Protein AF-F2NL52-F1 (afdb_monomer)

Solvent-accessible surface area (backbone atoms only — not comparable to full-atom values): 20487 Å² total; per-residue (Å²): 123,72,71,65,59,54,56,55,53,53,52,50,51,51,52,51,52,50,49,52,52,52,51,52,50,52,52,53,51,51,54,49,51,53,50,52,52,50,52,51,51,50,52,50,53,50,51,50,22,44,50,50,9,51,51,44,43,54,52,47,51,53,41,52,72,42,66,46,40,57,51,45,54,58,50,47,71,74,66,46,42,80,65,53,36,35,49,57,31,52,54,71,83,62,60,41,64,67,44,20,22,57,47,39,46,54,53,26,55,55,46,33,56,57,45,34,74,71,34,52,90,46,60,84,43,65,88,93,56,82,50,49,29,43,49,43,61,25,47,47,70,54,34,75,93,38,68,59,60,92,92,61,82,81,70,75,25,40,78,76,50,61,60,46,51,60,77,59,74,65,81,45,42,33,31,34,33,42,41,36,38,37,41,11,35,13,32,43,87,92,44,73,33,76,42,77,47,77,51,68,51,72,50,77,42,57,64,83,60,68,82,70,31,74,40,72,33,60,69,64,49,46,98,88,66,48,71,53,66,42,30,64,84,38,76,40,89,31,27,32,38,28,28,16,57,57,35,39,32,36,46,20,41,28,54,20,45,34,35,20,27,6,12,75,37,53,52,58,81,46,63,74,41,61,76,49,44,31,36,32,36,68,99,73,46,78,42,44,40,93,69,32,35,89,35,65,62,53,33,55,50,76,56,98,94,44,57,28,36,52,44,42,74,56,34,61,39,46,78,36,76,69,73,56,55,68,99,48,75,68,28,59,56,47,24,18,66,74,77,50,90,60,81,94,60,89,79,81,68,94,67,91,77,83,82,90,82,85,90,85,87,89,87,89,87,87,135

Sequence (367 aa):
MQVRRRQAGVALVLALATMVVIAGIATLMFTRTVAEIRHSGDDQAIVETLMLARGAANAGGSILAGPVRDRLEEIVRVTADTARPWSYGSGTDTPDPVSVAQDLKQVANRLQTAVDALVCGLNPAPDGTRAQVSLRVHFTPTACGQPLPGAVRLPDGRLVEGNPRTGGGEGVSQTYALPFVMVAEARIGPYRRNVVLQGEYRFVLGRSSFARYALFTNVHALPNGTGVWFTSRTLFDGPVHTNQQFRFYRTPWFGGEVTSAGCTWPGYAGCSGKVRYGAYFYGAGFIRRGAMRPDASRPSVTNWYGTHAPEFAAGVDWGASFIPLPQNNFSQRSAAQEDGLYFGGELAGFIPCCGRGRRGAVPVHSR

Organism: Marinithermus hydrothermalis (strain DSM 14884 / JCM 11576 / T1) (NCBI:txid869210)

InterPro domains:
  IPR032601 Protein of unknown function DUF4900 [PF16241] (175-263)

Mean predicted aligned error: 17.11 Å

Structure (mmCIF, N/CA/C/O backbone):
data_AF-F2NL52-F1
#
_entry.id   AF-F2NL52-F1
#
loop_
_atom_site.group_PDB
_atom_site.id
_atom_site.type_symbol
_atom_site.label_atom_id
_atom_site.label_alt_id
_atom_site.label_comp_id
_atom_site.label_asym_id
_atom_site.label_entity_id
_atom_site.label_seq_id
_atom_site.pdbx_PDB_ins_code
_atom_site.Cartn_x
_atom_site.Cartn_y
_atom_site.Cartn_z
_atom_site.occupancy
_atom_site.B_iso_or_equiv
_atom_site.auth_seq_id
_atom_site.auth_comp_id
_atom_site.auth_asym_id
_atom_site.auth_atom_id
_atom_site.pdbx_PDB_model_num
ATOM 1 N N . MET A 1 1 ? -82.026 -4.310 71.365 1.00 49.88 1 MET A N 1
ATOM 2 C CA . MET A 1 1 ? -81.728 -4.165 69.915 1.00 49.88 1 MET A CA 1
ATOM 3 C C . MET A 1 1 ? -80.588 -3.186 69.568 1.00 49.88 1 MET A C 1
ATOM 5 O O . MET A 1 1 ? -80.065 -3.288 68.467 1.00 49.88 1 MET A O 1
ATOM 9 N N . GLN A 1 2 ? -80.132 -2.290 70.458 1.00 51.69 2 GLN A N 1
ATOM 10 C CA . GLN A 1 2 ? -79.063 -1.313 70.144 1.00 51.69 2 GLN A CA 1
ATOM 11 C C . GLN A 1 2 ? -77.628 -1.883 70.070 1.00 51.69 2 GLN A C 1
ATOM 13 O O . GLN A 1 2 ? -76.796 -1.328 69.358 1.00 51.69 2 GLN A O 1
ATOM 18 N N . VAL A 1 3 ? -77.330 -3.008 70.731 1.00 54.31 3 VAL A N 1
ATOM 19 C CA . VAL A 1 3 ? -75.967 -3.588 70.755 1.00 54.31 3 VAL A CA 1
ATOM 20 C C . VAL A 1 3 ? -75.575 -4.231 69.410 1.00 54.31 3 VAL A C 1
ATOM 22 O O . VAL A 1 3 ? -74.438 -4.084 68.966 1.00 54.31 3 VAL A O 1
ATOM 25 N N . ARG A 1 4 ? -76.529 -4.842 68.687 1.00 54.81 4 ARG A N 1
ATOM 26 C CA . ARG A 1 4 ? -76.281 -5.468 67.369 1.00 54.81 4 ARG A CA 1
ATOM 27 C C . ARG A 1 4 ? -75.962 -4.459 66.251 1.00 54.81 4 ARG A C 1
ATOM 29 O O . ARG A 1 4 ? -75.180 -4.781 65.364 1.00 54.81 4 ARG A O 1
ATOM 36 N N . ARG A 1 5 ? -76.497 -3.228 66.299 1.00 54.94 5 ARG A N 1
ATOM 37 C CA . ARG A 1 5 ? -76.182 -2.171 65.308 1.00 54.94 5 ARG A CA 1
ATOM 38 C C . ARG A 1 5 ? -74.748 -1.641 65.435 1.00 54.94 5 ARG A C 1
ATOM 40 O O . ARG A 1 5 ? -74.146 -1.306 64.421 1.00 54.94 5 ARG A O 1
ATOM 47 N N . ARG A 1 6 ? -74.175 -1.608 66.648 1.00 57.41 6 ARG A N 1
ATOM 48 C CA . ARG A 1 6 ? -72.775 -1.189 66.864 1.00 57.41 6 ARG A CA 1
ATOM 49 C C . ARG A 1 6 ? -71.770 -2.218 66.338 1.00 57.41 6 ARG A C 1
ATOM 51 O O . ARG A 1 6 ? -70.773 -1.824 65.749 1.00 57.41 6 ARG A O 1
ATOM 58 N N . GLN A 1 7 ? -72.053 -3.515 66.475 1.00 62.12 7 GLN A N 1
ATOM 59 C CA . GLN A 1 7 ? -71.172 -4.577 65.966 1.00 62.12 7 GLN A CA 1
ATOM 60 C C . GLN A 1 7 ? -71.116 -4.617 64.429 1.00 62.12 7 GLN A C 1
ATOM 62 O O . GLN A 1 7 ? -70.041 -4.800 63.867 1.00 62.12 7 GLN A O 1
ATOM 67 N N . ALA A 1 8 ? -72.240 -4.360 63.747 1.00 61.81 8 ALA A N 1
ATOM 68 C CA . ALA A 1 8 ? -72.275 -4.274 62.283 1.00 61.81 8 ALA A CA 1
ATOM 69 C C . ALA A 1 8 ? -71.488 -3.064 61.737 1.00 61.81 8 ALA A C 1
ATOM 71 O O . ALA A 1 8 ? -70.791 -3.188 60.733 1.00 61.81 8 ALA A O 1
ATOM 72 N N . GLY A 1 9 ? -71.543 -1.913 62.420 1.00 70.25 9 GLY A N 1
ATOM 73 C CA . GLY A 1 9 ? -70.757 -0.730 62.047 1.00 70.25 9 GLY A CA 1
ATOM 74 C C . GLY A 1 9 ? -69.250 -0.932 62.229 1.00 70.25 9 GLY A C 1
ATOM 75 O O . GLY A 1 9 ? -68.471 -0.551 61.361 1.00 70.25 9 GLY A O 1
ATOM 76 N N . VAL A 1 10 ? -68.838 -1.598 63.314 1.00 79.88 10 VAL A N 1
ATOM 77 C CA . VAL A 1 10 ? -67.421 -1.911 63.572 1.00 79.88 10 VAL A CA 1
ATOM 78 C C . VAL A 1 10 ? -66.871 -2.897 62.538 1.00 79.88 10 VAL A C 1
ATOM 80 O O . VAL A 1 10 ? -65.767 -2.689 62.044 1.00 79.88 10 VAL A O 1
ATOM 83 N N . ALA A 1 11 ? -67.643 -3.918 62.152 1.00 81.75 11 ALA A N 1
ATOM 84 C CA . ALA A 1 11 ? -67.234 -4.876 61.122 1.00 81.75 11 ALA A CA 1
ATOM 85 C C . ALA A 1 11 ? -67.052 -4.219 59.740 1.00 81.75 11 ALA A C 1
ATOM 87 O O . ALA A 1 11 ? -66.088 -4.524 59.041 1.00 81.75 11 ALA A O 1
ATOM 88 N N . LEU A 1 12 ? -67.931 -3.280 59.367 1.00 83.31 12 LEU A N 1
ATOM 89 C CA . LEU A 1 12 ? -67.828 -2.547 58.101 1.00 83.31 12 LEU A CA 1
ATOM 90 C C . LEU A 1 12 ? -66.588 -1.637 58.064 1.00 83.31 12 LEU A C 1
ATOM 92 O O . LEU A 1 12 ? -65.886 -1.594 57.057 1.00 83.31 12 LEU A O 1
ATOM 96 N N . VAL A 1 13 ? -66.289 -0.946 59.170 1.00 85.31 13 VAL A N 1
ATOM 97 C CA . VAL A 1 13 ? -65.093 -0.093 59.288 1.00 85.31 13 VAL A CA 1
ATOM 98 C C . VAL A 1 13 ? -63.814 -0.932 59.242 1.00 85.31 13 VAL A C 1
ATOM 100 O O . VAL A 1 13 ? -62.862 -0.546 58.570 1.00 85.31 13 VAL A O 1
ATOM 103 N N . LEU A 1 14 ? -63.801 -2.105 59.883 1.00 85.94 14 LEU A N 1
ATOM 104 C CA . LEU A 1 14 ? -62.680 -3.050 59.818 1.00 85.94 14 LEU A CA 1
ATOM 105 C C . LEU A 1 14 ? -62.471 -3.610 58.404 1.00 85.94 14 LEU A C 1
ATOM 107 O O . LEU A 1 14 ? -61.332 -3.700 57.947 1.00 85.94 14 LEU A O 1
ATOM 111 N N . ALA A 1 15 ? -63.550 -3.940 57.690 1.00 87.62 15 ALA A N 1
ATOM 112 C CA . ALA A 1 15 ? -63.484 -4.391 56.301 1.00 87.62 15 ALA A CA 1
ATOM 113 C C . ALA A 1 15 ? -62.957 -3.288 55.362 1.00 87.62 15 ALA A C 1
ATOM 115 O O . ALA A 1 15 ? -62.100 -3.545 54.522 1.00 87.62 15 ALA A O 1
ATOM 116 N N . LEU A 1 16 ? -63.401 -2.041 55.541 1.00 87.62 16 LEU A N 1
ATOM 117 C CA . LEU A 1 16 ? -62.894 -0.893 54.781 1.00 87.62 16 LEU A CA 1
ATOM 118 C C . LEU A 1 16 ? -61.420 -0.605 55.085 1.00 87.62 16 LEU A C 1
ATOM 120 O O . LEU A 1 16 ? -60.630 -0.423 54.163 1.00 87.62 16 LEU A O 1
ATOM 124 N N . ALA A 1 17 ? -61.029 -0.617 56.360 1.00 88.19 17 ALA A N 1
ATOM 125 C CA . ALA A 1 17 ? -59.644 -0.392 56.763 1.00 88.19 17 ALA A CA 1
ATOM 126 C C . ALA A 1 17 ? -58.706 -1.478 56.210 1.00 88.19 17 ALA A C 1
ATOM 128 O O . ALA A 1 17 ? -57.645 -1.165 55.673 1.00 88.19 17 ALA A O 1
ATOM 129 N N 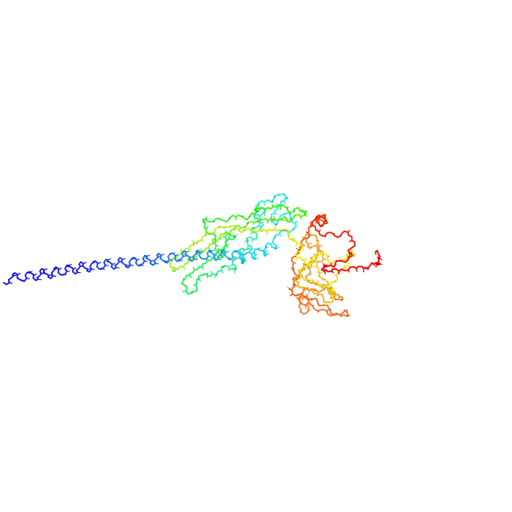. THR A 1 18 ? -59.111 -2.749 56.274 1.00 91.38 18 THR A N 1
ATOM 130 C CA . THR A 1 18 ? -58.333 -3.860 55.698 1.00 91.38 18 THR A CA 1
ATOM 131 C C . THR A 1 18 ? -58.254 -3.775 54.177 1.00 91.38 18 THR A C 1
ATOM 133 O O . THR A 1 18 ? -57.178 -3.979 53.621 1.00 91.38 18 THR A O 1
ATOM 136 N N . MET A 1 19 ? -59.335 -3.390 53.497 1.00 92.88 19 MET A N 1
ATOM 137 C CA . MET A 1 19 ? -59.331 -3.203 52.045 1.00 92.88 19 MET A CA 1
ATOM 138 C C . MET A 1 19 ? -58.397 -2.057 51.615 1.00 92.88 19 MET A C 1
ATOM 140 O O . MET A 1 19 ? -57.661 -2.211 50.643 1.00 92.88 19 MET A O 1
ATOM 144 N N . VAL A 1 20 ? -58.345 -0.952 52.371 1.00 93.19 20 VAL A N 1
ATOM 145 C CA . VAL A 1 20 ? -57.394 0.152 52.134 1.00 93.19 20 VAL A CA 1
ATOM 146 C C . VAL A 1 20 ? -55.949 -0.307 52.322 1.00 93.19 20 VAL A C 1
ATOM 148 O O . VAL A 1 20 ? -55.095 0.015 51.498 1.00 93.19 20 VAL A O 1
ATOM 151 N N . VAL A 1 21 ? -55.665 -1.097 53.360 1.00 93.19 21 VAL A N 1
ATOM 152 C CA . VAL A 1 21 ? -54.319 -1.645 53.592 1.00 93.19 21 VAL A CA 1
ATOM 153 C C . VAL A 1 21 ? -53.910 -2.593 52.464 1.00 93.19 21 VAL A C 1
ATOM 155 O O . VAL A 1 21 ? -52.809 -2.466 51.933 1.00 93.19 21 VAL A O 1
ATOM 158 N N . ILE A 1 22 ? -54.797 -3.499 52.043 1.00 93.25 22 ILE A N 1
ATOM 159 C CA . ILE A 1 22 ? -54.527 -4.440 50.946 1.00 93.25 22 ILE A CA 1
ATOM 160 C C . ILE A 1 22 ? -54.304 -3.685 49.629 1.00 93.25 22 ILE A C 1
ATOM 162 O O . ILE A 1 22 ? -53.337 -3.970 48.925 1.00 93.25 22 ILE A O 1
ATOM 166 N N . ALA A 1 23 ? -55.139 -2.690 49.317 1.00 92.00 23 ALA A N 1
ATOM 167 C CA . ALA A 1 23 ? -54.970 -1.851 48.133 1.00 92.00 23 ALA A CA 1
ATOM 168 C C . ALA A 1 23 ? -53.659 -1.046 48.181 1.00 92.00 23 ALA A C 1
ATOM 170 O O . ALA A 1 23 ? -52.961 -0.944 47.171 1.00 92.00 23 ALA A O 1
ATOM 171 N N . GLY A 1 24 ? -53.281 -0.530 49.354 1.00 92.69 24 GLY A N 1
ATOM 172 C CA . GLY A 1 24 ? -52.010 0.164 49.565 1.00 92.69 24 GLY A CA 1
ATOM 173 C C . GLY A 1 24 ? -50.800 -0.742 49.325 1.00 92.69 24 GLY A C 1
ATOM 174 O O . GLY A 1 24 ? -49.887 -0.365 48.592 1.00 92.69 24 GLY A O 1
ATOM 175 N N . ILE A 1 25 ? -50.821 -1.964 49.868 1.00 91.81 25 ILE A N 1
ATOM 176 C CA . ILE A 1 25 ? -49.757 -2.961 49.671 1.00 91.81 25 ILE A CA 1
ATOM 177 C C . ILE A 1 25 ? -49.685 -3.402 48.205 1.00 91.81 25 ILE A C 1
ATOM 179 O O . ILE A 1 25 ? -48.593 -3.460 47.643 1.00 91.81 25 ILE A O 1
ATOM 183 N N . ALA A 1 26 ? -50.827 -3.669 47.564 1.00 88.25 26 ALA A N 1
ATOM 184 C CA . ALA A 1 26 ? -50.882 -4.055 46.155 1.00 88.25 26 ALA A CA 1
ATOM 185 C C . ALA A 1 26 ? -50.325 -2.953 45.240 1.00 88.25 26 ALA A C 1
ATOM 187 O O . ALA A 1 26 ? -49.557 -3.239 44.324 1.00 88.25 26 ALA A O 1
ATOM 188 N N . THR A 1 27 ? -50.646 -1.688 45.530 1.00 91.69 27 THR A N 1
ATOM 189 C CA . THR A 1 27 ? -50.122 -0.538 44.780 1.00 91.69 27 THR A CA 1
ATOM 190 C C . THR A 1 27 ? -48.611 -0.394 44.967 1.00 91.69 27 THR A C 1
ATOM 192 O O . THR A 1 27 ? -47.896 -0.187 43.991 1.00 91.69 27 THR A O 1
ATOM 195 N N . LEU A 1 28 ? -48.101 -0.557 46.193 1.00 91.50 28 LEU A N 1
ATOM 196 C CA . LEU A 1 28 ? -46.661 -0.534 46.486 1.00 91.50 28 LEU A CA 1
ATOM 197 C C . LEU A 1 28 ? -45.895 -1.677 45.810 1.00 91.50 28 LEU A C 1
ATOM 199 O O . LEU A 1 28 ? -44.808 -1.463 45.279 1.00 91.50 28 LEU A O 1
ATOM 203 N N . MET A 1 29 ? -46.456 -2.887 45.809 1.00 90.31 29 MET A N 1
ATOM 204 C CA . MET A 1 29 ? -45.867 -4.026 45.106 1.00 90.31 29 MET A CA 1
ATOM 205 C C . MET A 1 29 ? -45.837 -3.769 43.599 1.00 90.31 29 MET A C 1
ATOM 207 O O . MET A 1 29 ? -44.791 -3.929 42.983 1.00 90.31 29 MET A O 1
ATOM 211 N N . PHE A 1 30 ? -46.934 -3.281 43.011 1.00 88.88 30 PHE A N 1
ATOM 212 C CA . PHE A 1 30 ? -46.999 -2.989 41.579 1.00 88.88 30 PHE A CA 1
ATOM 213 C C . PHE A 1 30 ? -46.012 -1.893 41.155 1.00 88.88 30 PHE A C 1
ATOM 215 O O . PHE A 1 30 ? -45.313 -2.052 40.155 1.00 88.88 30 PHE A O 1
ATOM 222 N N . THR A 1 31 ? -45.897 -0.799 41.918 1.00 86.81 31 THR A N 1
ATOM 223 C CA . THR A 1 31 ? -44.932 0.270 41.605 1.00 86.81 31 THR A CA 1
ATOM 224 C C . THR A 1 31 ? -43.492 -0.218 41.712 1.00 86.81 31 THR A C 1
ATOM 226 O O . THR A 1 31 ? -42.677 0.112 40.849 1.00 86.81 31 THR A O 1
ATOM 229 N N . ARG A 1 32 ? -43.186 -1.058 42.707 1.00 86.38 32 ARG A N 1
ATOM 230 C CA . ARG A 1 32 ? -41.869 -1.684 42.850 1.00 86.38 32 ARG A CA 1
ATOM 23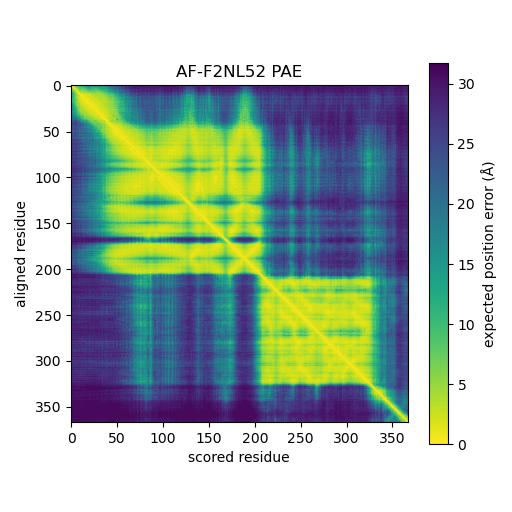1 C C . ARG A 1 32 ? -41.565 -2.651 41.707 1.00 86.38 32 ARG A C 1
ATOM 233 O O . ARG A 1 32 ? -40.497 -2.551 41.118 1.00 86.38 32 ARG A O 1
ATOM 240 N N . THR A 1 33 ? -42.501 -3.523 41.341 1.00 87.75 33 THR A N 1
ATOM 241 C CA . THR A 1 33 ? -42.326 -4.462 40.224 1.00 87.75 33 THR A CA 1
ATOM 242 C C . THR A 1 33 ? -42.123 -3.725 38.901 1.00 87.75 33 THR A C 1
ATOM 244 O O . THR A 1 33 ? -41.239 -4.083 38.131 1.00 87.75 33 THR A O 1
ATOM 247 N N . VAL A 1 34 ? -42.874 -2.650 38.638 1.00 79.38 34 VAL A N 1
ATOM 248 C CA . VAL A 1 34 ? -42.680 -1.828 37.430 1.00 79.38 34 VAL A CA 1
ATOM 249 C C . VAL A 1 34 ? -41.313 -1.136 37.433 1.00 79.38 34 VAL A C 1
ATOM 251 O O . VAL A 1 34 ? -40.668 -1.063 36.386 1.00 79.38 34 VAL A O 1
ATOM 254 N N . ALA A 1 35 ? -40.851 -0.645 38.586 1.00 78.75 35 ALA A N 1
ATOM 255 C CA . ALA A 1 35 ? -39.520 -0.056 38.716 1.00 78.75 35 ALA A CA 1
ATOM 256 C C . ALA A 1 35 ? -38.406 -1.093 38.487 1.00 78.75 35 ALA A C 1
ATOM 258 O O . ALA A 1 35 ? -37.469 -0.816 37.744 1.00 78.75 35 ALA A O 1
ATOM 259 N N . GLU A 1 36 ? -38.538 -2.297 39.050 1.00 80.06 36 GLU A N 1
ATOM 260 C CA . GLU A 1 36 ? -37.596 -3.407 38.853 1.00 80.06 36 GLU A CA 1
ATOM 261 C C . GLU A 1 36 ? -37.574 -3.885 37.390 1.00 80.06 36 GLU A C 1
ATOM 263 O O . GLU A 1 36 ? -36.497 -4.101 36.840 1.00 80.06 36 GLU A O 1
ATOM 268 N N . ILE A 1 37 ? -38.729 -3.964 36.713 1.00 73.56 37 ILE A N 1
ATOM 269 C CA . ILE A 1 37 ? -38.809 -4.302 35.279 1.00 73.56 37 ILE A CA 1
ATOM 270 C C . ILE A 1 37 ? -38.100 -3.249 34.420 1.00 73.56 37 ILE A C 1
ATOM 272 O O . ILE A 1 37 ? -37.352 -3.605 33.510 1.00 73.56 37 ILE A O 1
ATOM 276 N N . ARG A 1 38 ? -38.307 -1.953 34.697 1.00 73.00 38 ARG A N 1
ATOM 277 C CA . ARG A 1 38 ? -37.605 -0.877 33.977 1.00 73.00 38 ARG A CA 1
ATOM 278 C C . ARG A 1 38 ? -36.101 -0.948 34.200 1.00 73.00 38 ARG A C 1
ATOM 280 O O . ARG A 1 38 ? -35.350 -0.892 33.236 1.00 73.00 38 ARG A O 1
ATOM 287 N N . HIS A 1 39 ? -35.683 -1.136 35.449 1.00 77.06 39 HIS A N 1
ATOM 288 C CA . HIS A 1 39 ? -34.271 -1.237 35.787 1.00 77.06 39 HIS A CA 1
ATOM 289 C C . HIS A 1 39 ? -33.608 -2.444 35.110 1.00 77.06 39 HIS A C 1
ATOM 291 O O . HIS A 1 39 ? -32.532 -2.314 34.535 1.00 77.06 39 HIS A O 1
ATOM 297 N N . SER A 1 40 ? -34.295 -3.590 35.079 1.00 75.06 40 SER A N 1
ATOM 298 C CA . SER A 1 40 ? -33.817 -4.789 34.389 1.00 75.06 40 SER A CA 1
ATOM 299 C C . SER A 1 40 ? -33.724 -4.596 32.868 1.00 75.06 40 SER A C 1
ATOM 301 O O . SER A 1 40 ? -32.759 -5.053 32.257 1.00 75.06 40 SER A O 1
ATOM 303 N N . GLY A 1 41 ? -34.677 -3.883 32.256 1.00 71.81 41 GLY A N 1
ATOM 304 C CA . GLY A 1 41 ? -34.621 -3.520 30.836 1.00 71.81 41 GLY A CA 1
ATOM 305 C C . GLY A 1 41 ? -33.459 -2.577 30.501 1.00 71.81 41 GLY A C 1
ATOM 306 O O . GLY A 1 41 ? -32.785 -2.770 29.489 1.00 71.81 41 GLY A O 1
ATOM 307 N N . ASP A 1 42 ? -33.182 -1.604 31.373 1.00 78.62 42 ASP A N 1
ATOM 308 C CA . ASP A 1 42 ? -32.034 -0.700 31.242 1.00 78.62 42 ASP A CA 1
ATOM 309 C C . ASP A 1 42 ? -30.707 -1.467 31.324 1.00 78.62 42 ASP A C 1
ATOM 311 O O . ASP A 1 42 ? -29.826 -1.280 30.481 1.00 78.62 42 ASP A O 1
ATOM 315 N N . ASP A 1 43 ? -30.578 -2.376 32.292 1.00 79.69 43 ASP A N 1
ATOM 316 C CA . ASP A 1 43 ? -29.379 -3.197 32.466 1.00 79.69 43 ASP A CA 1
ATOM 317 C C . ASP A 1 43 ? -29.137 -4.106 31.255 1.00 79.69 43 ASP A C 1
ATOM 319 O O . ASP A 1 43 ? -28.007 -4.205 30.764 1.00 79.69 43 ASP A O 1
ATOM 323 N N . GLN A 1 44 ? -30.196 -4.716 30.713 1.00 79.12 44 GLN A N 1
ATOM 324 C CA . GLN A 1 44 ? -30.113 -5.519 29.492 1.00 79.12 44 GLN A CA 1
ATOM 325 C C . GLN A 1 44 ? -29.645 -4.684 28.297 1.00 79.12 44 GLN A C 1
ATOM 327 O O . GLN A 1 44 ? -28.689 -5.075 27.625 1.00 79.12 44 GLN A O 1
ATOM 332 N N . ALA A 1 45 ? -30.240 -3.510 28.066 1.00 78.81 45 ALA A N 1
ATOM 333 C CA . ALA A 1 45 ? -29.863 -2.636 26.955 1.00 78.81 45 ALA A CA 1
ATOM 334 C C . ALA A 1 45 ? -28.419 -2.114 27.085 1.00 78.81 45 ALA A C 1
ATOM 336 O O . ALA A 1 45 ? -27.692 -2.000 26.092 1.00 78.81 45 ALA A O 1
ATOM 337 N N . ILE A 1 46 ? -27.960 -1.838 28.310 1.00 79.31 46 ILE A N 1
ATOM 338 C CA . ILE A 1 46 ? -26.577 -1.439 28.593 1.00 79.31 46 ILE A CA 1
ATOM 339 C C . ILE A 1 46 ? -25.597 -2.566 28.254 1.00 79.31 46 ILE A C 1
ATOM 341 O O . ILE A 1 46 ? -24.575 -2.310 27.603 1.00 79.31 46 ILE A O 1
ATOM 345 N N . VAL A 1 47 ? -25.886 -3.792 28.701 1.00 84.06 47 VAL A N 1
ATOM 346 C CA . VAL A 1 47 ? -25.037 -4.964 28.453 1.00 84.06 47 VAL A CA 1
ATOM 347 C C . VAL A 1 47 ? -25.011 -5.298 26.966 1.00 84.06 47 VAL A C 1
ATOM 349 O O . VAL A 1 47 ? -23.930 -5.496 26.412 1.00 84.06 47 VAL A O 1
ATOM 352 N N . GLU A 1 48 ? -26.162 -5.286 26.298 1.00 84.75 48 GLU A N 1
ATOM 353 C CA . GLU A 1 48 ? -26.269 -5.518 24.857 1.00 84.75 48 GLU A CA 1
ATOM 354 C C . GLU A 1 48 ? -25.439 -4.499 24.066 1.00 84.75 48 GLU A C 1
ATOM 356 O O . GLU A 1 48 ? -24.607 -4.876 23.238 1.00 84.75 48 GLU A O 1
ATOM 361 N N . THR A 1 49 ? -25.565 -3.208 24.391 1.00 85.31 49 THR A N 1
ATOM 362 C CA . THR A 1 49 ? -24.783 -2.145 23.740 1.00 85.31 49 THR A CA 1
ATOM 363 C C . THR A 1 49 ? -23.277 -2.359 23.939 1.00 85.31 49 THR A C 1
ATOM 365 O O . THR A 1 49 ? -22.487 -2.161 23.015 1.00 85.31 49 THR A O 1
ATOM 368 N N . LEU A 1 50 ? -22.846 -2.801 25.125 1.00 86.00 50 LEU A N 1
ATOM 369 C CA . LEU A 1 50 ? -21.440 -3.121 25.379 1.00 86.00 50 LEU A CA 1
ATOM 370 C C . LEU A 1 50 ? -20.966 -4.335 24.567 1.00 86.00 50 LEU A C 1
ATOM 372 O O . LEU A 1 50 ? -19.865 -4.305 24.011 1.00 86.00 50 LEU A O 1
ATOM 376 N N . MET A 1 51 ? -21.775 -5.393 24.493 1.00 85.88 51 MET A N 1
ATOM 377 C CA . MET A 1 51 ? -21.442 -6.593 23.724 1.00 85.88 51 MET A CA 1
ATOM 378 C C . MET A 1 51 ? -21.330 -6.287 22.232 1.00 85.88 51 MET A C 1
ATOM 380 O O . MET A 1 51 ? -20.383 -6.745 21.598 1.00 85.88 51 MET A O 1
ATOM 384 N N . LEU A 1 52 ? -22.209 -5.444 21.687 1.00 86.56 52 LEU A N 1
ATOM 385 C CA . LEU A 1 52 ? -22.119 -4.977 20.302 1.00 86.56 52 LEU A CA 1
ATOM 386 C C . LEU A 1 52 ? -20.850 -4.163 20.042 1.00 86.56 52 LEU A C 1
ATOM 388 O O . LEU A 1 52 ? -20.172 -4.387 19.040 1.00 86.56 52 LEU A O 1
ATOM 392 N N . ALA A 1 53 ? -20.478 -3.260 20.956 1.00 84.44 53 ALA A N 1
ATOM 393 C CA . ALA A 1 53 ? -19.238 -2.496 20.826 1.00 84.44 53 ALA A CA 1
ATOM 394 C C . ALA A 1 53 ? -17.998 -3.413 20.837 1.00 84.44 53 ALA A C 1
ATOM 396 O O . ALA A 1 53 ? -17.078 -3.223 20.042 1.00 84.44 53 ALA A O 1
ATOM 397 N N . ARG A 1 54 ? -17.984 -4.449 21.688 1.00 85.75 54 ARG A N 1
ATOM 398 C CA . ARG A 1 54 ? -16.921 -5.473 21.699 1.00 85.75 54 ARG A CA 1
ATOM 399 C C . ARG A 1 54 ? -16.932 -6.333 20.436 1.00 85.75 54 ARG A C 1
ATOM 401 O O . ARG A 1 54 ? -15.872 -6.607 19.884 1.00 85.75 54 ARG A O 1
ATOM 408 N N . GLY A 1 55 ? -18.113 -6.716 19.955 1.00 83.38 55 GLY A N 1
ATOM 409 C CA . GLY A 1 55 ? -18.288 -7.447 18.701 1.00 83.38 55 GLY A CA 1
ATOM 410 C C . GLY A 1 55 ? -17.714 -6.679 17.512 1.00 83.38 55 GLY A C 1
ATOM 411 O O . GLY A 1 55 ? -16.943 -7.238 16.737 1.00 83.38 55 GLY A O 1
ATOM 412 N N . ALA A 1 56 ? -17.987 -5.377 17.420 1.00 83.69 56 ALA A N 1
ATOM 413 C CA . ALA A 1 56 ? -17.402 -4.528 16.387 1.00 83.69 56 ALA A CA 1
ATOM 414 C C . ALA A 1 56 ? -15.892 -4.329 16.534 1.00 83.69 56 ALA A C 1
ATOM 416 O O . ALA A 1 56 ? -15.201 -4.286 15.521 1.00 83.69 56 ALA A O 1
ATOM 417 N N . ALA A 1 57 ? -15.356 -4.261 17.756 1.00 82.50 57 ALA A N 1
ATOM 418 C CA . ALA A 1 57 ? -13.906 -4.252 17.959 1.00 82.50 57 ALA A CA 1
ATOM 419 C C . ALA A 1 57 ? -13.256 -5.559 17.455 1.00 82.50 57 ALA A C 1
ATOM 421 O O . ALA A 1 57 ? -12.238 -5.519 16.765 1.00 82.50 57 ALA A O 1
ATOM 422 N N . ASN A 1 58 ? -13.882 -6.712 17.714 1.00 82.62 58 ASN A N 1
ATOM 423 C CA . ASN A 1 58 ? -13.416 -8.006 17.203 1.00 82.62 58 ASN A CA 1
ATOM 424 C C . ASN A 1 58 ? -13.503 -8.084 15.670 1.00 82.62 58 ASN A C 1
ATOM 426 O O . ASN A 1 58 ? -12.549 -8.511 15.019 1.00 82.62 58 ASN A O 1
ATOM 430 N N . ALA A 1 59 ? -14.610 -7.617 15.082 1.00 82.19 59 ALA A N 1
ATOM 431 C CA . ALA A 1 59 ? -14.752 -7.502 13.632 1.00 82.19 59 ALA A CA 1
ATOM 432 C C . ALA A 1 59 ? -13.675 -6.575 13.041 1.00 82.19 59 ALA A C 1
ATOM 434 O O . ALA A 1 59 ? -13.046 -6.913 12.038 1.00 82.19 59 ALA A O 1
ATOM 435 N N . GLY A 1 60 ? -13.377 -5.458 13.709 1.00 81.31 60 GLY A N 1
ATOM 436 C CA . GLY A 1 60 ? -12.279 -4.569 13.344 1.00 81.31 60 GLY A CA 1
ATOM 437 C C . GLY A 1 60 ? -10.917 -5.259 13.353 1.00 81.31 60 GLY A C 1
ATOM 438 O O . GLY A 1 60 ? -10.105 -5.001 12.469 1.00 81.31 60 GLY A O 1
ATOM 439 N N . GLY A 1 61 ? -10.678 -6.188 14.283 1.00 79.88 61 GLY A N 1
ATOM 440 C CA . GLY A 1 61 ? -9.479 -7.031 14.287 1.00 79.88 61 GLY A CA 1
ATOM 441 C C . GLY A 1 61 ? -9.339 -7.881 13.019 1.00 79.88 61 GLY A C 1
ATOM 442 O O . GLY A 1 61 ? -8.251 -7.963 12.452 1.00 79.88 61 GLY A O 1
ATOM 443 N N . SER A 1 62 ? -10.440 -8.451 12.517 1.00 78.94 62 SER A N 1
ATOM 444 C CA . SER A 1 62 ? -10.429 -9.211 11.254 1.00 78.94 62 SER A CA 1
ATOM 445 C C . SER A 1 62 ? -10.151 -8.325 10.033 1.00 78.94 62 SER A C 1
ATOM 447 O O . SER A 1 62 ? -9.388 -8.710 9.148 1.00 78.94 62 SER A O 1
ATOM 449 N N . ILE A 1 63 ? -10.693 -7.101 10.023 1.00 84.12 63 ILE A N 1
ATOM 450 C CA . ILE A 1 63 ? -10.439 -6.103 8.975 1.00 84.12 63 ILE A CA 1
ATOM 451 C C . ILE A 1 63 ? -8.961 -5.693 8.977 1.00 84.12 63 ILE A C 1
ATOM 453 O O . ILE A 1 63 ? -8.342 -5.608 7.915 1.00 84.12 63 ILE A O 1
ATOM 457 N N . LEU A 1 64 ? -8.380 -5.498 10.167 1.00 84.62 64 LEU A N 1
ATOM 458 C CA . LEU A 1 64 ? -6.956 -5.210 10.331 1.00 84.62 64 LEU A CA 1
ATOM 459 C C . LEU A 1 64 ? -6.064 -6.336 9.792 1.00 84.62 64 LEU A C 1
ATOM 461 O O . LEU A 1 64 ? -5.061 -6.052 9.145 1.00 84.62 64 LEU A O 1
ATOM 465 N N . ALA A 1 65 ? -6.425 -7.596 10.043 1.00 80.38 65 ALA A N 1
ATOM 466 C CA . ALA A 1 65 ? -5.616 -8.753 9.661 1.00 80.38 65 ALA A CA 1
ATOM 467 C C . ALA A 1 65 ? -5.689 -9.118 8.164 1.00 80.38 65 ALA A C 1
ATOM 469 O O . ALA A 1 65 ? -4.772 -9.771 7.666 1.00 80.38 65 ALA A O 1
ATOM 470 N N . GLY A 1 66 ? -6.760 -8.727 7.463 1.00 83.25 66 GLY A N 1
ATOM 471 C CA . GLY A 1 66 ? -6.963 -9.011 6.037 1.00 83.25 66 GLY A CA 1
ATOM 472 C C . GLY A 1 66 ? -6.929 -7.744 5.173 1.00 83.25 66 GLY A C 1
ATOM 473 O O . GLY A 1 66 ? -5.850 -7.307 4.789 1.00 83.25 66 GLY A O 1
ATOM 474 N N . PRO A 1 67 ? -8.073 -7.096 4.887 1.00 85.31 67 PRO A N 1
ATOM 475 C CA . PRO A 1 67 ? -8.134 -5.967 3.953 1.00 85.31 67 PRO A CA 1
ATOM 476 C C . PRO A 1 67 ? -7.144 -4.826 4.229 1.00 85.31 67 PRO A C 1
ATOM 478 O O . PRO A 1 67 ? -6.572 -4.260 3.299 1.00 85.31 67 PRO A O 1
ATOM 481 N N . VAL A 1 68 ? -6.923 -4.462 5.496 1.00 88.94 68 VAL A N 1
ATOM 482 C CA . VAL A 1 68 ? -5.976 -3.387 5.848 1.00 88.94 68 VAL A CA 1
ATOM 483 C C . VAL A 1 68 ? -4.534 -3.822 5.621 1.00 88.94 68 VAL A C 1
ATOM 485 O O . VAL A 1 68 ? -3.723 -3.010 5.173 1.00 88.94 68 VAL A O 1
ATOM 488 N N . ARG A 1 69 ? -4.223 -5.097 5.873 1.00 86.94 69 ARG A N 1
ATOM 489 C CA . ARG A 1 69 ? -2.923 -5.684 5.553 1.00 86.94 69 ARG A CA 1
ATOM 490 C C . ARG A 1 69 ? -2.629 -5.575 4.061 1.00 86.94 69 ARG A C 1
ATOM 492 O O . ARG A 1 69 ? -1.571 -5.065 3.706 1.00 86.94 69 ARG A O 1
ATOM 499 N N . ASP A 1 70 ? -3.570 -5.975 3.211 1.00 81.88 70 ASP A N 1
ATOM 500 C CA . ASP A 1 70 ? -3.396 -5.943 1.753 1.00 81.88 70 ASP A CA 1
ATOM 501 C C . ASP A 1 70 ? -3.134 -4.510 1.257 1.00 81.88 70 ASP A C 1
ATOM 503 O O . ASP A 1 70 ? -2.248 -4.262 0.435 1.00 81.88 70 ASP A O 1
ATOM 507 N N . ARG A 1 71 ? -3.858 -3.530 1.820 1.00 89.12 71 ARG A N 1
ATOM 508 C CA . ARG A 1 71 ? -3.638 -2.104 1.531 1.00 89.12 71 ARG A CA 1
ATOM 509 C C . ARG A 1 71 ? -2.286 -1.608 2.017 1.00 89.12 71 ARG A C 1
ATOM 511 O O . ARG A 1 71 ? -1.641 -0.829 1.316 1.00 89.12 71 ARG A O 1
ATOM 518 N N . LEU A 1 72 ? -1.843 -2.043 3.192 1.00 91.19 72 LEU A N 1
ATOM 519 C CA . LEU A 1 72 ? -0.523 -1.689 3.693 1.00 91.19 72 LEU A CA 1
ATOM 520 C C . LEU A 1 72 ? 0.580 -2.264 2.799 1.00 91.19 72 LEU A C 1
ATOM 522 O O . LEU A 1 72 ? 1.517 -1.540 2.476 1.00 91.19 72 LEU A O 1
ATOM 526 N N . GLU A 1 73 ? 0.466 -3.519 2.364 1.00 85.69 73 GLU A N 1
ATOM 527 C CA . GLU A 1 73 ? 1.432 -4.146 1.453 1.00 85.69 73 GLU A CA 1
ATOM 528 C C . GLU A 1 73 ? 1.527 -3.376 0.122 1.00 85.69 73 GLU A C 1
ATOM 530 O O . GLU A 1 73 ? 2.627 -3.088 -0.358 1.00 85.69 73 GLU A O 1
ATOM 535 N N . GLU A 1 74 ? 0.389 -2.954 -0.437 1.00 82.25 74 GLU A N 1
ATOM 536 C CA . GLU A 1 74 ? 0.327 -2.104 -1.631 1.00 82.25 74 GLU A CA 1
ATOM 537 C C . GLU A 1 74 ? 0.997 -0.735 -1.425 1.00 82.25 74 GLU A C 1
ATOM 539 O O . GLU A 1 74 ? 1.792 -0.304 -2.266 1.00 82.25 74 GLU A O 1
ATOM 544 N N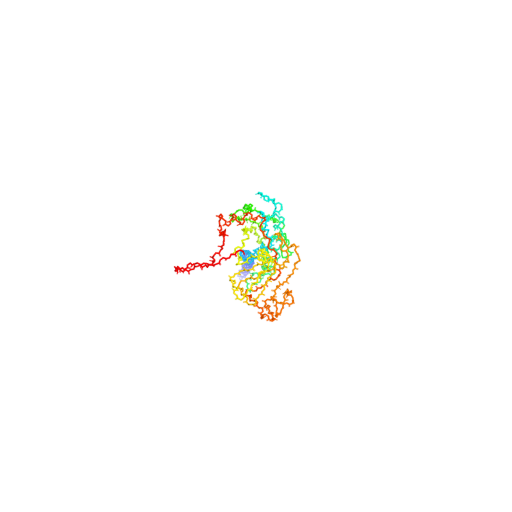 . ILE A 1 75 ? 0.709 -0.056 -0.310 1.00 87.62 75 ILE A N 1
ATOM 545 C CA . ILE A 1 75 ? 1.293 1.255 0.008 1.00 87.62 75 ILE A CA 1
ATOM 546 C C . ILE A 1 75 ? 2.802 1.124 0.181 1.00 87.62 75 ILE A C 1
ATOM 548 O O . ILE A 1 75 ? 3.566 1.865 -0.434 1.00 87.62 75 ILE A O 1
ATOM 552 N N . VAL A 1 76 ? 3.237 0.158 0.984 1.00 89.06 76 VAL A N 1
ATOM 553 C CA . VAL A 1 76 ? 4.647 -0.013 1.311 1.00 89.06 76 VAL A CA 1
ATOM 554 C C . VAL A 1 76 ? 5.462 -0.399 0.080 1.00 89.06 76 VAL A C 1
ATOM 556 O O . VAL A 1 76 ? 6.584 0.077 -0.074 1.00 89.06 76 VAL A O 1
ATOM 559 N N . ARG A 1 77 ? 4.885 -1.161 -0.857 1.00 79.06 77 ARG A N 1
ATOM 560 C CA . ARG A 1 77 ? 5.513 -1.471 -2.149 1.00 79.06 77 ARG A CA 1
ATOM 561 C C . ARG A 1 77 ? 5.906 -0.224 -2.945 1.00 79.06 77 ARG A C 1
ATOM 563 O O . ARG A 1 77 ? 6.867 -0.291 -3.706 1.00 79.06 77 ARG A O 1
ATOM 570 N N . VAL A 1 78 ? 5.166 0.877 -2.810 1.00 78.50 78 VAL A N 1
ATOM 571 C CA . VAL A 1 78 ? 5.419 2.116 -3.565 1.00 78.50 78 VAL A CA 1
ATOM 572 C C . VAL A 1 78 ? 6.115 3.204 -2.749 1.00 78.50 78 VAL A C 1
ATOM 574 O O . VAL A 1 78 ? 6.651 4.134 -3.346 1.00 78.50 78 VAL A O 1
ATOM 577 N N . THR A 1 79 ? 6.095 3.128 -1.416 1.00 83.50 79 THR A N 1
ATOM 578 C CA . THR A 1 79 ? 6.727 4.130 -0.540 1.00 83.50 79 THR A CA 1
ATOM 579 C C . THR A 1 79 ? 8.074 3.702 0.025 1.00 83.50 79 THR A C 1
ATOM 581 O O . THR A 1 79 ? 8.861 4.578 0.367 1.00 83.50 79 THR A O 1
ATOM 584 N N . ALA A 1 80 ? 8.351 2.401 0.147 1.00 84.06 80 ALA A N 1
ATOM 585 C CA . ALA A 1 80 ? 9.628 1.931 0.672 1.00 84.06 80 ALA A CA 1
ATOM 586 C C . ALA A 1 80 ? 10.772 2.252 -0.294 1.00 84.06 80 ALA A C 1
ATOM 588 O O . ALA A 1 80 ? 10.704 1.943 -1.485 1.00 84.06 80 ALA A O 1
ATOM 589 N N . ASP A 1 81 ? 11.858 2.806 0.239 1.00 78.38 81 ASP A N 1
ATOM 590 C CA . ASP A 1 81 ? 13.096 2.956 -0.510 1.00 78.38 81 ASP A CA 1
ATOM 591 C C . ASP A 1 81 ? 13.722 1.572 -0.731 1.00 78.38 81 ASP A C 1
ATOM 593 O O . ASP A 1 81 ? 13.850 0.763 0.193 1.00 78.38 81 ASP A O 1
ATOM 597 N N . THR A 1 82 ? 14.088 1.270 -1.973 1.00 71.00 82 THR A N 1
ATOM 598 C CA . THR A 1 82 ? 14.694 -0.010 -2.362 1.00 71.00 82 THR A CA 1
ATOM 599 C C . THR A 1 82 ? 16.198 0.092 -2.607 1.00 71.00 82 THR A C 1
ATOM 601 O O . THR A 1 82 ? 16.860 -0.934 -2.752 1.00 71.00 82 THR A O 1
ATOM 604 N N . ALA A 1 83 ? 16.745 1.308 -2.664 1.00 67.31 83 ALA A N 1
ATOM 605 C CA . ALA A 1 83 ? 18.142 1.582 -2.984 1.00 67.31 83 ALA A CA 1
ATOM 606 C C . ALA A 1 83 ? 18.969 1.966 -1.749 1.00 67.31 83 ALA A C 1
ATOM 608 O O . ALA A 1 83 ? 20.174 1.710 -1.718 1.00 67.31 83 ALA A O 1
ATOM 609 N N . ARG A 1 84 ? 18.346 2.580 -0.740 1.00 73.94 84 ARG A N 1
ATOM 610 C CA . ARG A 1 84 ? 19.010 3.001 0.498 1.00 73.94 84 ARG A CA 1
ATOM 611 C C . ARG A 1 84 ? 19.217 1.843 1.481 1.00 73.94 84 ARG A C 1
ATOM 613 O O . ARG A 1 84 ? 18.510 0.830 1.411 1.00 73.94 84 ARG A O 1
ATOM 620 N N . PRO A 1 85 ? 20.147 2.009 2.446 1.00 78.69 85 PRO A N 1
ATOM 621 C CA . PRO A 1 85 ? 20.336 1.052 3.532 1.00 78.69 85 PRO A CA 1
ATOM 622 C C . PRO A 1 85 ? 19.050 0.778 4.320 1.00 78.69 85 PRO A C 1
ATOM 624 O O . PRO A 1 85 ? 18.829 -0.352 4.740 1.00 78.69 85 PRO A O 1
ATOM 627 N N . TRP A 1 86 ? 18.171 1.769 4.472 1.00 84.38 86 TRP A N 1
ATOM 628 C CA . TRP A 1 86 ? 16.907 1.661 5.202 1.00 84.38 86 TRP A CA 1
ATOM 629 C C . TRP A 1 86 ? 15.718 1.874 4.268 1.00 84.38 86 TRP A C 1
ATOM 631 O O . TRP A 1 86 ? 15.763 2.745 3.404 1.00 84.38 86 TRP A O 1
ATOM 641 N N . SER A 1 87 ? 14.658 1.080 4.446 1.00 87.12 87 SER A N 1
ATOM 642 C CA . SER A 1 87 ? 13.411 1.218 3.672 1.00 87.12 87 SER A CA 1
ATOM 643 C C . SER A 1 87 ? 12.694 2.528 3.972 1.00 87.12 87 SER A C 1
ATOM 645 O O . SER A 1 87 ? 12.077 3.119 3.092 1.00 87.12 87 SER A O 1
ATOM 647 N N . TYR A 1 88 ? 12.774 2.943 5.233 1.00 91.19 88 TYR A N 1
ATOM 648 C CA . TYR A 1 88 ? 12.267 4.197 5.761 1.00 91.19 88 TYR A CA 1
ATOM 649 C C . TYR A 1 88 ? 13.296 4.771 6.722 1.00 91.19 88 TYR A C 1
ATOM 651 O O . TYR A 1 88 ? 13.887 4.028 7.515 1.00 91.19 88 TYR A O 1
ATOM 659 N N . GLY A 1 89 ? 13.468 6.085 6.657 1.00 88.69 89 GLY A N 1
ATOM 660 C CA . GLY A 1 89 ? 14.477 6.834 7.379 1.00 88.69 89 GLY A CA 1
ATOM 661 C C . GLY A 1 89 ? 15.814 6.933 6.646 1.00 88.69 89 GLY A C 1
ATOM 662 O O . GLY A 1 89 ? 16.064 6.333 5.599 1.00 88.69 89 GLY A O 1
ATOM 663 N N . SER A 1 90 ? 16.699 7.727 7.232 1.00 84.44 90 SER A N 1
ATOM 664 C CA . SER A 1 90 ? 18.055 7.986 6.760 1.00 84.44 90 SER A CA 1
ATOM 665 C C . SER A 1 90 ? 19.077 7.608 7.824 1.00 84.44 90 SER A C 1
ATOM 667 O O . SER A 1 90 ? 18.845 7.829 9.008 1.00 84.44 90 SER A O 1
ATOM 669 N N . GLY A 1 91 ? 20.220 7.073 7.404 1.00 80.00 91 GLY A N 1
ATOM 670 C CA . GLY A 1 91 ? 21.322 6.683 8.283 1.00 80.00 91 GLY A CA 1
ATOM 671 C C . GLY A 1 91 ? 22.203 5.626 7.623 1.00 80.00 91 GLY A C 1
ATOM 672 O O . GLY A 1 91 ? 21.805 5.024 6.622 1.00 80.00 91 GLY A O 1
ATOM 673 N N . THR A 1 92 ? 23.401 5.416 8.165 1.00 77.12 92 THR A N 1
ATOM 674 C CA . THR A 1 92 ? 24.345 4.394 7.685 1.00 77.12 92 THR A CA 1
ATOM 675 C C . THR A 1 92 ? 24.176 3.104 8.475 1.00 77.12 92 THR A C 1
ATOM 677 O O . THR A 1 92 ? 23.680 2.124 7.929 1.00 77.12 92 THR A O 1
ATOM 680 N N . ASP A 1 93 ? 24.483 3.134 9.771 1.00 81.75 93 ASP A N 1
ATOM 681 C CA . ASP A 1 93 ? 24.500 1.948 10.640 1.00 81.75 93 ASP A CA 1
ATOM 682 C C . ASP A 1 93 ? 23.224 1.814 11.472 1.00 81.75 93 ASP A C 1
ATOM 684 O O . ASP A 1 93 ? 22.785 0.719 11.811 1.00 81.75 93 ASP A O 1
ATOM 688 N N . THR A 1 94 ? 22.594 2.942 11.788 1.00 86.50 94 THR A N 1
ATOM 689 C CA . THR A 1 94 ? 21.313 3.030 12.495 1.00 86.50 94 THR A CA 1
ATOM 690 C C . THR A 1 94 ? 20.539 4.197 11.889 1.00 86.50 94 THR A C 1
ATOM 692 O O . THR A 1 94 ? 21.152 5.236 11.620 1.00 86.50 94 THR A O 1
ATOM 695 N N . PRO A 1 95 ? 19.231 4.065 11.608 1.00 90.69 95 PRO A N 1
ATOM 696 C CA . PRO A 1 95 ? 18.483 5.159 11.023 1.00 90.69 95 PRO A CA 1
ATOM 697 C C . PRO A 1 95 ? 18.117 6.176 12.103 1.00 90.69 95 PRO A C 1
ATOM 699 O O . PRO A 1 95 ? 17.832 5.813 13.244 1.00 90.69 95 PRO A O 1
ATOM 702 N N . ASP A 1 96 ? 18.083 7.451 11.730 1.00 93.38 96 ASP A N 1
ATOM 703 C CA . ASP A 1 96 ? 17.584 8.516 12.594 1.00 93.38 96 ASP A CA 1
ATOM 704 C C . ASP A 1 96 ? 16.084 8.289 12.887 1.00 93.38 96 ASP A C 1
ATOM 706 O O . ASP A 1 96 ? 15.278 8.316 11.946 1.00 93.38 96 ASP A O 1
ATOM 710 N N . PRO A 1 97 ? 15.675 8.107 14.160 1.00 94.44 97 PRO A N 1
ATOM 711 C CA . PRO A 1 97 ? 14.278 7.894 14.530 1.00 94.44 97 PRO A CA 1
ATOM 712 C C . PRO A 1 97 ? 13.328 8.987 14.028 1.00 94.44 97 PRO A C 1
ATOM 714 O O . PRO A 1 97 ? 12.183 8.684 13.693 1.00 94.44 97 PRO A O 1
ATOM 717 N N . VAL A 1 98 ? 13.790 10.239 13.932 1.00 95.62 98 VAL A N 1
ATOM 718 C CA . VAL A 1 98 ? 12.968 11.356 13.443 1.00 95.62 98 VAL A CA 1
ATOM 719 C C . VAL A 1 98 ? 12.671 11.184 11.956 1.00 95.62 98 VAL A C 1
ATOM 721 O O . VAL A 1 98 ? 11.522 11.316 11.536 1.00 95.62 98 VAL A O 1
ATOM 724 N N . SER A 1 99 ? 13.682 10.830 11.161 1.00 94.56 99 SER A N 1
ATOM 725 C CA . SER A 1 99 ? 13.506 10.547 9.732 1.00 94.56 99 SER A CA 1
ATOM 726 C C . SER A 1 99 ? 12.590 9.339 9.486 1.00 94.56 99 SER A C 1
ATOM 728 O O . SER A 1 99 ? 11.717 9.389 8.621 1.00 94.56 99 SER A O 1
ATOM 730 N N . VAL A 1 100 ? 12.715 8.281 10.299 1.00 95.88 100 VAL A N 1
ATOM 731 C CA . VAL A 1 100 ? 11.840 7.099 10.225 1.00 95.88 100 VAL A CA 1
ATOM 732 C C . VAL A 1 100 ? 10.393 7.487 10.521 1.00 95.88 100 VAL A C 1
ATOM 734 O O . VAL A 1 100 ? 9.492 7.112 9.772 1.00 95.88 100 VAL A O 1
ATOM 737 N N . ALA A 1 101 ? 10.162 8.264 11.581 1.00 96.38 101 ALA A N 1
ATOM 738 C CA . ALA A 1 101 ? 8.834 8.746 11.944 1.00 96.38 101 ALA A CA 1
ATOM 739 C C . ALA A 1 101 ? 8.209 9.605 10.832 1.00 96.38 101 ALA A C 1
ATOM 741 O O . ALA A 1 101 ? 7.027 9.453 10.525 1.00 96.38 101 ALA A O 1
ATOM 742 N N . GLN A 1 102 ? 8.994 10.477 10.190 1.00 95.75 102 GLN A N 1
ATOM 743 C CA . GLN A 1 102 ? 8.533 11.313 9.077 1.00 95.75 102 GLN A CA 1
ATOM 744 C C . GLN A 1 102 ? 8.115 10.487 7.855 1.00 95.75 102 GLN A C 1
ATOM 746 O O . GLN A 1 102 ? 7.043 10.728 7.294 1.00 95.75 102 GLN A O 1
ATOM 751 N N . ASP A 1 103 ? 8.918 9.499 7.468 1.00 94.19 103 ASP A N 1
ATOM 752 C CA . ASP A 1 103 ? 8.600 8.619 6.344 1.00 94.19 103 ASP A CA 1
ATOM 753 C C . ASP A 1 103 ? 7.375 7.744 6.649 1.00 94.19 103 ASP A C 1
ATOM 755 O O . ASP A 1 103 ? 6.429 7.671 5.856 1.00 94.19 103 ASP A O 1
ATOM 759 N N . LEU A 1 104 ? 7.323 7.148 7.844 1.00 96.94 104 LEU A N 1
ATOM 760 C CA . LEU A 1 104 ? 6.185 6.339 8.283 1.00 96.94 104 LEU A CA 1
ATOM 761 C C . LEU A 1 104 ? 4.906 7.162 8.462 1.00 96.94 104 LEU A C 1
ATOM 763 O O . LEU A 1 104 ? 3.816 6.631 8.255 1.00 96.94 104 LEU A O 1
ATOM 767 N N . LYS A 1 105 ? 4.995 8.465 8.748 1.00 96.38 105 LYS A N 1
ATOM 768 C CA . LYS A 1 105 ? 3.833 9.365 8.746 1.00 96.38 105 LYS A CA 1
ATOM 769 C C . LYS A 1 105 ? 3.191 9.461 7.360 1.00 96.38 105 LYS A C 1
ATOM 771 O O . LYS A 1 105 ? 1.967 9.540 7.260 1.00 96.38 105 LYS A O 1
ATOM 776 N N . GLN A 1 106 ? 3.977 9.411 6.282 1.00 94.19 106 GLN A N 1
ATOM 777 C CA . GLN A 1 106 ? 3.421 9.369 4.925 1.00 94.19 106 GLN A CA 1
ATOM 778 C C . GLN A 1 106 ? 2.678 8.055 4.664 1.00 94.19 106 GLN A C 1
ATOM 780 O O . GLN A 1 106 ? 1.586 8.074 4.091 1.00 94.19 106 GLN A O 1
ATOM 785 N N . VAL A 1 107 ? 3.239 6.932 5.127 1.00 95.94 107 VAL A N 1
ATOM 786 C CA . VAL A 1 107 ? 2.589 5.613 5.062 1.00 95.94 107 VAL A CA 1
ATOM 787 C C . VAL A 1 107 ? 1.278 5.634 5.847 1.00 95.94 107 VAL A C 1
ATOM 789 O O . VAL A 1 107 ? 0.241 5.262 5.304 1.00 95.94 107 VAL A O 1
ATOM 792 N N . ALA A 1 108 ? 1.295 6.152 7.077 1.00 97.06 108 ALA A N 1
ATOM 793 C CA . ALA A 1 108 ? 0.125 6.270 7.941 1.00 97.06 108 ALA A CA 1
ATOM 794 C C . ALA A 1 108 ? -0.993 7.113 7.310 1.00 97.06 108 ALA A C 1
ATOM 796 O O . ALA A 1 108 ? -2.149 6.706 7.342 1.00 97.06 108 ALA A O 1
ATOM 797 N N . ASN A 1 109 ? -0.668 8.242 6.670 1.00 96.44 109 ASN A N 1
ATOM 798 C CA . ASN A 1 109 ? -1.657 9.084 5.983 1.00 96.44 109 ASN A CA 1
ATOM 799 C C . ASN A 1 109 ? -2.334 8.359 4.805 1.00 96.44 109 ASN A C 1
ATOM 801 O O . ASN A 1 109 ? -3.555 8.436 4.631 1.00 96.44 109 ASN A O 1
ATOM 805 N N . ARG A 1 110 ? -1.552 7.638 3.990 1.00 96.25 110 ARG A N 1
ATOM 806 C CA . ARG A 1 110 ? -2.091 6.844 2.873 1.00 96.25 110 ARG A CA 1
ATOM 807 C C . ARG A 1 110 ? -2.936 5.682 3.384 1.00 96.25 110 ARG A C 1
ATOM 809 O O . ARG A 1 110 ? -4.025 5.445 2.865 1.00 96.25 110 ARG A O 1
ATOM 816 N N . LEU A 1 111 ? -2.459 5.006 4.428 1.00 96.31 111 LEU A N 1
ATOM 817 C CA . LEU A 1 111 ? -3.169 3.898 5.051 1.00 96.31 111 LEU A CA 1
ATOM 818 C C . LEU A 1 111 ? -4.479 4.371 5.677 1.00 96.31 111 LEU A C 1
ATOM 820 O O . LEU A 1 111 ? -5.497 3.729 5.465 1.00 96.31 111 LEU A O 1
ATOM 824 N N . GLN A 1 112 ? -4.486 5.518 6.362 1.00 97.38 112 GLN A N 1
ATOM 825 C CA . GLN A 1 112 ? -5.702 6.112 6.918 1.00 97.38 112 GLN A CA 1
ATOM 826 C C . GLN A 1 112 ? -6.758 6.322 5.837 1.00 97.38 112 GLN A C 1
ATOM 828 O O . GLN A 1 112 ? -7.901 5.932 6.026 1.00 97.38 112 GLN A O 1
ATOM 833 N N . THR A 1 113 ? -6.369 6.875 4.686 1.00 96.38 113 THR A N 1
ATOM 834 C CA . THR A 1 113 ? -7.295 7.090 3.563 1.00 96.38 113 THR A CA 1
ATOM 835 C C . THR A 1 113 ? -7.880 5.765 3.059 1.00 96.38 113 THR A C 1
ATOM 837 O O . THR A 1 113 ? -9.082 5.666 2.820 1.00 96.38 113 THR A O 1
ATOM 840 N N . ALA A 1 114 ? -7.043 4.731 2.922 1.00 94.38 114 ALA A N 1
ATOM 841 C CA . ALA A 1 114 ? -7.478 3.410 2.473 1.00 94.38 114 ALA A CA 1
ATOM 842 C C . ALA A 1 114 ? -8.384 2.707 3.497 1.00 94.38 114 ALA A C 1
ATOM 844 O O . ALA A 1 114 ? -9.364 2.071 3.121 1.00 94.38 114 ALA A O 1
ATOM 845 N N . VAL A 1 115 ? -8.072 2.831 4.787 1.00 95.31 115 VAL A N 1
ATOM 846 C CA . VAL A 1 115 ? -8.850 2.254 5.888 1.00 95.31 115 VAL A CA 1
ATOM 847 C C . VAL A 1 115 ? -10.182 2.973 6.043 1.00 95.31 115 VAL A C 1
ATOM 849 O O . VAL A 1 115 ? -11.206 2.313 6.184 1.00 95.31 115 VAL A O 1
ATOM 852 N N . ASP A 1 116 ? -10.196 4.302 5.944 1.00 96.06 116 ASP A N 1
ATOM 853 C CA . ASP A 1 116 ? -11.419 5.100 5.990 1.00 96.06 116 ASP A CA 1
ATOM 854 C C . ASP A 1 116 ? -12.393 4.666 4.884 1.00 96.06 116 ASP A C 1
ATOM 856 O O . ASP A 1 116 ? -13.579 4.476 5.143 1.00 96.06 116 ASP A O 1
ATOM 860 N N . ALA A 1 117 ? -11.893 4.392 3.676 1.00 93.19 117 ALA A N 1
ATOM 861 C CA . ALA A 1 117 ? -12.713 3.864 2.586 1.00 93.19 117 ALA A CA 1
ATOM 862 C C . ALA A 1 117 ? -13.313 2.469 2.870 1.00 93.19 117 ALA A C 1
ATOM 864 O O . ALA A 1 117 ? -14.308 2.103 2.249 1.00 93.19 117 ALA A O 1
ATOM 865 N N . LEU A 1 118 ? -12.723 1.690 3.784 1.00 90.25 118 LEU A N 1
ATOM 866 C CA . LEU A 1 118 ? -13.209 0.362 4.170 1.00 90.25 11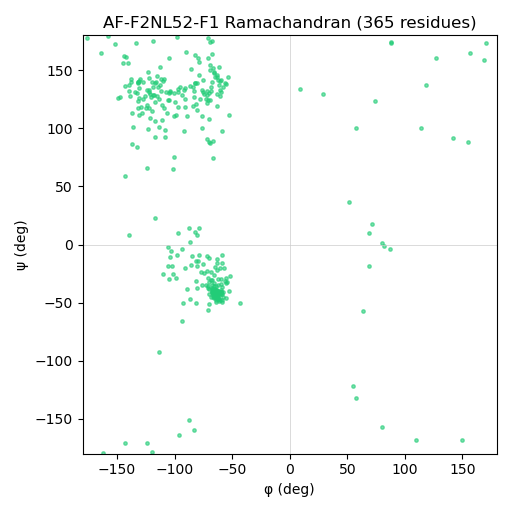8 LEU A CA 1
ATOM 867 C C . LEU A 1 118 ? -14.208 0.408 5.332 1.00 90.25 118 LEU A C 1
ATOM 869 O O . LEU A 1 118 ? -15.140 -0.394 5.359 1.00 90.25 118 LEU A O 1
ATOM 873 N N . VAL A 1 119 ? -13.994 1.289 6.316 1.00 91.06 119 VAL A N 1
ATOM 874 C CA . VAL A 1 119 ? -14.741 1.253 7.590 1.00 91.06 119 VAL A CA 1
ATOM 875 C C . VAL A 1 119 ? -15.721 2.408 7.770 1.00 91.06 119 VAL A C 1
ATOM 877 O O . VAL A 1 119 ? -16.701 2.262 8.503 1.00 91.06 119 VAL A O 1
ATOM 880 N N . CYS A 1 120 ? -15.505 3.556 7.123 1.00 91.81 120 CYS A N 1
ATOM 881 C CA . CYS A 1 120 ? -16.379 4.706 7.318 1.00 91.81 120 CYS A CA 1
ATOM 882 C C . CYS A 1 120 ? -17.749 4.459 6.677 1.00 91.81 120 CYS A C 1
ATOM 884 O O . CYS A 1 120 ? -17.860 4.183 5.487 1.00 91.81 120 CYS A O 1
ATOM 886 N N . GLY A 1 121 ? -18.808 4.586 7.479 1.00 84.88 121 GLY A N 1
ATOM 887 C CA . GLY A 1 121 ? -20.187 4.339 7.045 1.00 84.88 121 GLY A CA 1
ATOM 888 C C . GLY A 1 121 ? -20.639 2.881 7.164 1.00 84.88 121 GLY A C 1
ATOM 889 O O . GLY A 1 121 ? -21.815 2.601 6.940 1.00 84.88 121 GLY A O 1
ATOM 890 N N . LEU A 1 122 ? -19.755 1.963 7.571 1.00 84.81 122 LEU A N 1
ATOM 891 C CA . LEU A 1 122 ? -20.134 0.588 7.879 1.00 84.81 122 LEU A CA 1
ATOM 892 C C . LEU A 1 122 ? -20.923 0.539 9.198 1.00 84.81 122 LEU A C 1
ATOM 894 O O . LEU A 1 122 ? -20.444 1.025 10.226 1.00 84.81 122 LEU A O 1
ATOM 898 N N . ASN A 1 123 ? -22.093 -0.104 9.181 1.00 85.25 123 ASN A N 1
ATOM 899 C CA . ASN A 1 123 ? -22.810 -0.502 10.390 1.00 85.25 123 ASN A CA 1
ATOM 900 C C . ASN A 1 123 ? -22.734 -2.029 10.554 1.00 85.25 123 ASN A C 1
ATOM 902 O O . ASN A 1 123 ? -23.520 -2.729 9.922 1.00 85.25 123 ASN A O 1
ATOM 906 N N . PRO A 1 124 ? -21.819 -2.565 11.383 1.00 80.06 124 PRO A N 1
ATOM 907 C CA . PRO A 1 124 ? -21.691 -4.006 11.599 1.00 80.06 124 PRO A CA 1
ATOM 908 C C . PRO A 1 124 ? -22.749 -4.577 12.565 1.00 80.06 124 PRO A C 1
ATOM 910 O O . PRO A 1 124 ? -22.573 -5.681 13.079 1.00 80.06 124 PRO A O 1
ATOM 913 N N . ALA A 1 125 ? -23.813 -3.828 12.877 1.00 82.94 125 ALA A N 1
ATOM 914 C CA . ALA A 1 125 ? -24.919 -4.340 13.678 1.00 82.94 125 ALA A CA 1
ATOM 915 C C . ALA A 1 125 ? -25.635 -5.500 12.953 1.00 82.94 125 ALA A C 1
ATOM 917 O O . ALA A 1 125 ? -25.786 -5.439 11.734 1.00 82.94 125 ALA A O 1
ATOM 918 N N . PRO A 1 126 ? -26.118 -6.529 13.676 1.00 78.06 126 PRO A N 1
ATOM 919 C CA . PRO A 1 126 ? -26.911 -7.596 13.074 1.00 78.06 126 PRO A CA 1
ATOM 920 C C . PRO A 1 126 ? -28.186 -7.058 12.413 1.00 78.06 126 PRO A C 1
ATOM 922 O O . PRO A 1 126 ? -28.853 -6.170 12.962 1.00 78.06 126 PRO A O 1
ATOM 925 N N . ASP A 1 127 ? -28.547 -7.637 11.269 1.00 76.06 127 ASP A N 1
ATOM 926 C CA . ASP A 1 127 ? -29.753 -7.270 10.529 1.00 76.06 127 ASP A CA 1
ATOM 927 C C . ASP A 1 127 ? -31.012 -7.402 11.400 1.00 76.06 127 ASP A C 1
ATOM 929 O O . ASP A 1 127 ? -31.172 -8.343 12.177 1.00 76.06 127 ASP A O 1
ATOM 933 N N . GLY A 1 128 ? -31.919 -6.429 11.282 1.00 73.00 128 GLY A N 1
ATOM 934 C CA . GLY A 1 128 ? -33.168 -6.392 12.052 1.00 73.00 128 GLY A CA 1
ATOM 935 C C . GLY A 1 128 ? -33.042 -5.837 13.476 1.00 73.00 128 GLY A C 1
ATOM 936 O O . GLY A 1 128 ? -34.058 -5.696 14.160 1.00 73.00 128 GLY A O 1
ATOM 937 N N . THR A 1 129 ? -31.841 -5.461 13.926 1.00 77.38 129 THR A N 1
ATOM 938 C CA . THR A 1 129 ? -31.662 -4.743 15.199 1.00 77.38 129 THR A CA 1
ATOM 939 C C . THR A 1 129 ? -31.840 -3.230 15.019 1.00 77.38 129 THR A C 1
ATOM 941 O O . THR A 1 129 ? -31.561 -2.668 13.962 1.00 77.38 129 THR A O 1
ATOM 944 N N . ARG A 1 130 ? -32.285 -2.524 16.070 1.00 83.38 130 ARG A N 1
ATOM 945 C CA . ARG A 1 130 ? -32.285 -1.041 16.102 1.00 83.38 130 ARG A CA 1
ATOM 946 C C . ARG A 1 130 ? -30.919 -0.467 16.499 1.00 83.38 130 ARG A C 1
ATOM 948 O O . ARG A 1 130 ? -30.822 0.715 16.833 1.00 83.38 130 ARG A O 1
ATOM 955 N N . ALA A 1 131 ? -29.891 -1.309 16.535 1.00 85.31 131 ALA A N 1
ATOM 956 C CA . ALA A 1 131 ? -28.570 -0.927 16.978 1.00 85.31 131 ALA A CA 1
ATOM 957 C C . ALA A 1 131 ? -27.810 -0.212 15.859 1.00 85.31 131 ALA A C 1
ATOM 959 O O . ALA A 1 131 ? -27.833 -0.610 14.694 1.00 85.31 131 ALA A O 1
ATOM 960 N N . GLN A 1 132 ? -27.101 0.846 16.231 1.00 89.62 132 GLN A N 1
ATOM 961 C CA . GLN A 1 132 ? -26.136 1.501 15.363 1.00 89.62 132 GLN A CA 1
ATOM 962 C C . GLN A 1 132 ? -24.756 1.247 15.926 1.00 89.62 132 GLN A C 1
ATOM 964 O O . GLN A 1 132 ? -24.459 1.638 17.056 1.00 89.62 132 GLN A O 1
ATOM 969 N N . VAL A 1 133 ? -23.912 0.601 15.138 1.00 90.50 133 VAL A N 1
ATOM 970 C CA . VAL A 1 133 ? -22.525 0.365 15.490 1.00 90.50 133 VAL A CA 1
ATOM 971 C C . VAL A 1 133 ? -21.648 1.088 14.480 1.00 90.50 133 VAL A C 1
ATOM 973 O O . VAL A 1 133 ? -21.941 1.125 13.292 1.00 90.50 133 VAL A O 1
ATOM 976 N N . SER A 1 134 ? -20.585 1.714 14.960 1.00 91.94 134 SER A N 1
ATOM 977 C CA . SER A 1 134 ? -19.594 2.381 14.125 1.00 91.94 134 SER A CA 1
ATOM 978 C C . SER A 1 134 ? -18.207 1.936 14.548 1.00 91.94 134 SER A C 1
ATOM 980 O O . SER A 1 134 ? -17.927 1.767 15.738 1.00 91.94 134 SER A O 1
ATOM 982 N N . LEU A 1 135 ? -17.347 1.736 13.560 1.00 91.75 135 LEU A N 1
ATOM 983 C CA . LEU A 1 135 ? -15.963 1.344 13.748 1.00 91.75 135 LEU A CA 1
ATOM 984 C C . LEU A 1 135 ? -15.069 2.398 13.103 1.00 91.75 135 LEU A C 1
ATOM 986 O O . LEU A 1 135 ? -15.258 2.760 11.945 1.00 91.75 135 LEU A O 1
ATOM 990 N N . ARG A 1 136 ? -14.086 2.883 13.856 1.00 94.31 136 ARG A N 1
ATOM 991 C CA . ARG A 1 136 ? -13.040 3.778 13.358 1.00 94.31 136 ARG A CA 1
ATOM 992 C C . ARG A 1 136 ? -11.687 3.206 13.725 1.00 94.31 136 ARG A C 1
ATOM 994 O O . ARG A 1 136 ? -11.502 2.724 14.842 1.00 94.31 136 ARG A O 1
ATOM 1001 N N . VAL A 1 137 ? -10.736 3.294 12.809 1.00 95.00 137 VAL A N 1
ATOM 1002 C CA . VAL A 1 137 ? -9.352 2.889 13.044 1.00 95.00 137 VAL A CA 1
ATOM 1003 C C . VAL A 1 137 ? -8.464 4.076 12.708 1.00 95.00 137 VAL A C 1
ATOM 1005 O O . VAL A 1 137 ? -8.450 4.553 11.580 1.00 95.00 137 VAL A O 1
ATOM 1008 N N . HIS A 1 138 ? -7.746 4.566 13.705 1.00 96.62 138 HIS A N 1
ATOM 1009 C CA . HIS A 1 138 ? -6.876 5.724 13.619 1.00 96.62 138 HIS A CA 1
ATOM 1010 C C . HIS A 1 138 ? -5.429 5.261 13.470 1.00 96.62 138 HIS A C 1
ATOM 1012 O O . HIS A 1 138 ? -4.849 4.747 14.422 1.00 96.62 138 HIS A O 1
ATOM 1018 N N . PHE A 1 139 ? -4.852 5.488 12.296 1.00 96.25 139 PHE A N 1
ATOM 1019 C CA . PHE A 1 139 ? -3.406 5.520 12.052 1.00 96.25 139 PHE A CA 1
ATOM 1020 C C . PHE A 1 139 ? -2.868 6.959 12.041 1.00 96.25 139 PHE A C 1
ATOM 1022 O O . PHE A 1 139 ? -1.662 7.183 12.023 1.00 96.25 139 PHE A O 1
ATOM 1029 N N . THR A 1 140 ? -3.764 7.946 12.068 1.00 96.25 140 THR A N 1
ATOM 1030 C CA . THR A 1 140 ? -3.459 9.374 12.191 1.00 96.25 140 THR A CA 1
ATOM 1031 C C . THR A 1 140 ? -4.381 10.020 13.237 1.00 96.25 140 THR A C 1
ATOM 1033 O O . THR A 1 140 ? -5.311 9.366 13.722 1.00 96.25 140 THR A O 1
ATOM 1036 N N . PRO A 1 141 ? -4.185 11.304 13.600 1.00 94.75 141 PRO A N 1
ATOM 1037 C CA . PRO A 1 141 ? -5.047 11.981 14.571 1.00 94.75 141 PRO A CA 1
ATOM 1038 C C . PRO A 1 141 ? -6.538 12.051 14.206 1.00 94.75 141 PRO A C 1
ATOM 1040 O O . PRO A 1 141 ? -7.353 12.296 15.095 1.00 94.75 141 PRO A O 1
ATOM 1043 N N . THR A 1 142 ? -6.903 11.808 12.944 1.00 94.81 142 THR A N 1
ATOM 1044 C CA . THR A 1 142 ? -8.283 11.877 12.446 1.00 94.81 142 THR A CA 1
ATOM 1045 C C . THR A 1 142 ? -8.621 10.618 11.645 1.00 94.81 142 THR A C 1
ATOM 1047 O O . THR A 1 142 ? -7.840 10.205 10.796 1.00 94.81 142 THR A O 1
ATOM 1050 N N . ALA A 1 143 ? -9.794 10.028 11.885 1.00 95.81 143 ALA A N 1
ATOM 1051 C CA . ALA A 1 143 ? -10.333 8.907 11.107 1.00 95.81 143 ALA A CA 1
ATOM 1052 C C . ALA A 1 143 ? -11.836 9.105 10.891 1.00 95.81 143 ALA A C 1
ATOM 1054 O O . ALA A 1 143 ? -12.544 9.513 11.818 1.00 95.81 143 ALA A O 1
ATOM 1055 N N . CYS A 1 144 ? -12.338 8.849 9.683 1.00 94.31 144 CYS A N 1
ATOM 1056 C CA . CYS A 1 144 ? -13.741 9.101 9.319 1.00 94.31 144 CYS A CA 1
ATOM 1057 C C . CYS A 1 144 ? -14.222 10.528 9.659 1.00 94.31 144 CYS A C 1
ATOM 1059 O O . CYS A 1 144 ? -15.345 10.726 10.128 1.00 94.31 144 CYS A O 1
ATOM 1061 N N . GLY A 1 145 ? -13.347 11.527 9.499 1.00 92.69 145 GLY A N 1
ATOM 1062 C CA . GLY A 1 145 ? -13.632 12.927 9.837 1.00 92.69 145 GLY A CA 1
ATOM 1063 C C . GLY A 1 145 ? -13.772 13.222 11.338 1.00 9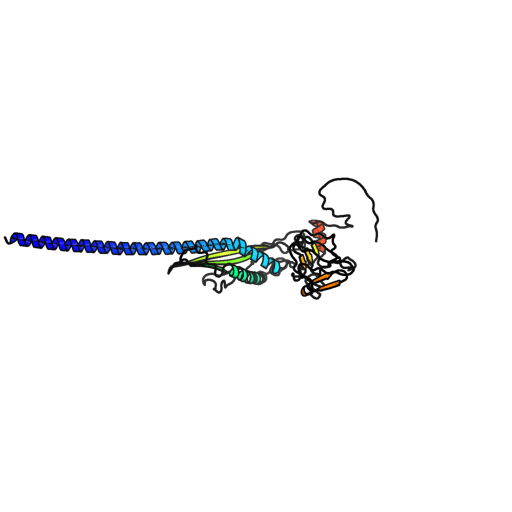2.69 145 GLY A C 1
ATOM 1064 O O . GLY A 1 145 ? -14.192 14.319 11.698 1.00 92.69 145 GLY A O 1
ATOM 1065 N N . GLN A 1 146 ? -13.442 12.273 12.220 1.00 93.56 146 GLN A N 1
ATOM 1066 C CA . GLN A 1 146 ? -13.506 12.436 13.674 1.00 93.56 146 GLN A CA 1
ATOM 1067 C C . GLN A 1 146 ? -12.098 12.419 14.287 1.00 93.56 146 GLN A C 1
ATOM 1069 O O . GLN A 1 146 ? -11.281 11.577 13.899 1.00 93.56 146 GLN A O 1
ATOM 1074 N N . PRO A 1 147 ? -11.796 13.315 15.244 1.00 94.69 147 PRO A N 1
ATOM 1075 C CA . PRO A 1 147 ? -10.512 13.309 15.931 1.00 94.69 147 PRO A CA 1
ATOM 1076 C C . PRO A 1 147 ? -10.395 12.114 16.886 1.00 94.69 147 PRO A C 1
ATOM 1078 O O . PRO A 1 147 ? -11.396 11.529 17.313 1.00 94.69 147 PRO A O 1
ATOM 1081 N N . LEU A 1 148 ? -9.161 11.779 17.260 1.00 92.38 148 LEU A N 1
ATOM 1082 C CA . LEU A 1 148 ? -8.884 10.859 18.362 1.00 92.38 148 LEU A CA 1
ATOM 1083 C C . LEU A 1 148 ? -9.599 11.306 19.655 1.00 92.38 148 LEU A C 1
ATOM 1085 O O . LEU A 1 148 ? -9.676 12.507 19.938 1.00 92.38 148 LEU A O 1
ATOM 1089 N N . PRO A 1 149 ? -10.082 10.364 20.487 1.00 89.50 149 PRO A N 1
ATOM 1090 C CA . PRO A 1 149 ? -10.597 10.692 21.813 1.00 89.50 149 PRO A CA 1
ATOM 1091 C C . PRO A 1 149 ? -9.524 11.394 22.660 1.00 89.50 149 PRO A C 1
ATOM 1093 O O . PRO A 1 149 ? -8.389 10.933 22.713 1.00 89.50 149 PRO A O 1
ATOM 1096 N N . GLY A 1 150 ? -9.876 12.474 23.367 1.00 84.50 150 GLY A N 1
ATOM 1097 C CA . GLY A 1 150 ? -8.894 13.386 23.982 1.00 84.50 150 GLY A CA 1
ATOM 1098 C C . GLY A 1 150 ? -7.940 12.783 25.027 1.00 84.50 150 GLY A C 1
ATOM 1099 O O . GLY A 1 150 ? -6.880 13.349 25.277 1.00 84.50 150 GLY A O 1
ATOM 1100 N N . ALA A 1 151 ? -8.276 11.634 25.622 1.00 83.88 151 ALA A N 1
ATOM 1101 C CA . ALA A 1 151 ? -7.399 10.918 26.557 1.00 83.88 151 ALA A CA 1
ATOM 1102 C C . ALA A 1 151 ? -6.392 9.982 25.860 1.00 83.88 151 ALA A C 1
ATOM 1104 O O . ALA A 1 151 ? -5.496 9.444 26.507 1.00 83.88 151 ALA A O 1
ATOM 1105 N N . VAL A 1 152 ? -6.546 9.760 24.554 1.00 89.44 152 VAL A N 1
ATOM 1106 C CA . VAL A 1 152 ? -5.789 8.770 23.793 1.00 89.44 152 VAL A CA 1
ATOM 1107 C C . VAL A 1 152 ? -4.729 9.474 22.962 1.00 89.44 152 VAL A C 1
ATOM 1109 O O . VAL A 1 152 ? -5.005 10.444 22.260 1.00 89.44 152 VAL A O 1
ATOM 1112 N N . ARG A 1 153 ? -3.502 8.961 23.023 1.00 89.56 153 ARG A N 1
ATOM 1113 C CA . ARG A 1 153 ? -2.389 9.433 22.201 1.00 89.56 153 ARG A CA 1
ATOM 1114 C C . ARG A 1 153 ? -1.997 8.366 21.196 1.00 89.56 153 ARG A C 1
ATOM 1116 O O . ARG A 1 153 ? -1.992 7.178 21.520 1.00 89.56 153 ARG A O 1
ATOM 1123 N N . LEU A 1 154 ? -1.650 8.815 19.997 1.00 92.38 154 LEU A N 1
ATOM 1124 C CA . LEU A 1 154 ? -1.079 7.981 18.955 1.00 92.38 154 LEU A CA 1
ATOM 1125 C C . LEU A 1 154 ? 0.415 8.323 18.853 1.00 92.38 154 LEU A C 1
ATOM 1127 O O . LEU A 1 154 ? 0.725 9.472 18.538 1.00 92.38 154 LEU A O 1
ATOM 1131 N N . PRO A 1 155 ? 1.327 7.396 19.197 1.00 93.00 155 PRO A N 1
ATOM 1132 C CA . PRO A 1 155 ? 2.758 7.635 19.049 1.00 93.00 155 PRO A CA 1
ATOM 1133 C C . PRO A 1 155 ? 3.160 7.676 17.568 1.00 93.00 155 PRO A C 1
ATOM 1135 O O . PRO A 1 155 ? 2.350 7.405 16.683 1.00 93.00 155 PRO A O 1
ATOM 1138 N N . ASP A 1 156 ? 4.419 8.006 17.298 1.00 94.06 156 ASP A N 1
ATOM 1139 C CA . ASP A 1 156 ? 4.966 7.946 15.944 1.00 94.06 156 ASP A CA 1
ATOM 1140 C C . ASP A 1 156 ? 5.320 6.507 15.535 1.00 94.06 156 ASP A C 1
ATOM 1142 O O . ASP A 1 156 ? 5.559 5.625 16.369 1.00 94.06 156 ASP A O 1
ATOM 1146 N N . GLY A 1 157 ? 5.367 6.271 14.222 1.00 95.31 157 GLY A N 1
ATOM 1147 C CA . GLY A 1 157 ? 5.904 5.031 13.671 1.00 95.31 157 GLY A CA 1
ATOM 1148 C C . GLY A 1 157 ? 7.405 4.907 13.939 1.00 95.31 157 GLY A C 1
ATOM 1149 O O . GLY A 1 157 ? 8.121 5.907 13.974 1.00 95.31 157 GLY A O 1
ATOM 1150 N N . ARG A 1 158 ? 7.898 3.675 14.100 1.00 96.25 158 ARG A N 1
ATOM 1151 C CA . ARG A 1 158 ? 9.319 3.415 14.385 1.00 96.25 158 ARG A CA 1
ATOM 1152 C C . ARG A 1 158 ? 9.853 2.171 13.688 1.00 96.25 158 ARG A C 1
ATOM 1154 O O . ARG A 1 158 ? 9.092 1.275 13.321 1.00 96.25 158 ARG A O 1
ATOM 1161 N N . LEU A 1 159 ? 11.177 2.095 13.582 1.00 95.50 159 LEU A N 1
ATOM 1162 C CA . LEU A 1 159 ? 11.883 0.840 13.345 1.00 95.50 159 LEU A CA 1
ATOM 1163 C C . LEU A 1 159 ? 11.813 -0.006 14.626 1.00 95.50 159 LEU A C 1
ATOM 1165 O O . LEU A 1 159 ? 12.048 0.505 15.720 1.00 95.50 159 LEU A O 1
ATOM 1169 N N . VAL A 1 160 ? 11.463 -1.282 14.490 1.00 94.75 160 VAL A N 1
ATOM 1170 C CA . VAL A 1 160 ? 11.443 -2.252 15.595 1.00 94.75 160 VAL A CA 1
ATOM 1171 C C . VAL A 1 160 ? 12.771 -2.992 15.660 1.00 94.75 160 VAL A C 1
ATOM 1173 O O . VAL A 1 160 ? 13.374 -3.080 16.723 1.00 94.75 160 VAL A O 1
ATOM 1176 N N . GLU A 1 161 ? 13.212 -3.516 14.521 1.00 91.00 161 GLU A N 1
ATOM 1177 C CA . GLU A 1 161 ? 14.421 -4.325 14.388 1.00 91.00 161 GLU A CA 1
ATOM 1178 C C . GLU A 1 161 ? 14.834 -4.409 12.916 1.00 91.00 161 GLU A C 1
ATOM 1180 O O . GLU A 1 161 ? 14.048 -4.121 12.008 1.00 91.00 161 GLU A O 1
ATOM 1185 N N . GLY A 1 162 ? 16.068 -4.838 12.684 1.00 87.00 162 GLY A N 1
ATOM 1186 C CA . GLY A 1 162 ? 16.635 -5.027 11.359 1.00 87.00 162 GLY A CA 1
ATOM 1187 C C . GLY A 1 162 ? 17.953 -4.290 11.207 1.00 87.00 162 GLY A C 1
ATOM 1188 O O . GLY A 1 162 ? 18.258 -3.357 11.949 1.00 87.00 162 GLY A O 1
ATOM 1189 N N . ASN A 1 163 ? 18.718 -4.717 10.212 1.00 83.38 163 ASN A N 1
ATOM 1190 C CA . ASN A 1 163 ? 20.036 -4.171 9.923 1.00 83.38 163 ASN A CA 1
ATOM 1191 C C . ASN A 1 163 ? 19.970 -3.259 8.690 1.00 83.38 163 ASN A C 1
ATOM 1193 O O . ASN A 1 163 ? 19.032 -3.360 7.883 1.00 83.38 163 ASN A O 1
ATOM 1197 N N . PRO A 1 164 ? 20.951 -2.362 8.504 1.00 80.44 164 PRO A N 1
ATOM 1198 C CA . PRO A 1 164 ? 21.078 -1.658 7.241 1.00 80.44 164 PRO A CA 1
ATOM 1199 C C . PRO A 1 164 ? 21.307 -2.672 6.118 1.00 80.44 164 PRO A C 1
ATOM 1201 O O . PRO A 1 164 ? 22.037 -3.651 6.273 1.00 80.44 164 PRO A O 1
ATOM 1204 N N . ARG A 1 165 ? 20.694 -2.432 4.959 1.00 75.38 165 ARG A N 1
ATOM 1205 C CA . ARG A 1 165 ? 20.945 -3.199 3.738 1.00 75.38 165 ARG A CA 1
ATOM 1206 C C . ARG A 1 165 ? 22.344 -2.868 3.235 1.00 75.38 165 ARG A C 1
ATOM 1208 O O . ARG A 1 165 ? 22.535 -1.960 2.427 1.00 75.38 165 ARG A O 1
ATOM 1215 N N . THR A 1 166 ? 23.326 -3.608 3.717 1.00 61.69 166 THR A N 1
ATOM 1216 C CA . THR A 1 166 ? 24.657 -3.654 3.126 1.00 61.69 166 THR A CA 1
ATOM 1217 C C . THR A 1 166 ? 24.552 -4.501 1.859 1.00 61.69 166 THR A C 1
ATOM 1219 O O . THR A 1 166 ? 23.760 -5.434 1.775 1.00 61.69 166 THR A O 1
ATOM 1222 N N . GLY A 1 167 ? 25.250 -4.130 0.791 1.00 52.56 167 GLY A N 1
ATOM 1223 C CA . GLY A 1 167 ? 25.054 -4.745 -0.525 1.00 52.56 167 GLY A CA 1
ATOM 1224 C C . GLY A 1 167 ? 25.124 -6.283 -0.549 1.00 52.56 167 GLY A C 1
ATOM 1225 O O . GLY A 1 167 ? 24.504 -6.880 -1.436 1.00 52.56 167 GLY A O 1
ATOM 1226 N N . GLY A 1 168 ? 25.859 -6.899 0.381 1.00 44.00 168 GLY A N 1
ATOM 1227 C CA . GLY A 1 168 ? 26.239 -8.310 0.371 1.00 44.00 168 GLY A CA 1
ATOM 1228 C C . GLY A 1 168 ? 25.170 -9.255 0.915 1.00 44.00 168 GLY A C 1
ATOM 1229 O O . GLY A 1 168 ? 24.688 -9.063 2.023 1.00 44.00 168 GLY A O 1
ATOM 1230 N N . GLY A 1 169 ? 24.845 -10.267 0.108 1.00 45.41 169 GLY A N 1
ATOM 1231 C CA . GLY A 1 169 ? 24.450 -11.625 0.515 1.00 45.41 169 GLY A CA 1
ATOM 1232 C C . GLY A 1 169 ? 23.169 -11.828 1.318 1.00 45.41 169 GLY A C 1
ATOM 1233 O O . GLY A 1 169 ? 22.289 -12.565 0.886 1.00 45.41 169 GLY A O 1
ATOM 1234 N N . GLU A 1 170 ? 23.018 -11.190 2.472 1.00 45.03 170 GLU A N 1
ATOM 1235 C CA . GLU A 1 170 ? 21.956 -11.547 3.401 1.00 45.03 170 GLU A CA 1
ATOM 1236 C C . GLU A 1 170 ? 20.638 -10.855 3.045 1.00 45.03 170 GLU A C 1
ATOM 1238 O O . GLU A 1 170 ? 20.563 -9.659 2.731 1.00 45.03 170 GLU A O 1
ATOM 1243 N N . GLY A 1 171 ? 19.553 -11.628 3.084 1.00 53.94 171 GLY A N 1
ATOM 1244 C CA . GLY A 1 171 ? 18.189 -11.123 3.006 1.00 53.94 171 GLY A CA 1
ATOM 1245 C C . GLY A 1 171 ? 17.865 -10.296 4.245 1.00 53.94 171 GLY A C 1
ATOM 1246 O O . GLY A 1 171 ? 17.149 -10.761 5.123 1.00 53.94 171 GLY A O 1
ATOM 1247 N N . VAL A 1 172 ? 18.395 -9.074 4.330 1.00 67.38 172 VAL A N 1
ATOM 1248 C CA . VAL A 1 172 ? 18.177 -8.206 5.486 1.00 67.38 172 VAL A CA 1
ATOM 1249 C C . VAL A 1 172 ? 16.722 -7.749 5.492 1.00 67.38 172 VAL A C 1
ATOM 1251 O O . VAL A 1 172 ? 16.293 -6.949 4.650 1.00 67.38 172 VAL A O 1
ATOM 1254 N N . SER A 1 173 ? 15.956 -8.298 6.431 1.00 81.75 173 SER A N 1
ATOM 1255 C CA . SER A 1 173 ? 14.605 -7.863 6.749 1.00 81.75 173 SER A CA 1
ATOM 1256 C C . SER A 1 173 ? 14.635 -6.732 7.771 1.00 81.75 173 SER A C 1
ATOM 1258 O O . SER A 1 173 ? 15.358 -6.792 8.763 1.00 81.75 173 SER A O 1
ATOM 1260 N N . GLN A 1 174 ? 13.822 -5.711 7.533 1.00 88.31 174 GLN A N 1
ATOM 1261 C CA . GLN A 1 174 ? 13.617 -4.580 8.428 1.00 88.31 174 GLN A CA 1
ATOM 1262 C C . GLN A 1 174 ? 12.165 -4.575 8.880 1.00 88.31 174 GLN A C 1
ATOM 1264 O O . GLN A 1 174 ? 11.255 -4.532 8.052 1.00 88.31 174 GLN A O 1
ATOM 1269 N N . THR A 1 175 ? 11.943 -4.622 10.185 1.00 93.19 175 THR A N 1
ATOM 1270 C CA . THR A 1 175 ? 10.605 -4.629 10.770 1.00 93.19 175 THR A CA 1
ATOM 1271 C C . THR A 1 175 ? 10.267 -3.227 11.247 1.00 93.19 175 THR A C 1
ATOM 1273 O O . THR A 1 175 ? 10.954 -2.663 12.098 1.00 93.19 175 THR A O 1
ATOM 1276 N N . TYR A 1 176 ? 9.174 -2.674 10.734 1.00 95.50 176 TYR A N 1
ATOM 1277 C CA . TYR A 1 176 ? 8.650 -1.371 11.134 1.00 95.50 176 TYR A CA 1
ATOM 1278 C C . TYR A 1 176 ? 7.306 -1.536 11.845 1.00 95.50 176 TYR A C 1
ATOM 1280 O O . TYR A 1 176 ? 6.579 -2.503 11.610 1.00 95.50 176 TYR A O 1
ATOM 1288 N N . ALA A 1 177 ? 6.975 -0.590 12.722 1.00 96.62 177 ALA A N 1
ATOM 1289 C CA . ALA A 1 177 ? 5.706 -0.550 13.439 1.00 96.62 177 ALA A CA 1
ATOM 1290 C C . ALA A 1 177 ? 4.967 0.763 13.176 1.00 96.62 177 ALA A C 1
ATOM 1292 O O . ALA A 1 177 ? 5.535 1.846 13.339 1.00 96.62 177 ALA A O 1
ATOM 1293 N N . LEU A 1 178 ? 3.683 0.650 12.837 1.00 96.50 178 LEU A N 1
ATOM 1294 C CA . LEU A 1 178 ? 2.729 1.753 12.805 1.00 96.50 178 LEU A CA 1
ATOM 1295 C C . LEU A 1 178 ? 1.735 1.596 13.957 1.00 96.50 178 LEU A C 1
ATOM 1297 O O . LEU A 1 178 ? 1.006 0.605 13.994 1.00 96.50 178 LEU A O 1
ATOM 1301 N N . PRO A 1 179 ? 1.675 2.536 14.904 1.00 96.19 179 PRO A N 1
ATOM 1302 C CA . PRO A 1 179 ? 0.672 2.483 15.951 1.00 96.19 179 PRO A CA 1
ATOM 1303 C C . PRO A 1 179 ? -0.721 2.750 15.383 1.00 96.19 179 PRO A C 1
ATOM 1305 O O . PRO A 1 179 ? -0.883 3.490 14.411 1.00 96.19 179 PRO A O 1
ATOM 1308 N N . PHE A 1 180 ? -1.732 2.166 16.020 1.00 95.56 180 PHE A N 1
ATOM 1309 C CA . PHE A 1 180 ? -3.125 2.449 15.714 1.00 95.56 180 PHE A CA 1
ATOM 1310 C C . PHE A 1 180 ? -3.990 2.506 16.974 1.00 95.56 180 PHE A C 1
ATOM 1312 O O . PHE A 1 180 ? -3.691 1.900 18.006 1.00 95.56 180 PHE A O 1
ATOM 1319 N N . VAL A 1 181 ? -5.106 3.221 16.865 1.00 95.81 181 VAL A N 1
ATOM 1320 C CA . VAL A 1 181 ? -6.177 3.251 17.864 1.00 95.81 181 VAL A CA 1
ATOM 1321 C C . VAL A 1 181 ? -7.472 2.862 17.170 1.00 95.81 181 VAL A C 1
ATOM 1323 O O . VAL A 1 181 ? -7.923 3.540 16.255 1.00 95.81 181 VAL A O 1
ATOM 1326 N N . MET A 1 182 ? -8.105 1.792 17.617 1.00 94.00 182 MET A N 1
ATOM 1327 C CA . MET A 1 182 ? -9.430 1.403 17.164 1.00 94.00 182 MET A CA 1
ATOM 1328 C C . MET A 1 182 ? -10.477 1.903 18.153 1.00 94.00 182 MET A C 1
ATOM 1330 O O . MET A 1 182 ? -10.354 1.692 19.357 1.00 94.00 182 MET A O 1
ATOM 1334 N N . VAL A 1 183 ? -11.517 2.550 17.640 1.00 94.25 183 VAL A N 1
ATOM 1335 C CA . VAL A 1 183 ? -12.665 3.019 18.413 1.00 94.25 183 VAL A CA 1
ATOM 1336 C C . VAL A 1 183 ? -13.915 2.372 17.837 1.00 94.25 183 VAL A C 1
ATOM 1338 O O . VAL A 1 183 ? -14.352 2.725 16.742 1.00 94.25 183 VAL A O 1
ATOM 1341 N N . ALA A 1 184 ? -14.491 1.439 18.586 1.00 92.75 184 ALA A N 1
ATOM 1342 C CA . ALA A 1 184 ? -15.788 0.852 18.289 1.00 92.75 184 ALA A CA 1
ATOM 1343 C C . ALA A 1 184 ? -16.843 1.508 19.178 1.00 92.75 184 ALA A C 1
ATOM 1345 O O . ALA A 1 184 ? -16.668 1.624 20.390 1.00 92.75 184 ALA A O 1
ATOM 1346 N N . GLU A 1 185 ? -17.942 1.955 18.590 1.00 92.62 185 GLU A N 1
ATOM 1347 C CA . GLU A 1 185 ? -19.022 2.617 19.308 1.00 92.62 185 GLU A CA 1
ATOM 1348 C C . GLU A 1 185 ? -20.355 1.999 18.917 1.00 92.62 185 GLU A C 1
ATOM 1350 O O . GLU A 1 185 ? -20.684 1.956 17.736 1.00 92.62 185 GLU A O 1
ATOM 1355 N N . ALA A 1 186 ? -21.126 1.568 19.910 1.00 92.25 186 ALA A N 1
ATOM 1356 C CA . ALA A 1 186 ? -22.468 1.040 19.731 1.00 92.25 186 ALA A CA 1
ATOM 1357 C C . ALA A 1 186 ? -23.499 1.944 20.411 1.00 92.25 186 ALA A C 1
ATOM 1359 O O . ALA A 1 186 ? -23.242 2.529 21.473 1.00 92.25 186 ALA A O 1
ATOM 1360 N N . ARG A 1 187 ? -24.674 2.042 19.791 1.00 91.06 187 ARG A N 1
ATOM 1361 C CA . ARG A 1 187 ? -25.836 2.783 20.277 1.00 91.06 187 ARG A CA 1
ATOM 1362 C C . ARG A 1 187 ? -27.101 1.948 20.126 1.00 91.06 187 ARG A C 1
ATOM 1364 O O . ARG A 1 187 ? -27.372 1.448 19.037 1.00 91.06 187 ARG A O 1
ATOM 1371 N N . ILE A 1 188 ? -27.892 1.864 21.191 1.00 88.00 188 ILE A N 1
ATOM 1372 C CA . ILE A 1 188 ? -29.255 1.318 21.183 1.00 88.00 188 ILE A CA 1
ATOM 1373 C C . ILE A 1 188 ? -30.143 2.328 21.907 1.00 88.00 188 ILE A C 1
ATOM 1375 O O . ILE A 1 188 ? -30.008 2.526 23.112 1.00 88.00 188 ILE A O 1
ATOM 1379 N N . GLY A 1 189 ? -31.042 3.000 21.182 1.00 85.62 189 GLY A N 1
ATOM 1380 C CA . GLY A 1 189 ? -31.883 4.052 21.764 1.00 85.62 189 GLY A CA 1
ATOM 1381 C C . GLY A 1 189 ? -31.038 5.143 22.455 1.00 85.62 189 GLY A C 1
ATOM 1382 O O . GLY A 1 189 ? -30.201 5.750 21.783 1.00 85.62 189 GLY A O 1
ATOM 1383 N N . PRO A 1 190 ? -31.226 5.409 23.765 1.00 86.06 190 PRO A N 1
ATOM 1384 C CA . PRO A 1 190 ? -30.431 6.392 24.506 1.00 86.06 190 PRO A CA 1
ATOM 1385 C C . PRO A 1 190 ? -29.069 5.858 24.988 1.00 86.06 190 PRO A C 1
ATOM 1387 O O . PRO A 1 190 ? -28.214 6.649 25.392 1.00 86.06 190 PRO A O 1
ATOM 1390 N N . TYR A 1 191 ? -28.844 4.541 24.975 1.00 87.19 191 TYR A N 1
ATOM 1391 C CA . TYR A 1 191 ? -27.623 3.943 25.511 1.00 87.19 191 TYR A CA 1
ATOM 1392 C C . TYR A 1 191 ? -26.506 4.000 24.474 1.00 87.19 191 TYR A C 1
ATOM 1394 O O . TYR A 1 191 ? -26.685 3.628 23.315 1.00 87.19 191 TYR A O 1
ATOM 1402 N N . ARG A 1 192 ? -25.326 4.446 24.910 1.00 89.88 192 ARG A N 1
ATOM 1403 C CA . ARG A 1 192 ? -24.117 4.547 24.089 1.00 89.88 192 ARG A CA 1
ATOM 1404 C C . ARG A 1 192 ? -22.941 3.948 24.842 1.00 89.88 192 ARG A C 1
ATOM 1406 O O . ARG A 1 192 ? -22.690 4.314 25.990 1.00 89.88 192 ARG A O 1
ATOM 1413 N N . ARG A 1 193 ? -22.191 3.060 24.190 1.00 90.31 193 ARG A N 1
ATOM 1414 C CA . ARG A 1 193 ? -20.939 2.502 24.720 1.00 90.31 193 ARG A CA 1
ATOM 1415 C C . ARG A 1 193 ? -19.843 2.577 23.674 1.00 90.31 193 ARG A C 1
ATOM 1417 O O . ARG A 1 193 ? -20.079 2.326 22.497 1.00 90.31 193 ARG A O 1
ATOM 1424 N N . ASN A 1 194 ? -18.642 2.909 24.125 1.00 90.56 194 ASN A N 1
ATOM 1425 C CA . ASN A 1 194 ? -17.434 2.942 23.322 1.00 90.56 194 ASN A CA 1
ATOM 1426 C C . ASN A 1 194 ? -16.397 1.970 23.891 1.00 90.56 194 ASN A C 1
ATOM 1428 O O . ASN A 1 194 ? -16.214 1.864 25.102 1.00 90.56 194 ASN A O 1
ATOM 1432 N N . VAL A 1 195 ? -15.705 1.278 22.997 1.00 90.94 195 VAL A N 1
ATOM 1433 C CA . VAL A 1 195 ? -14.538 0.450 23.285 1.00 90.94 195 VAL A CA 1
ATOM 1434 C C . VAL A 1 195 ? -13.377 1.048 22.509 1.00 90.94 195 VAL A C 1
ATOM 1436 O O . VAL A 1 195 ? -13.489 1.305 21.310 1.00 90.94 195 VAL A O 1
ATOM 1439 N N . VAL A 1 196 ? -12.275 1.297 23.208 1.00 92.69 196 VAL A N 1
ATOM 1440 C CA . VAL A 1 196 ? -11.040 1.803 22.614 1.00 92.69 196 VAL A CA 1
ATOM 1441 C C . VAL A 1 196 ? -9.968 0.739 22.785 1.00 92.69 196 VAL A C 1
ATOM 1443 O O . VAL A 1 196 ? -9.746 0.264 23.896 1.00 92.69 196 VAL A O 1
ATOM 1446 N N . LEU A 1 197 ? -9.312 0.375 21.689 1.00 90.50 197 LEU A N 1
ATOM 1447 C CA . LEU A 1 197 ? -8.197 -0.562 21.662 1.00 90.50 197 LEU A CA 1
ATOM 1448 C C . LEU A 1 197 ? -6.989 0.134 21.041 1.00 90.50 197 LEU A C 1
ATOM 1450 O O . LEU A 1 197 ? -7.109 0.776 20.002 1.00 90.50 197 LEU A O 1
ATOM 1454 N N . GLN A 1 198 ? -5.828 0.011 21.677 1.00 92.44 198 GLN A N 1
ATOM 1455 C CA . GLN A 1 198 ? -4.562 0.518 21.152 1.00 92.44 198 GLN A CA 1
ATOM 1456 C C . GLN A 1 198 ? -3.682 -0.658 20.757 1.00 92.44 198 GLN A C 1
ATOM 1458 O O . GLN A 1 198 ? -3.645 -1.670 21.458 1.00 92.44 198 GLN A O 1
ATOM 1463 N N . GLY A 1 199 ? -2.978 -0.525 19.642 1.00 91.38 199 GLY A N 1
ATOM 1464 C CA . GLY A 1 199 ? -2.086 -1.563 19.162 1.00 91.38 199 GLY A CA 1
ATOM 1465 C C . GLY A 1 199 ? -1.021 -1.019 18.230 1.00 91.38 199 GLY A C 1
ATOM 1466 O O . GLY A 1 199 ? -0.963 0.171 17.923 1.00 91.38 199 GLY A O 1
ATOM 1467 N N . GLU A 1 200 ? -0.168 -1.925 17.779 1.00 93.12 200 GLU A N 1
ATOM 1468 C CA . GLU A 1 200 ? 0.876 -1.640 16.809 1.00 93.12 200 GLU A CA 1
ATOM 1469 C C . GLU A 1 200 ? 0.728 -2.614 15.651 1.00 93.12 200 GLU A C 1
ATOM 1471 O O . GLU A 1 200 ? 0.679 -3.828 15.851 1.00 93.12 200 GLU A O 1
ATOM 1476 N N . TYR A 1 201 ? 0.678 -2.088 14.438 1.00 91.06 201 TYR A N 1
ATOM 1477 C CA . TYR A 1 201 ? 0.750 -2.880 13.232 1.00 91.06 201 TYR A CA 1
ATOM 1478 C C . TYR A 1 201 ? 2.217 -3.032 12.831 1.00 91.06 201 TYR A C 1
ATOM 1480 O O . TYR A 1 201 ? 2.858 -2.060 12.426 1.00 91.06 201 TYR A O 1
ATOM 1488 N N . ARG A 1 202 ? 2.760 -4.246 12.960 1.00 93.69 202 ARG A N 1
ATOM 1489 C CA . ARG A 1 202 ? 4.141 -4.562 12.576 1.00 93.69 202 ARG A CA 1
ATOM 1490 C C . ARG A 1 202 ? 4.172 -5.173 11.185 1.00 93.69 202 ARG A C 1
ATOM 1492 O O . ARG A 1 202 ? 3.394 -6.075 10.892 1.00 93.69 202 ARG A O 1
ATOM 1499 N N . PHE A 1 203 ? 5.083 -4.703 10.346 1.00 89.88 203 PHE A N 1
ATOM 1500 C CA . PHE A 1 203 ? 5.279 -5.241 9.007 1.00 89.88 203 PHE A CA 1
ATOM 1501 C C . PHE A 1 203 ? 6.766 -5.363 8.695 1.00 89.88 203 PHE A C 1
ATOM 1503 O O . PHE A 1 203 ? 7.581 -4.531 9.099 1.00 89.88 203 PHE A O 1
ATOM 1510 N N . VAL A 1 204 ? 7.105 -6.439 7.991 1.00 88.56 204 VAL A N 1
ATOM 1511 C CA . VAL A 1 204 ? 8.481 -6.820 7.685 1.00 88.56 204 VAL A CA 1
ATOM 1512 C C . VAL A 1 204 ? 8.775 -6.493 6.231 1.00 88.56 204 VAL A C 1
ATOM 1514 O O . VAL A 1 204 ? 8.024 -6.869 5.334 1.00 88.56 204 VAL A O 1
ATOM 1517 N N . LEU A 1 205 ? 9.892 -5.815 6.001 1.00 83.38 205 LEU A N 1
ATOM 1518 C CA . LEU A 1 205 ? 10.392 -5.468 4.682 1.00 83.38 205 LEU A CA 1
ATOM 1519 C C . LEU A 1 205 ? 11.727 -6.130 4.423 1.00 83.38 205 LEU A C 1
ATOM 1521 O O . LEU A 1 205 ? 12.757 -5.705 4.934 1.00 83.38 205 LEU A O 1
ATOM 1525 N N . GLY A 1 206 ? 11.714 -7.153 3.575 1.00 71.81 206 GLY A N 1
ATOM 1526 C CA . GLY A 1 206 ? 12.935 -7.674 2.972 1.00 71.81 206 GLY A CA 1
ATOM 1527 C C . GLY A 1 206 ? 13.522 -6.706 1.941 1.00 71.81 206 GLY A C 1
ATOM 1528 O O . GLY A 1 206 ? 12.942 -5.663 1.616 1.00 71.81 206 GLY A O 1
ATOM 1529 N N . ARG A 1 207 ? 14.672 -7.066 1.364 1.00 61.72 207 ARG A N 1
ATOM 1530 C CA . ARG A 1 207 ? 15.092 -6.472 0.087 1.00 61.72 207 ARG A CA 1
ATOM 1531 C C . ARG A 1 207 ? 14.020 -6.794 -0.954 1.00 61.72 207 ARG A C 1
ATOM 1533 O O . ARG A 1 207 ? 13.612 -7.948 -1.083 1.00 61.72 207 ARG A O 1
ATOM 1540 N N . SER A 1 208 ? 13.572 -5.791 -1.708 1.00 54.25 208 SER A N 1
ATOM 1541 C CA . SER A 1 208 ? 12.771 -6.015 -2.911 1.00 54.25 208 SER A CA 1
ATOM 1542 C C . SER A 1 208 ? 13.596 -6.875 -3.869 1.00 54.25 208 SER A C 1
ATOM 1544 O O . SER A 1 208 ? 14.504 -6.377 -4.533 1.00 54.25 208 SER A O 1
ATOM 1546 N N . SER A 1 209 ? 13.352 -8.183 -3.882 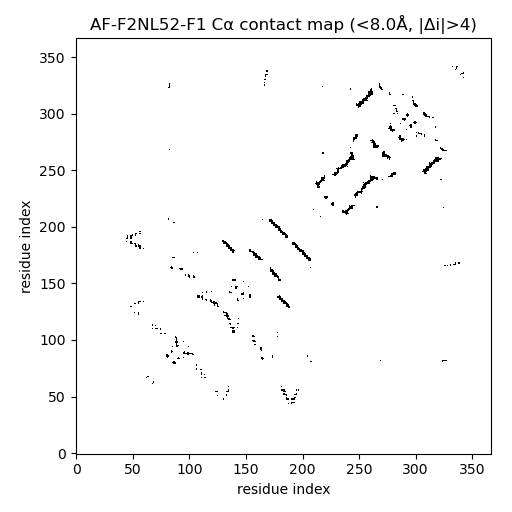1.00 56.56 209 SER A N 1
ATOM 1547 C CA . SER A 1 209 ? 14.114 -9.088 -4.731 1.00 56.56 209 SER A CA 1
ATOM 1548 C C . SER A 1 209 ? 13.670 -8.919 -6.178 1.00 56.56 209 SER A C 1
ATOM 1550 O O . SER A 1 209 ? 12.478 -9.009 -6.486 1.00 56.56 209 SER A O 1
ATOM 1552 N N . PHE A 1 210 ? 14.632 -8.726 -7.080 1.00 61.69 210 PHE A N 1
ATOM 1553 C CA . PHE A 1 210 ? 14.378 -8.815 -8.518 1.00 61.69 210 PHE A CA 1
ATOM 1554 C C . PHE A 1 210 ? 13.940 -10.228 -8.934 1.00 61.69 210 PHE A C 1
ATOM 1556 O O . PHE A 1 210 ? 13.344 -10.364 -9.995 1.00 61.69 210 PHE A O 1
ATOM 1563 N N . ALA A 1 211 ? 14.137 -11.249 -8.084 1.00 62.38 211 ALA A N 1
ATOM 1564 C CA . ALA A 1 211 ? 13.702 -12.626 -8.335 1.00 62.38 211 ALA A CA 1
ATOM 1565 C C . ALA A 1 211 ? 12.175 -12.788 -8.440 1.00 62.38 211 ALA A C 1
ATOM 1567 O O . ALA A 1 211 ? 11.706 -13.828 -8.888 1.00 62.38 211 ALA A O 1
ATOM 1568 N N . ARG A 1 212 ? 11.387 -11.769 -8.060 1.00 67.81 212 ARG A N 1
ATOM 1569 C CA . ARG A 1 212 ? 9.936 -11.757 -8.317 1.00 67.81 212 ARG A CA 1
ATOM 1570 C C . ARG A 1 212 ? 9.593 -11.616 -9.801 1.00 67.81 212 ARG A C 1
ATOM 1572 O O . ARG A 1 212 ? 8.483 -11.948 -10.201 1.00 67.81 212 ARG A O 1
ATOM 1579 N N . TYR A 1 213 ? 10.511 -11.061 -10.590 1.00 72.81 213 TYR A N 1
ATOM 1580 C CA . TYR A 1 213 ? 10.337 -10.906 -12.022 1.00 72.81 213 TYR A CA 1
ATOM 1581 C C . TYR A 1 213 ? 10.954 -12.102 -12.738 1.00 72.81 213 TYR A C 1
ATOM 1583 O O . TYR A 1 213 ? 12.133 -12.396 -12.554 1.00 72.81 213 TYR A O 1
ATOM 1591 N N . ALA A 1 214 ? 10.182 -12.735 -13.619 1.00 81.75 214 ALA A N 1
ATOM 1592 C CA . ALA A 1 214 ? 10.715 -13.681 -14.593 1.00 81.75 214 ALA A CA 1
ATOM 1593 C C . ALA A 1 214 ? 11.741 -13.000 -15.515 1.00 81.75 214 ALA A C 1
ATOM 1595 O O . ALA A 1 214 ? 12.688 -13.631 -15.981 1.00 81.75 214 ALA A O 1
ATOM 1596 N N . LEU A 1 215 ? 11.574 -11.692 -15.750 1.00 84.50 215 LEU A N 1
ATOM 1597 C CA . LEU A 1 215 ? 12.562 -10.854 -16.413 1.00 84.50 215 LEU A CA 1
ATOM 1598 C C . LEU A 1 215 ? 12.488 -9.411 -15.904 1.00 84.50 215 LEU A C 1
ATOM 1600 O O . LEU A 1 215 ? 11.446 -8.762 -15.982 1.00 84.50 215 LEU A O 1
ATOM 1604 N N . PHE A 1 216 ? 13.625 -8.884 -15.455 1.00 85.31 216 PHE A N 1
ATOM 1605 C CA . PHE A 1 216 ? 13.805 -7.468 -15.152 1.00 85.31 216 PHE A CA 1
ATOM 1606 C C . PHE A 1 216 ? 14.932 -6.888 -16.013 1.00 85.31 216 PHE A C 1
ATOM 1608 O O . PHE A 1 216 ? 16.048 -7.406 -15.998 1.00 85.31 216 PHE A O 1
ATOM 1615 N N . THR A 1 217 ? 14.675 -5.793 -16.735 1.00 85.00 217 THR A N 1
ATOM 1616 C CA . THR A 1 217 ? 15.708 -5.109 -17.535 1.00 85.00 217 THR A CA 1
ATOM 1617 C C . THR A 1 217 ? 15.726 -3.602 -17.299 1.00 85.00 217 THR A C 1
ATOM 1619 O O . THR A 1 217 ? 14.739 -2.913 -17.568 1.00 85.00 217 THR A O 1
ATOM 1622 N N . ASN A 1 218 ? 16.876 -3.051 -16.889 1.00 81.06 218 ASN A N 1
ATOM 1623 C CA . ASN A 1 218 ? 17.049 -1.595 -16.834 1.00 81.06 218 ASN A CA 1
ATOM 1624 C C . ASN A 1 218 ? 17.135 -1.002 -18.248 1.00 81.06 218 ASN A C 1
ATOM 1626 O O . ASN A 1 218 ? 16.304 -0.187 -18.629 1.00 81.06 218 ASN A O 1
ATOM 1630 N N . VAL A 1 219 ? 18.088 -1.487 -19.049 1.00 83.12 219 VAL A N 1
ATOM 1631 C CA . VAL A 1 219 ? 18.212 -1.224 -20.491 1.00 83.12 219 VAL A CA 1
ATOM 1632 C C . VAL A 1 219 ? 18.071 -2.556 -21.211 1.00 83.12 219 VAL A C 1
ATOM 1634 O O . VAL A 1 219 ? 18.776 -3.504 -20.875 1.00 83.12 219 VAL A O 1
ATOM 1637 N N . HIS A 1 220 ? 17.186 -2.637 -22.203 1.00 80.50 220 HIS A N 1
ATOM 1638 C CA . HIS A 1 220 ? 16.988 -3.872 -22.959 1.00 80.50 220 HIS A CA 1
ATOM 1639 C C . HIS A 1 220 ? 17.729 -3.818 -24.306 1.00 80.50 220 HIS A C 1
ATOM 1641 O O . HIS A 1 220 ? 17.130 -3.599 -25.365 1.00 80.50 220 HIS A O 1
ATOM 1647 N N . ALA A 1 221 ? 19.053 -3.977 -24.252 1.00 79.25 221 ALA A N 1
ATOM 1648 C CA . ALA A 1 221 ? 19.950 -3.927 -25.405 1.00 79.25 221 ALA A CA 1
ATOM 1649 C C . ALA A 1 221 ? 21.124 -4.915 -25.271 1.00 79.25 221 ALA A C 1
ATOM 1651 O O . ALA A 1 221 ? 21.506 -5.296 -24.167 1.00 79.25 221 ALA A O 1
ATOM 1652 N N . LEU A 1 222 ? 21.689 -5.309 -26.411 1.00 73.38 222 LEU A N 1
ATOM 1653 C CA . LEU A 1 222 ? 22.942 -6.051 -26.543 1.00 73.38 222 LEU A CA 1
ATOM 1654 C C . LEU A 1 222 ? 24.142 -5.180 -26.114 1.00 73.38 222 LEU A C 1
ATOM 1656 O O . LEU A 1 222 ? 24.018 -3.952 -26.086 1.00 73.38 222 LEU A O 1
ATOM 1660 N N . PRO A 1 223 ? 25.327 -5.770 -25.856 1.00 65.44 223 PRO A N 1
ATOM 1661 C CA . PRO A 1 223 ? 26.527 -5.021 -25.456 1.00 65.44 223 PRO A CA 1
ATOM 1662 C C . PRO A 1 223 ? 26.935 -3.906 -26.430 1.00 65.44 223 PRO A C 1
ATOM 1664 O O . PRO A 1 223 ? 27.478 -2.888 -26.019 1.00 65.44 223 PRO A O 1
ATOM 1667 N N . ASN A 1 224 ? 26.628 -4.065 -27.719 1.00 72.12 224 ASN A N 1
ATOM 1668 C CA . ASN A 1 224 ? 26.870 -3.057 -28.753 1.00 72.12 224 ASN A CA 1
ATOM 1669 C C . ASN A 1 224 ? 25.798 -1.942 -28.799 1.00 72.12 224 ASN A C 1
ATOM 1671 O O . ASN A 1 224 ? 25.762 -1.166 -29.750 1.00 72.12 224 ASN A O 1
ATOM 1675 N N . GLY A 1 225 ? 24.882 -1.894 -27.827 1.00 70.19 225 GLY A N 1
ATOM 1676 C CA . GLY A 1 225 ? 23.785 -0.927 -27.754 1.00 70.19 225 GLY A CA 1
ATOM 1677 C C . GLY A 1 225 ? 22.578 -1.250 -28.641 1.00 70.19 225 GLY A C 1
ATOM 1678 O O . GLY A 1 225 ? 21.599 -0.502 -28.636 1.00 70.19 225 GLY A O 1
ATOM 1679 N N . THR A 1 226 ? 22.596 -2.362 -29.381 1.00 79.88 226 THR A N 1
ATOM 1680 C CA . THR A 1 226 ? 21.475 -2.754 -30.247 1.00 79.88 226 THR A CA 1
ATOM 1681 C C . THR A 1 226 ? 20.300 -3.239 -29.406 1.00 79.88 226 THR A C 1
ATOM 1683 O O . THR A 1 226 ? 20.445 -4.154 -28.601 1.00 79.88 226 THR A O 1
ATOM 1686 N N . GLY A 1 227 ? 19.114 -2.658 -29.595 1.00 81.19 227 GLY A N 1
ATOM 1687 C CA . GLY A 1 227 ? 17.912 -3.069 -28.866 1.00 81.19 227 GLY A CA 1
ATOM 1688 C C . GLY A 1 227 ? 17.550 -4.536 -29.119 1.00 81.19 227 GLY A C 1
ATOM 1689 O O . GLY A 1 227 ? 17.510 -4.976 -30.268 1.00 81.19 227 GLY A O 1
ATOM 1690 N N . VAL A 1 228 ? 17.251 -5.275 -28.051 1.00 87.00 228 VAL A N 1
ATOM 1691 C CA . VAL A 1 228 ? 16.773 -6.662 -28.147 1.00 87.00 228 VAL A CA 1
ATOM 1692 C C . VAL A 1 228 ? 15.274 -6.655 -28.427 1.00 87.00 228 VAL A C 1
ATOM 1694 O O . VAL A 1 228 ? 14.533 -5.854 -27.854 1.00 87.00 228 VAL A O 1
ATOM 1697 N N . TRP A 1 229 ? 14.838 -7.545 -29.317 1.00 91.12 229 TRP A N 1
ATOM 1698 C CA . TRP A 1 229 ? 13.443 -7.698 -29.719 1.00 91.12 229 TRP A CA 1
ATOM 1699 C C . TRP A 1 229 ? 12.857 -8.977 -29.135 1.00 91.12 229 TRP A C 1
ATOM 1701 O O . TRP A 1 229 ? 13.427 -10.055 -29.307 1.00 91.12 229 TRP A O 1
ATOM 1711 N N . PHE A 1 230 ? 11.686 -8.876 -28.513 1.00 92.25 230 PHE A N 1
ATOM 1712 C CA . PHE A 1 230 ? 10.896 -10.056 -28.180 1.00 92.25 230 PHE A CA 1
ATOM 1713 C C . PHE A 1 230 ? 10.208 -10.588 -29.422 1.00 92.25 230 PHE A C 1
ATOM 1715 O O . PHE A 1 230 ? 9.623 -9.817 -30.180 1.00 92.25 230 PHE A O 1
ATOM 1722 N N . THR A 1 231 ? 10.290 -11.897 -29.626 1.00 92.06 231 THR A N 1
ATOM 1723 C CA . THR A 1 231 ? 9.849 -12.560 -30.858 1.00 92.06 231 THR A CA 1
ATOM 1724 C C . THR A 1 231 ? 8.737 -13.563 -30.566 1.00 92.06 231 THR A C 1
ATOM 1726 O O . THR A 1 231 ? 8.473 -13.859 -29.408 1.00 92.06 231 THR A O 1
ATOM 1729 N N . SER A 1 232 ? 8.149 -14.196 -31.585 1.00 89.06 232 SER A N 1
ATOM 1730 C CA . SER A 1 232 ? 7.208 -15.317 -31.379 1.00 89.06 232 SER A CA 1
ATOM 1731 C C . SER A 1 232 ? 7.789 -16.519 -30.613 1.00 89.06 232 SER A C 1
ATOM 1733 O O . SER A 1 232 ? 7.049 -17.436 -30.286 1.00 89.06 232 SER A O 1
ATOM 1735 N N . ARG A 1 233 ? 9.103 -16.557 -30.350 1.00 87.56 233 ARG A N 1
ATOM 1736 C CA . ARG A 1 233 ? 9.745 -17.577 -29.500 1.00 87.56 233 ARG A CA 1
ATOM 1737 C C . ARG A 1 233 ? 9.881 -17.146 -28.038 1.00 87.56 233 ARG A C 1
ATOM 1739 O O . ARG A 1 233 ? 10.394 -17.905 -27.227 1.00 87.56 233 ARG A O 1
ATOM 1746 N N . THR A 1 234 ? 9.496 -15.918 -27.711 1.00 87.94 234 THR A N 1
ATOM 1747 C CA . THR A 1 234 ? 9.546 -15.398 -26.349 1.00 87.94 234 THR A CA 1
ATOM 1748 C C . THR A 1 234 ? 8.292 -15.830 -25.602 1.00 87.94 234 THR A C 1
ATOM 1750 O O . THR A 1 234 ? 7.187 -15.440 -25.979 1.00 87.94 234 THR A O 1
ATOM 1753 N N . LEU A 1 235 ? 8.498 -16.592 -24.530 1.00 90.44 235 LEU A N 1
ATOM 1754 C CA . LEU A 1 235 ? 7.467 -17.031 -23.603 1.00 90.44 235 LEU A CA 1
ATOM 1755 C C . LEU A 1 235 ? 7.948 -16.756 -22.174 1.00 90.44 235 LEU A C 1
ATOM 1757 O O . LEU A 1 235 ? 8.964 -17.308 -21.756 1.00 90.44 235 LEU A O 1
ATOM 1761 N N . PHE A 1 236 ? 7.230 -15.906 -21.443 1.00 87.69 236 PHE A N 1
ATOM 1762 C CA . PHE A 1 236 ? 7.482 -15.662 -20.022 1.00 87.69 236 PHE A CA 1
ATOM 1763 C C . PHE A 1 236 ? 6.241 -15.976 -19.202 1.00 87.69 236 PHE A C 1
ATOM 1765 O O . PHE A 1 236 ? 5.222 -15.309 -19.349 1.00 87.69 236 PHE A O 1
ATOM 1772 N N . ASP A 1 237 ? 6.352 -16.955 -18.312 1.00 81.75 237 ASP A N 1
ATOM 1773 C CA . ASP A 1 237 ? 5.294 -17.342 -17.378 1.00 81.75 237 ASP A CA 1
ATOM 1774 C C . ASP A 1 237 ? 5.573 -16.763 -15.981 1.00 81.75 237 ASP A C 1
ATOM 1776 O O . ASP A 1 237 ? 5.935 -17.457 -15.035 1.00 81.75 237 ASP A O 1
ATOM 1780 N N . GLY A 1 238 ? 5.541 -15.432 -15.892 1.00 76.44 238 GLY A N 1
ATOM 1781 C CA . GLY A 1 238 ? 5.770 -14.684 -14.657 1.00 76.44 238 GLY A CA 1
ATOM 1782 C C . GLY A 1 238 ? 5.896 -13.177 -14.906 1.00 76.44 238 GLY A C 1
ATOM 1783 O O . GLY A 1 238 ? 5.902 -12.754 -16.066 1.00 76.44 238 GLY A O 1
ATOM 1784 N N . PRO A 1 239 ? 5.967 -12.346 -13.847 1.00 82.00 239 PRO A N 1
ATOM 1785 C CA . PRO A 1 239 ? 6.005 -10.894 -13.993 1.00 82.00 239 PRO A CA 1
ATOM 1786 C C . PRO A 1 239 ? 7.236 -10.424 -14.775 1.00 82.00 239 PRO A C 1
ATOM 1788 O O . PRO A 1 239 ? 8.352 -10.876 -14.519 1.00 82.00 239 PRO A O 1
ATOM 1791 N N . VAL A 1 240 ? 7.062 -9.475 -15.691 1.00 86.31 240 VAL A N 1
ATOM 1792 C CA . VAL A 1 240 ? 8.150 -8.882 -16.477 1.00 86.31 240 VAL A CA 1
ATOM 1793 C C . VAL A 1 240 ? 8.145 -7.371 -16.302 1.00 86.31 240 VAL A C 1
ATOM 1795 O O . VAL A 1 240 ? 7.108 -6.723 -16.423 1.00 86.31 240 VAL A O 1
ATOM 1798 N N . HIS A 1 241 ? 9.315 -6.790 -16.049 1.00 86.44 241 HIS A N 1
ATOM 1799 C CA . HIS A 1 241 ? 9.467 -5.346 -15.907 1.00 86.44 241 HIS A CA 1
ATOM 1800 C C . HIS A 1 241 ? 10.635 -4.809 -16.727 1.00 86.44 241 HIS A C 1
ATOM 1802 O O . HIS A 1 241 ? 11.728 -5.381 -16.735 1.00 86.44 241 HIS A O 1
ATOM 1808 N N . THR A 1 242 ? 10.448 -3.646 -17.351 1.00 89.19 242 THR A N 1
ATOM 1809 C CA . THR A 1 242 ? 11.578 -2.850 -17.832 1.00 89.19 242 THR A CA 1
ATOM 1810 C C . THR A 1 242 ? 11.483 -1.383 -17.441 1.00 89.19 242 THR A C 1
ATOM 1812 O O . THR A 1 242 ? 10.440 -0.750 -17.576 1.00 89.19 242 THR A O 1
ATOM 1815 N N . ASN A 1 243 ? 12.613 -0.798 -17.040 1.00 87.00 243 ASN A N 1
ATOM 1816 C CA . ASN A 1 243 ? 12.687 0.651 -16.867 1.00 87.00 243 ASN A CA 1
ATOM 1817 C C . ASN A 1 243 ? 12.673 1.400 -18.213 1.00 87.00 243 ASN A C 1
ATOM 1819 O O . ASN A 1 243 ? 12.323 2.582 -18.256 1.00 87.00 243 ASN A O 1
ATOM 1823 N N . GLN A 1 244 ? 13.058 0.733 -19.309 1.00 90.56 244 GLN A N 1
ATOM 1824 C CA . GLN A 1 244 ? 13.067 1.308 -20.654 1.00 90.56 244 GLN A CA 1
ATOM 1825 C C . GLN A 1 244 ? 11.704 1.137 -21.355 1.00 90.56 244 GLN A C 1
ATOM 1827 O O . GLN A 1 244 ? 10.659 1.125 -20.713 1.00 90.56 244 GLN A O 1
ATOM 1832 N N . GLN A 1 245 ? 11.699 1.046 -22.687 1.00 92.44 245 GLN A N 1
ATOM 1833 C CA . GLN A 1 245 ? 10.540 0.668 -23.488 1.00 92.44 245 GLN A CA 1
ATOM 1834 C C . GLN A 1 245 ? 10.749 -0.724 -24.077 1.00 92.44 245 GLN A C 1
ATOM 1836 O O . GLN A 1 245 ? 11.845 -1.057 -24.539 1.00 92.44 245 GLN A O 1
ATOM 1841 N N . PHE A 1 246 ? 9.675 -1.507 -24.129 1.00 93.69 246 PHE A N 1
ATOM 1842 C CA . PHE A 1 246 ? 9.685 -2.802 -24.797 1.00 93.69 246 PHE A CA 1
ATOM 1843 C C . PHE A 1 246 ? 9.810 -2.673 -26.317 1.00 93.69 246 PHE A C 1
ATOM 1845 O O . PHE A 1 246 ? 9.435 -1.659 -26.914 1.00 93.69 246 PHE A O 1
ATOM 1852 N N . ARG A 1 247 ? 10.340 -3.726 -26.943 1.00 94.56 247 ARG A N 1
ATOM 1853 C CA . ARG A 1 247 ? 10.490 -3.848 -28.394 1.00 94.56 247 ARG A CA 1
ATOM 1854 C C . ARG A 1 247 ? 9.905 -5.186 -28.832 1.00 94.56 247 ARG A C 1
ATOM 1856 O O . ARG A 1 247 ? 10.383 -6.234 -28.400 1.00 94.56 247 ARG A O 1
ATOM 1863 N N . PHE A 1 248 ? 8.878 -5.151 -29.673 1.00 95.62 248 PHE A N 1
ATOM 1864 C CA . PHE A 1 248 ? 8.149 -6.341 -30.103 1.00 95.62 248 PHE A CA 1
ATOM 1865 C C . PHE A 1 248 ? 8.319 -6.619 -31.588 1.00 95.62 248 PHE A C 1
ATOM 1867 O O . PHE A 1 248 ? 8.196 -5.735 -32.441 1.00 95.62 248 PHE A O 1
ATOM 1874 N N . TYR A 1 249 ? 8.559 -7.889 -31.877 1.00 93.56 249 TYR A N 1
ATOM 1875 C CA . TYR A 1 249 ? 8.578 -8.470 -33.200 1.00 93.56 249 TYR A CA 1
ATOM 1876 C C . TYR A 1 249 ? 7.651 -9.686 -33.202 1.00 93.56 249 TYR A C 1
ATOM 1878 O O . TYR A 1 249 ? 7.799 -10.606 -32.407 1.00 93.56 249 TYR A O 1
ATOM 1886 N N . ARG A 1 250 ? 6.690 -9.710 -34.121 1.00 93.94 250 ARG A N 1
ATOM 1887 C CA . ARG A 1 250 ? 5.670 -10.769 -34.204 1.00 93.94 250 ARG A CA 1
ATOM 1888 C C . ARG A 1 250 ? 4.858 -10.911 -32.905 1.00 93.94 250 ARG A C 1
ATOM 1890 O O . ARG A 1 250 ? 4.351 -9.906 -32.416 1.00 93.94 250 ARG A O 1
ATOM 1897 N N . THR A 1 251 ? 4.687 -12.125 -32.388 1.00 94.62 251 THR A N 1
ATOM 1898 C CA . THR A 1 251 ? 3.678 -12.474 -31.372 1.00 94.62 251 THR A CA 1
ATOM 1899 C C . THR A 1 251 ? 4.309 -13.109 -30.124 1.00 94.62 251 THR A C 1
ATOM 1901 O O . THR A 1 251 ? 4.141 -14.307 -29.898 1.00 94.62 251 THR A O 1
ATOM 1904 N N . PRO A 1 252 ? 5.119 -12.367 -29.345 1.00 95.00 252 PRO A N 1
ATOM 1905 C CA . PRO A 1 252 ? 5.620 -12.858 -28.062 1.00 95.00 252 PRO A CA 1
ATOM 1906 C C . PRO A 1 252 ? 4.477 -13.009 -27.050 1.00 95.00 252 PRO A C 1
ATOM 1908 O O . PRO A 1 252 ? 3.509 -12.247 -27.100 1.00 95.00 252 PRO A O 1
ATOM 1911 N N . TRP A 1 253 ? 4.626 -13.938 -26.106 1.00 93.62 253 TRP A N 1
ATOM 1912 C CA . TRP A 1 253 ? 3.616 -14.226 -25.088 1.00 93.62 253 TRP A CA 1
ATOM 1913 C C . TRP A 1 253 ? 4.135 -13.977 -23.668 1.00 93.62 253 TRP A C 1
ATOM 1915 O O . TRP A 1 253 ? 5.241 -14.395 -23.308 1.00 93.62 253 TRP A O 1
ATOM 1925 N N . PHE A 1 254 ? 3.306 -13.320 -22.856 1.00 89.38 254 PHE A N 1
ATOM 1926 C CA . PHE A 1 254 ? 3.564 -13.021 -21.451 1.00 89.38 254 PHE A CA 1
ATOM 1927 C C . PHE A 1 254 ? 2.376 -13.477 -20.597 1.00 89.38 254 PHE A C 1
ATOM 1929 O O . PHE A 1 254 ? 1.280 -12.921 -20.690 1.00 89.38 254 PHE A O 1
ATOM 1936 N N . GLY A 1 255 ? 2.607 -14.487 -19.761 1.00 73.00 255 GLY A N 1
ATOM 1937 C CA . GLY A 1 255 ? 1.632 -15.045 -18.827 1.00 73.00 255 GLY A CA 1
ATOM 1938 C C . GLY A 1 255 ? 1.413 -14.182 -17.586 1.00 73.00 255 GLY A C 1
ATOM 1939 O O . GLY A 1 255 ? 0.292 -14.091 -17.092 1.00 73.00 255 GLY A O 1
ATOM 1940 N N . GLY A 1 256 ? 2.468 -13.520 -17.101 1.00 76.00 256 GLY A N 1
ATOM 1941 C CA . GLY A 1 256 ? 2.429 -12.661 -15.914 1.00 76.00 256 GLY A CA 1
ATOM 1942 C C . GLY A 1 256 ? 2.295 -11.167 -16.219 1.00 76.00 256 GLY A C 1
ATOM 1943 O O . GLY A 1 256 ? 2.243 -10.748 -17.374 1.00 76.00 256 GLY A O 1
ATOM 1944 N N . GLU A 1 257 ? 2.225 -10.359 -15.156 1.00 82.31 257 GLU A N 1
ATOM 1945 C CA . GLU A 1 257 ? 2.074 -8.900 -15.248 1.00 82.31 257 GLU A CA 1
ATOM 1946 C C . GLU A 1 257 ? 3.250 -8.271 -16.008 1.00 82.31 257 GLU A C 1
ATOM 1948 O O . GLU A 1 257 ? 4.413 -8.489 -15.658 1.00 82.31 257 GLU A O 1
ATOM 1953 N N . VAL A 1 258 ? 2.956 -7.461 -17.027 1.00 87.44 258 VAL A N 1
ATOM 1954 C CA . VAL A 1 258 ? 3.977 -6.738 -17.794 1.00 87.44 258 VAL A CA 1
ATOM 1955 C C . VAL A 1 258 ? 3.985 -5.271 -17.393 1.00 87.44 258 VAL A C 1
ATOM 1957 O O . VAL A 1 258 ? 2.978 -4.583 -17.495 1.00 87.44 258 VAL A O 1
ATOM 1960 N N . THR A 1 259 ? 5.134 -4.750 -16.979 1.00 85.38 259 THR A N 1
ATOM 1961 C CA . THR A 1 259 ? 5.259 -3.358 -16.529 1.00 85.38 259 THR A CA 1
ATOM 1962 C C . THR A 1 259 ? 6.418 -2.642 -17.217 1.00 85.38 259 THR A C 1
ATOM 1964 O O . THR A 1 259 ? 7.474 -3.218 -17.486 1.00 85.38 259 THR A O 1
ATOM 1967 N N . SER A 1 260 ? 6.223 -1.367 -17.540 1.00 87.19 260 SER A N 1
ATOM 1968 C CA . SER A 1 260 ? 7.224 -0.532 -18.204 1.00 87.19 260 SER A CA 1
ATOM 1969 C C . SER A 1 260 ? 7.238 0.866 -17.602 1.00 87.19 260 SER A C 1
ATOM 1971 O O . SER A 1 260 ? 6.209 1.537 -17.614 1.00 87.19 260 SER A O 1
ATOM 1973 N N . ALA A 1 261 ? 8.412 1.355 -17.191 1.00 84.94 261 ALA A N 1
ATOM 1974 C CA . ALA A 1 261 ? 8.568 2.746 -16.753 1.00 84.94 261 ALA A CA 1
ATOM 1975 C C . ALA A 1 261 ? 8.690 3.742 -17.918 1.00 84.94 261 ALA A C 1
ATOM 1977 O O . ALA A 1 261 ? 8.556 4.953 -17.742 1.00 84.94 261 ALA A O 1
ATOM 1978 N N . GLY A 1 262 ? 8.934 3.253 -19.139 1.00 87.44 262 GLY A N 1
ATOM 1979 C CA . GLY A 1 262 ? 8.896 4.071 -20.346 1.00 87.44 262 GLY A CA 1
ATOM 1980 C C . GLY A 1 262 ? 10.055 5.062 -20.475 1.00 87.44 262 GLY A C 1
ATOM 1981 O O . GLY A 1 262 ? 9.955 6.015 -21.251 1.00 87.44 262 GLY A O 1
ATOM 1982 N N . CYS A 1 263 ? 11.153 4.886 -19.743 1.00 89.94 263 CYS A N 1
ATOM 1983 C CA . CYS A 1 263 ? 12.277 5.813 -19.781 1.00 89.94 263 CYS A CA 1
ATOM 1984 C C . CYS A 1 263 ? 13.114 5.647 -21.058 1.00 89.94 263 CYS A C 1
ATOM 1986 O O . CYS A 1 263 ? 13.504 4.540 -21.411 1.00 89.94 263 CYS A O 1
ATOM 1988 N N . THR A 1 264 ? 13.447 6.728 -21.773 1.00 88.56 264 THR A N 1
ATOM 1989 C CA . THR A 1 264 ? 14.340 6.620 -22.950 1.00 88.56 264 THR A CA 1
ATOM 1990 C C . THR A 1 264 ? 15.785 6.302 -22.572 1.00 88.56 264 THR A C 1
ATOM 1992 O O . THR A 1 264 ? 16.440 5.526 -23.263 1.00 88.56 264 THR A O 1
ATOM 1995 N N . TRP A 1 265 ? 16.259 6.897 -21.475 1.00 84.94 265 TRP A N 1
ATOM 1996 C CA . TRP A 1 265 ? 17.619 6.754 -20.953 1.00 84.94 265 TRP A CA 1
ATOM 1997 C C . TRP A 1 265 ? 17.548 6.472 -19.453 1.00 84.94 265 TRP A C 1
ATOM 1999 O O . TRP A 1 265 ? 17.562 7.409 -18.650 1.00 84.94 265 TRP A O 1
ATOM 2009 N N . PRO A 1 266 ? 17.350 5.203 -19.071 1.00 81.50 266 PRO A N 1
ATOM 2010 C CA . PRO A 1 266 ? 17.245 4.829 -17.674 1.00 81.50 266 PRO A CA 1
ATOM 2011 C C . PRO A 1 266 ? 18.628 4.927 -17.031 1.00 81.50 266 PRO A C 1
ATOM 2013 O O . PRO A 1 266 ? 19.593 4.324 -17.498 1.00 81.50 266 PRO A O 1
ATOM 2016 N N . GLY A 1 267 ? 18.719 5.744 -15.986 1.00 72.88 267 GLY A N 1
ATOM 2017 C CA . GLY A 1 267 ? 19.911 5.857 -15.168 1.00 72.88 267 GLY A CA 1
ATOM 2018 C C . GLY A 1 267 ? 19.945 4.759 -14.115 1.00 72.88 267 GLY A C 1
ATOM 2019 O O . GLY A 1 267 ? 19.280 3.729 -14.214 1.00 72.88 267 GLY A O 1
ATOM 2020 N N . TYR A 1 268 ? 20.734 5.000 -13.080 1.00 65.31 268 TYR A N 1
ATOM 2021 C CA . TYR A 1 268 ? 20.863 4.079 -11.966 1.00 65.31 268 TYR A CA 1
ATOM 2022 C C . TYR A 1 268 ? 19.708 4.237 -10.942 1.00 65.31 268 TYR A C 1
ATOM 2024 O O . TYR A 1 268 ? 19.060 3.262 -10.568 1.00 65.31 268 TYR A O 1
ATOM 2032 N N . ALA A 1 269 ? 19.436 5.476 -10.509 1.00 67.50 269 ALA A N 1
ATOM 2033 C CA . ALA A 1 269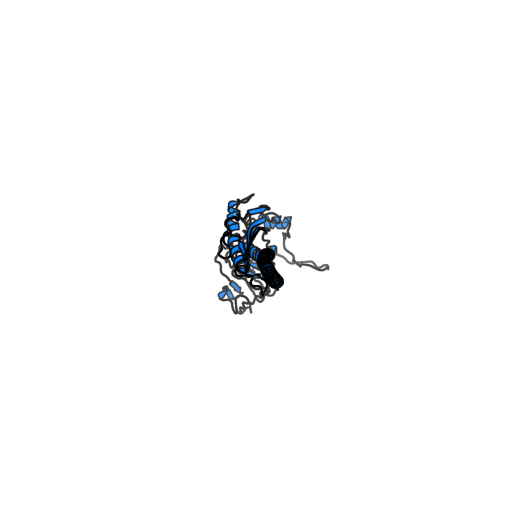 ? 18.463 5.793 -9.452 1.00 67.50 269 ALA A CA 1
ATOM 2034 C C . ALA A 1 269 ? 17.136 6.351 -9.991 1.00 67.50 269 ALA A C 1
ATOM 2036 O O . ALA A 1 269 ? 16.207 6.599 -9.229 1.00 67.50 269 ALA A O 1
ATOM 2037 N N . GLY A 1 270 ? 17.049 6.592 -11.298 1.00 72.88 270 GLY A N 1
ATOM 2038 C CA . GLY A 1 270 ? 15.891 7.224 -11.911 1.00 72.88 270 GLY A CA 1
ATOM 2039 C C . GLY A 1 270 ? 16.003 7.300 -13.425 1.00 72.88 270 GLY A C 1
ATOM 2040 O O . GLY A 1 270 ? 17.020 6.936 -14.022 1.00 72.88 270 GLY A O 1
ATOM 2041 N N . CYS A 1 271 ? 14.955 7.825 -14.053 1.00 79.12 271 CYS A N 1
ATOM 2042 C CA . CYS A 1 271 ? 14.975 8.118 -15.476 1.00 79.12 271 CYS A CA 1
ATOM 2043 C C . CYS A 1 271 ? 15.792 9.389 -15.750 1.00 79.12 271 CYS A C 1
ATOM 2045 O O . CYS A 1 271 ? 15.358 10.486 -15.415 1.00 79.12 271 CYS A O 1
ATOM 2047 N N . SER A 1 272 ? 16.960 9.248 -16.378 1.00 79.44 272 SER A N 1
ATOM 2048 C CA . SER A 1 272 ? 17.770 10.389 -16.834 1.00 79.44 272 SER A CA 1
ATOM 2049 C C . SER A 1 272 ? 17.260 10.969 -18.160 1.00 79.44 272 SER A C 1
ATOM 2051 O O . SER A 1 272 ? 17.603 12.087 -18.532 1.00 79.44 272 SER A O 1
ATOM 2053 N N . GLY A 1 273 ? 16.453 10.199 -18.896 1.00 81.31 273 GLY A N 1
ATOM 2054 C CA . GLY A 1 273 ? 15.839 10.596 -20.160 1.00 81.31 273 GLY A CA 1
ATOM 2055 C C . GLY A 1 273 ? 14.414 11.134 -20.030 1.00 81.31 273 GLY A C 1
AT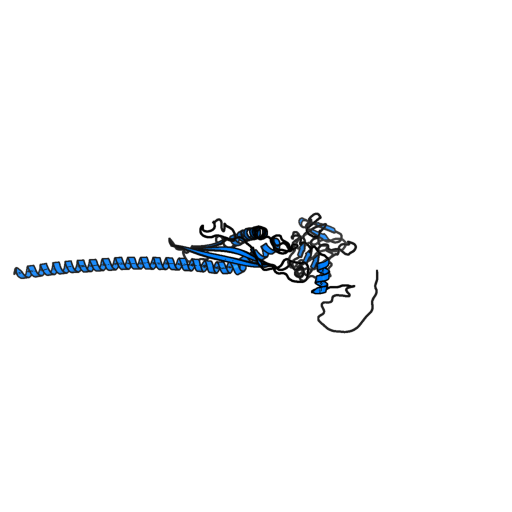OM 2056 O O . GLY A 1 273 ? 13.922 11.453 -18.953 1.00 81.31 273 GLY A O 1
ATOM 2057 N N . LYS A 1 274 ? 13.711 11.197 -21.166 1.00 87.06 274 LYS A N 1
ATOM 2058 C CA . LYS A 1 274 ? 12.279 11.517 -21.185 1.00 87.06 274 LYS A CA 1
ATOM 2059 C C . LYS A 1 274 ? 11.478 10.255 -20.886 1.00 87.06 274 LYS A C 1
ATOM 2061 O O . LYS A 1 274 ? 11.764 9.191 -21.437 1.00 87.06 274 LYS A O 1
ATOM 2066 N N . VAL A 1 275 ? 10.433 10.392 -20.081 1.00 88.12 275 VAL A N 1
ATOM 2067 C CA . VAL A 1 275 ? 9.448 9.329 -19.876 1.00 88.12 275 VAL A CA 1
ATOM 2068 C C . VAL A 1 275 ? 8.455 9.349 -21.039 1.00 88.12 275 VAL A C 1
ATOM 2070 O O . VAL A 1 275 ? 7.820 10.363 -21.330 1.00 88.12 275 VAL A O 1
ATOM 2073 N N . ARG A 1 276 ? 8.365 8.232 -21.759 1.00 91.94 276 ARG A N 1
ATOM 2074 C CA . ARG A 1 276 ? 7.487 8.021 -22.912 1.00 91.94 276 ARG A CA 1
ATOM 2075 C C . ARG A 1 276 ? 6.838 6.648 -22.802 1.00 91.94 276 ARG A C 1
ATOM 2077 O O . ARG A 1 276 ? 7.438 5.641 -23.167 1.00 91.94 276 ARG A O 1
ATOM 2084 N N . TYR A 1 277 ? 5.585 6.633 -22.367 1.00 90.44 277 TYR A N 1
ATOM 2085 C CA . TYR A 1 277 ? 4.796 5.409 -22.266 1.00 90.44 277 TYR A CA 1
ATOM 2086 C C . TYR A 1 277 ? 4.462 4.862 -23.655 1.00 90.44 277 TYR A C 1
ATOM 2088 O O . TYR A 1 277 ? 3.887 5.569 -24.494 1.00 90.44 277 TYR A O 1
ATOM 2096 N N . GLY A 1 278 ? 4.829 3.610 -23.905 1.00 92.25 278 GLY A N 1
ATOM 2097 C CA . GLY A 1 278 ? 4.623 2.925 -25.174 1.00 92.25 278 GLY A CA 1
ATOM 2098 C C . GLY A 1 278 ? 5.701 1.881 -25.448 1.00 92.25 278 GLY A C 1
ATOM 2099 O O . GLY A 1 278 ? 6.508 1.562 -24.577 1.00 92.25 278 GLY A O 1
ATOM 2100 N N . ALA A 1 279 ? 5.735 1.389 -26.682 1.00 94.81 279 ALA A N 1
ATOM 2101 C CA . ALA A 1 279 ? 6.653 0.342 -27.115 1.00 94.81 279 ALA A CA 1
ATOM 2102 C C . ALA A 1 279 ? 7.106 0.565 -28.559 1.00 94.81 279 ALA A C 1
ATOM 2104 O O . ALA A 1 279 ? 6.477 1.300 -29.323 1.00 94.81 279 ALA A O 1
ATOM 2105 N N . TYR A 1 280 ? 8.202 -0.086 -28.932 1.00 95.75 280 TYR A N 1
ATOM 2106 C CA . TYR A 1 280 ? 8.644 -0.177 -30.315 1.00 95.75 280 TYR A CA 1
ATOM 2107 C C . TYR A 1 280 ? 8.053 -1.418 -30.974 1.00 95.75 280 TYR A C 1
ATOM 2109 O O . TYR A 1 280 ? 8.130 -2.515 -30.425 1.00 95.75 280 TYR A O 1
ATOM 2117 N N . PHE A 1 281 ? 7.535 -1.249 -32.184 1.00 96.50 281 PHE A N 1
ATOM 2118 C CA . PHE A 1 281 ? 7.115 -2.341 -33.053 1.00 96.50 281 PHE A CA 1
ATOM 2119 C C . PHE A 1 281 ? 8.056 -2.383 -34.247 1.00 96.50 281 PHE A C 1
ATOM 2121 O O . PHE A 1 281 ? 8.372 -1.345 -34.839 1.00 96.50 281 PHE A O 1
ATOM 2128 N N . TYR A 1 282 ? 8.552 -3.572 -34.569 1.00 94.44 282 TYR A N 1
ATOM 2129 C CA . TYR A 1 282 ? 9.525 -3.743 -35.642 1.00 94.44 282 TYR A CA 1
ATOM 2130 C C . TYR A 1 282 ? 8.975 -3.166 -36.951 1.00 94.44 282 TYR A C 1
ATOM 2132 O O . TYR A 1 282 ? 7.784 -3.268 -37.207 1.00 94.44 282 TYR A O 1
ATOM 2140 N N . GLY A 1 283 ? 9.790 -2.458 -37.734 1.00 91.94 283 GLY A N 1
ATOM 2141 C CA . GLY A 1 283 ? 9.350 -1.801 -38.976 1.00 91.94 283 GLY A CA 1
ATOM 2142 C C . GLY A 1 283 ? 8.398 -0.596 -38.833 1.00 91.94 283 GLY A C 1
ATOM 2143 O O . GLY A 1 283 ? 8.317 0.197 -39.763 1.00 91.94 283 GLY A O 1
ATOM 2144 N N . ALA A 1 284 ? 7.720 -0.410 -37.694 1.00 92.44 284 ALA A N 1
ATOM 2145 C CA . ALA A 1 284 ? 6.821 0.726 -37.433 1.00 92.44 284 ALA A CA 1
ATOM 2146 C C . ALA A 1 284 ? 7.418 1.775 -36.473 1.00 92.44 284 ALA A C 1
ATOM 2148 O O . ALA A 1 284 ? 6.972 2.920 -36.436 1.00 92.44 284 ALA A O 1
ATOM 2149 N N . GLY A 1 285 ? 8.442 1.403 -35.702 1.00 94.06 285 GLY A N 1
ATOM 2150 C CA . GLY A 1 285 ? 9.099 2.288 -34.744 1.00 94.06 285 GLY A CA 1
ATOM 2151 C C . GLY A 1 285 ? 8.330 2.420 -33.428 1.00 94.06 285 GLY A C 1
ATOM 2152 O O . GLY A 1 285 ? 7.586 1.525 -33.027 1.00 94.06 285 GLY A O 1
ATOM 2153 N N . PHE A 1 286 ? 8.564 3.518 -32.707 1.00 95.19 286 PHE A N 1
ATOM 2154 C CA . PHE A 1 286 ? 7.937 3.753 -31.407 1.00 95.19 286 PHE A CA 1
ATOM 2155 C C . PHE A 1 286 ? 6.492 4.221 -31.549 1.00 95.19 286 PHE A C 1
ATOM 2157 O O . PHE A 1 286 ? 6.232 5.279 -32.125 1.00 95.19 286 PHE A O 1
ATOM 2164 N N . ILE A 1 287 ? 5.577 3.515 -30.895 1.00 96.25 287 ILE A N 1
ATOM 2165 C CA . ILE A 1 287 ? 4.170 3.891 -30.797 1.00 96.25 287 ILE A CA 1
ATOM 2166 C C . ILE A 1 287 ? 3.862 4.221 -29.337 1.00 96.25 287 ILE A C 1
ATOM 2168 O O . ILE A 1 287 ? 4.109 3.429 -28.426 1.00 96.25 287 ILE A O 1
ATOM 2172 N N . ARG A 1 288 ? 3.329 5.426 -29.102 1.00 95.12 288 ARG A N 1
ATOM 2173 C CA . ARG A 1 288 ? 2.887 5.865 -27.768 1.00 95.12 288 ARG A CA 1
ATOM 2174 C C . ARG A 1 288 ? 1.701 5.022 -27.311 1.00 95.12 288 ARG A C 1
ATOM 2176 O O . ARG A 1 288 ? 0.846 4.704 -28.129 1.00 95.12 288 ARG A O 1
ATOM 2183 N N . ARG A 1 289 ? 1.579 4.791 -26.000 1.00 91.25 289 ARG A N 1
ATOM 2184 C CA . ARG A 1 289 ? 0.446 4.088 -25.368 1.00 91.25 289 ARG A CA 1
ATOM 2185 C C . ARG A 1 289 ? -0.912 4.520 -25.938 1.00 91.25 289 ARG A C 1
ATOM 2187 O O . ARG A 1 289 ? -1.687 3.683 -26.367 1.00 91.25 289 ARG A O 1
ATOM 2194 N N . GLY A 1 290 ? -1.179 5.827 -26.004 1.00 90.44 290 GLY A N 1
ATOM 2195 C CA . GLY A 1 290 ? -2.461 6.357 -26.503 1.00 90.44 290 GLY A CA 1
ATOM 2196 C C . GLY A 1 290 ? -2.700 6.204 -28.014 1.00 90.44 290 GLY A C 1
ATOM 2197 O O . GLY A 1 290 ? -3.809 6.442 -28.473 1.00 90.44 290 GLY A O 1
ATOM 2198 N N . ALA A 1 291 ? -1.677 5.829 -28.785 1.00 93.62 291 ALA A N 1
ATOM 2199 C CA . ALA A 1 291 ? -1.759 5.602 -30.228 1.00 93.62 291 ALA A CA 1
ATOM 2200 C C . ALA A 1 291 ? -1.727 4.108 -30.601 1.00 93.62 291 ALA A C 1
ATOM 2202 O O . ALA A 1 291 ? -1.817 3.777 -31.781 1.00 93.62 291 ALA A O 1
ATOM 2203 N N . MET A 1 292 ? -1.586 3.209 -29.621 1.00 93.94 292 MET A N 1
ATOM 2204 C CA . MET A 1 292 ? -1.653 1.766 -29.845 1.00 93.94 292 MET A CA 1
ATOM 2205 C C . MET A 1 292 ? -3.076 1.356 -30.229 1.00 93.94 292 MET A C 1
ATOM 2207 O O . MET A 1 292 ? -4.046 1.810 -29.622 1.00 93.94 292 MET A O 1
ATOM 2211 N N . ARG A 1 293 ? -3.191 0.506 -31.251 1.00 92.25 293 ARG A N 1
ATOM 2212 C CA . ARG A 1 293 ? -4.461 -0.014 -31.771 1.00 92.25 293 ARG A CA 1
ATOM 2213 C C . ARG A 1 293 ? -4.462 -1.544 -31.725 1.00 92.25 293 ARG A C 1
ATOM 2215 O O . ARG A 1 293 ? -3.388 -2.103 -31.930 1.00 92.25 293 ARG A O 1
ATOM 2222 N N . PRO A 1 294 ? -5.614 -2.214 -31.523 1.00 88.88 294 PRO A N 1
ATOM 2223 C CA . PRO A 1 294 ? -6.924 -1.649 -31.163 1.00 88.88 294 PRO A CA 1
ATOM 2224 C C . PRO A 1 294 ? -6.907 -0.874 -29.836 1.00 88.88 294 PRO A C 1
ATOM 2226 O O . PRO A 1 294 ? -7.514 0.194 -29.757 1.00 88.88 294 PRO A O 1
ATOM 2229 N N . ASP A 1 295 ? -6.101 -1.321 -28.875 1.00 90.19 295 ASP A N 1
ATOM 2230 C CA . ASP A 1 295 ? -5.846 -0.651 -27.601 1.00 90.19 295 ASP A CA 1
ATOM 2231 C C . ASP A 1 295 ? -4.439 -0.997 -27.066 1.00 90.19 295 ASP A C 1
ATOM 2233 O O . ASP A 1 295 ? -3.726 -1.830 -27.627 1.00 90.19 295 ASP A O 1
ATOM 2237 N N . ALA A 1 296 ? -4.009 -0.334 -25.989 1.00 86.75 296 ALA A N 1
ATOM 2238 C CA . ALA A 1 296 ? -2.665 -0.498 -25.429 1.00 86.75 296 ALA A CA 1
ATOM 2239 C C . ALA A 1 296 ? -2.450 -1.806 -24.649 1.00 86.75 296 ALA A C 1
ATOM 2241 O O . ALA A 1 296 ? -1.301 -2.168 -24.397 1.00 86.75 296 ALA A O 1
ATOM 2242 N N . SER A 1 297 ? -3.522 -2.495 -24.251 1.00 87.31 297 SER A N 1
ATOM 2243 C CA . SER A 1 297 ? -3.448 -3.798 -23.586 1.00 87.31 297 SER A CA 1
ATOM 2244 C C . SER A 1 297 ? -3.371 -4.960 -24.573 1.00 87.31 297 SER A C 1
ATOM 2246 O O . SER A 1 297 ? -2.964 -6.054 -24.200 1.00 87.31 297 SER A O 1
ATOM 2248 N N . ARG A 1 298 ? -3.727 -4.732 -25.842 1.00 90.56 298 ARG A N 1
ATOM 2249 C CA . ARG A 1 298 ? -3.659 -5.730 -26.919 1.00 90.56 298 ARG A CA 1
ATOM 2250 C C . ARG A 1 298 ? -3.235 -5.085 -28.244 1.00 90.56 298 ARG A C 1
ATOM 2252 O O . ARG A 1 298 ? -4.000 -5.124 -29.209 1.00 90.56 298 ARG A O 1
ATOM 2259 N N . PRO A 1 299 ? -2.053 -4.447 -28.320 1.00 94.25 299 PRO A N 1
ATOM 2260 C CA . PRO A 1 299 ? -1.646 -3.752 -29.530 1.00 94.25 299 PRO A CA 1
ATOM 2261 C C . PRO A 1 299 ? -1.401 -4.744 -30.672 1.00 94.25 299 PRO A C 1
ATOM 2263 O O . PRO A 1 299 ? -0.803 -5.794 -30.470 1.00 94.25 299 PRO A O 1
ATOM 2266 N N . SER A 1 300 ? -1.814 -4.386 -31.884 1.00 95.50 300 SER A N 1
ATOM 2267 C CA . SER A 1 300 ? -1.584 -5.148 -33.108 1.00 95.50 300 SER A CA 1
ATOM 2268 C C . SER A 1 300 ? -1.182 -4.197 -34.226 1.00 95.50 300 SER A C 1
ATOM 2270 O O . SER A 1 300 ? -1.955 -3.343 -34.664 1.00 95.50 300 SER A O 1
ATOM 2272 N N . VAL A 1 301 ? 0.064 -4.323 -34.673 1.00 94.81 301 VAL A N 1
ATOM 2273 C CA . VAL A 1 301 ? 0.660 -3.454 -35.688 1.00 94.81 301 VAL A CA 1
ATOM 2274 C C . VAL A 1 301 ? 1.063 -4.309 -36.873 1.00 94.81 301 VAL A C 1
ATOM 2276 O O . VAL A 1 301 ? 1.948 -5.148 -36.750 1.00 94.81 301 VAL A O 1
ATOM 2279 N N . THR A 1 302 ? 0.427 -4.100 -38.023 1.00 94.75 302 THR A N 1
ATOM 2280 C CA . THR A 1 302 ? 0.754 -4.833 -39.253 1.00 94.75 302 THR A CA 1
ATOM 2281 C C . THR A 1 302 ? 1.543 -3.946 -40.201 1.00 94.75 302 THR A C 1
ATOM 2283 O O . THR A 1 302 ? 1.162 -2.807 -40.463 1.00 94.75 302 THR A O 1
ATOM 2286 N N . ASN A 1 303 ? 2.649 -4.475 -40.712 1.00 93.44 303 ASN A N 1
ATOM 2287 C CA . ASN A 1 303 ? 3.459 -3.849 -41.749 1.00 93.44 303 ASN A CA 1
ATOM 2288 C C . ASN A 1 303 ? 4.006 -4.925 -42.704 1.00 93.44 303 ASN A C 1
ATOM 2290 O O . ASN A 1 303 ? 3.612 -6.089 -42.641 1.00 93.44 303 ASN A O 1
ATOM 2294 N N . TRP A 1 304 ? 4.918 -4.544 -43.597 1.00 93.06 304 TRP A N 1
ATOM 2295 C CA . TRP A 1 304 ? 5.476 -5.450 -44.602 1.00 93.06 304 TRP A CA 1
ATOM 2296 C C . TRP A 1 304 ? 6.301 -6.616 -44.025 1.00 93.06 304 TRP A C 1
ATOM 2298 O O . TRP A 1 304 ? 6.471 -7.631 -44.694 1.00 93.06 304 TRP A O 1
ATOM 2308 N N . TYR A 1 305 ? 6.771 -6.513 -42.779 1.00 89.44 305 TYR A N 1
ATOM 2309 C CA . TYR A 1 305 ? 7.460 -7.584 -42.052 1.00 89.44 305 TYR A CA 1
ATOM 2310 C C . TYR A 1 305 ? 6.505 -8.531 -41.302 1.00 89.44 305 TYR A C 1
ATOM 2312 O O . TYR A 1 305 ? 6.962 -9.445 -40.605 1.00 89.44 305 TYR A O 1
ATOM 2320 N N . GLY A 1 306 ? 5.193 -8.316 -41.425 1.00 93.06 306 GLY A N 1
ATOM 2321 C CA . GLY A 1 306 ? 4.135 -9.095 -40.791 1.00 93.06 306 GLY A CA 1
ATOM 2322 C C . GLY A 1 306 ? 3.399 -8.335 -39.686 1.00 93.06 306 GLY A C 1
ATOM 2323 O O . GLY A 1 306 ? 3.532 -7.121 -39.523 1.00 93.06 306 GLY A O 1
ATOM 2324 N N . THR A 1 307 ? 2.596 -9.071 -38.921 1.00 94.94 307 THR A N 1
ATOM 2325 C CA . THR A 1 307 ? 1.838 -8.538 -37.782 1.00 94.94 307 THR A CA 1
ATOM 2326 C C . THR A 1 307 ? 2.643 -8.672 -36.496 1.00 94.94 307 THR A C 1
ATOM 2328 O O . THR A 1 307 ? 3.216 -9.724 -36.217 1.00 94.94 307 THR A O 1
ATOM 2331 N N . HIS A 1 308 ? 2.703 -7.601 -35.713 1.00 95.62 308 HIS A N 1
ATOM 2332 C CA . HIS A 1 308 ? 3.359 -7.524 -34.415 1.00 95.62 308 HIS A CA 1
ATOM 2333 C C . HIS A 1 308 ? 2.294 -7.302 -33.344 1.00 95.62 308 HIS A C 1
ATOM 2335 O O . HIS A 1 308 ? 1.778 -6.193 -33.199 1.00 95.62 308 HIS A O 1
ATOM 2341 N N . ALA A 1 309 ? 1.945 -8.376 -32.644 1.00 95.38 309 ALA A N 1
ATOM 2342 C CA . ALA A 1 309 ? 0.857 -8.418 -31.681 1.00 95.38 309 ALA A CA 1
ATOM 2343 C C . ALA A 1 309 ? 1.308 -9.196 -30.434 1.00 95.38 309 ALA A C 1
ATOM 2345 O O . ALA A 1 309 ? 1.151 -10.416 -30.399 1.00 95.38 309 ALA A O 1
ATOM 2346 N N . PRO A 1 310 ? 1.954 -8.536 -29.453 1.00 94.75 310 PRO A N 1
ATOM 2347 C CA . PRO A 1 310 ? 2.293 -9.176 -28.188 1.00 94.75 310 PRO A CA 1
ATOM 2348 C C . PRO A 1 310 ? 1.027 -9.547 -27.408 1.00 94.75 310 PRO A C 1
ATOM 2350 O O . PRO A 1 310 ? 0.044 -8.804 -27.408 1.00 94.75 310 PRO A O 1
ATOM 2353 N N . GLU A 1 311 ? 1.078 -10.674 -26.707 1.00 93.12 311 GLU A N 1
ATOM 2354 C CA . GLU A 1 311 ? -0.008 -11.151 -25.853 1.00 93.12 311 GLU A CA 1
ATOM 2355 C C . GLU A 1 311 ? 0.342 -10.954 -24.375 1.00 93.12 311 GLU A C 1
ATOM 2357 O O . GLU A 1 311 ? 1.370 -11.443 -23.907 1.00 93.12 311 GLU A O 1
ATOM 2362 N N . PHE A 1 312 ? -0.522 -10.246 -23.642 1.00 87.50 312 PHE A N 1
ATOM 2363 C CA . PHE A 1 312 ? -0.375 -9.979 -22.208 1.00 87.50 312 PHE A CA 1
ATOM 2364 C C . PHE A 1 312 ? -1.537 -10.626 -21.445 1.00 87.50 312 PHE A C 1
ATOM 2366 O O . PHE A 1 312 ? -2.601 -10.023 -21.302 1.00 87.50 312 PHE A O 1
ATOM 2373 N N . ALA A 1 313 ? -1.361 -11.862 -20.977 1.00 81.56 313 ALA A N 1
ATOM 2374 C CA . ALA A 1 313 ? -2.439 -12.635 -20.356 1.00 81.56 313 ALA A CA 1
ATOM 2375 C C . ALA A 1 313 ? -2.920 -12.023 -19.027 1.00 81.56 313 ALA A C 1
ATOM 2377 O O . ALA A 1 313 ? -4.122 -11.974 -18.777 1.00 81.56 313 ALA A O 1
ATOM 2378 N N . ALA A 1 314 ? -1.996 -11.500 -18.212 1.00 74.94 314 ALA A N 1
ATOM 2379 C CA . ALA A 1 314 ? -2.294 -10.828 -16.942 1.00 74.94 314 ALA A CA 1
ATOM 2380 C C . ALA A 1 314 ? -2.348 -9.288 -17.047 1.00 74.94 314 ALA A C 1
ATOM 2382 O O . ALA A 1 314 ? -2.418 -8.597 -16.033 1.00 74.94 314 ALA A O 1
ATOM 2383 N N . GLY A 1 315 ? -2.330 -8.739 -18.267 1.00 80.94 315 GLY A N 1
ATOM 2384 C CA . GLY A 1 315 ? -2.371 -7.297 -18.515 1.00 80.94 315 GLY A CA 1
ATOM 2385 C C . GLY A 1 315 ? -1.003 -6.608 -18.535 1.00 80.94 315 GLY A C 1
ATOM 2386 O O . GLY A 1 315 ? 0.046 -7.211 -18.300 1.00 80.94 315 GLY A O 1
ATOM 2387 N N . VAL A 1 316 ? -1.027 -5.317 -18.882 1.00 85.75 316 VAL A N 1
ATOM 2388 C CA . VAL A 1 316 ? 0.174 -4.490 -19.044 1.00 85.75 316 VAL A CA 1
ATOM 2389 C C . VAL A 1 316 ? -0.014 -3.083 -18.476 1.00 85.75 316 VAL A C 1
ATOM 2391 O O . VAL A 1 316 ? -0.989 -2.401 -18.799 1.00 85.75 316 VAL A O 1
ATOM 2394 N N . ASP A 1 317 ? 0.958 -2.619 -17.690 1.00 84.31 317 ASP A N 1
ATOM 2395 C CA . ASP A 1 317 ? 1.073 -1.232 -17.244 1.00 84.31 317 ASP A CA 1
ATOM 2396 C C . ASP A 1 317 ? 2.277 -0.533 -17.891 1.00 84.31 317 ASP A C 1
ATOM 2398 O O . ASP A 1 317 ? 3.444 -0.743 -17.558 1.00 84.31 317 ASP A O 1
ATOM 2402 N N . TRP A 1 318 ? 1.971 0.356 -18.831 1.00 80.56 318 TRP A N 1
ATOM 2403 C CA . TRP A 1 318 ? 2.948 1.183 -19.537 1.00 80.56 318 TRP A CA 1
ATOM 2404 C C . TRP A 1 318 ? 3.440 2.395 -18.740 1.00 80.56 318 TRP A C 1
ATOM 2406 O O . TRP A 1 318 ? 4.306 3.101 -19.253 1.00 80.56 318 TRP A O 1
ATOM 2416 N N . GLY A 1 319 ? 2.829 2.696 -17.588 1.00 78.62 319 GLY A N 1
ATOM 2417 C CA . GLY A 1 319 ? 3.115 3.846 -16.727 1.00 78.62 319 GLY A CA 1
ATOM 2418 C C . GLY A 1 319 ? 3.623 3.462 -15.340 1.00 78.62 319 GLY A C 1
ATOM 2419 O O . GLY A 1 319 ? 3.499 4.266 -14.417 1.00 78.62 319 GLY A O 1
ATOM 2420 N N . ALA A 1 320 ? 4.180 2.258 -15.207 1.00 73.56 320 ALA A N 1
ATOM 2421 C CA . ALA A 1 320 ? 4.707 1.758 -13.950 1.00 73.56 320 ALA A CA 1
ATOM 2422 C C . ALA A 1 320 ? 5.864 2.631 -13.436 1.00 73.56 320 ALA A C 1
ATOM 2424 O O . ALA A 1 320 ? 6.599 3.255 -14.204 1.00 73.56 320 ALA A O 1
ATOM 2425 N N . SER A 1 321 ? 6.058 2.658 -12.119 1.00 78.62 321 SER A N 1
ATOM 2426 C CA . SER A 1 321 ? 7.168 3.394 -11.513 1.00 78.62 321 SER A CA 1
ATOM 2427 C C . SER A 1 321 ? 8.524 2.838 -11.953 1.00 78.62 321 SER A C 1
ATOM 2429 O O . SER A 1 321 ? 8.698 1.630 -12.114 1.00 78.62 321 SER A O 1
ATOM 2431 N N . PHE A 1 322 ? 9.505 3.731 -12.096 1.00 79.25 322 PHE A N 1
ATOM 2432 C CA . PHE A 1 322 ? 10.900 3.349 -12.295 1.00 79.25 322 PHE A CA 1
ATOM 2433 C C . PHE A 1 322 ? 11.411 2.582 -11.073 1.00 79.25 322 PHE A C 1
ATOM 2435 O O . PHE A 1 322 ? 11.280 3.058 -9.945 1.00 79.25 322 PHE A O 1
ATOM 2442 N N . ILE A 1 323 ? 12.024 1.423 -11.300 1.00 74.62 323 ILE A N 1
ATOM 2443 C CA . ILE A 1 323 ? 12.631 0.618 -10.242 1.00 74.62 323 ILE A CA 1
ATOM 2444 C C . ILE A 1 323 ? 14.137 0.897 -10.239 1.00 74.62 323 ILE A C 1
ATOM 2446 O O . ILE A 1 323 ? 14.821 0.503 -11.188 1.00 74.62 323 ILE A O 1
ATOM 2450 N N . PRO A 1 324 ? 14.689 1.564 -9.213 1.00 71.75 324 PRO A N 1
ATOM 2451 C CA . PRO A 1 324 ? 16.120 1.815 -9.161 1.00 71.75 324 PRO A CA 1
ATOM 2452 C C . PRO A 1 324 ? 16.906 0.505 -9.111 1.00 71.75 324 PRO A C 1
ATOM 2454 O O . PRO A 1 324 ? 16.508 -0.461 -8.458 1.00 71.75 324 PRO A O 1
ATOM 2457 N N . LEU A 1 325 ? 18.037 0.483 -9.820 1.00 68.50 325 LEU A N 1
ATOM 2458 C CA . LEU A 1 325 ? 19.040 -0.569 -9.656 1.00 68.50 325 LEU A CA 1
ATOM 2459 C C . LEU A 1 325 ? 19.680 -0.455 -8.251 1.00 68.50 325 LEU A C 1
ATOM 2461 O O . LEU A 1 325 ? 19.317 0.469 -7.536 1.00 68.50 325 LEU A O 1
ATOM 2465 N N . PRO A 1 326 ? 20.573 -1.371 -7.824 1.00 61.19 326 PRO A N 1
ATOM 2466 C CA . PRO A 1 326 ? 21.434 -1.246 -6.622 1.00 61.19 326 PRO A CA 1
ATOM 2467 C C . PRO A 1 326 ? 22.865 -0.692 -6.916 1.00 61.19 326 PRO A C 1
ATOM 2469 O O . PRO A 1 326 ? 23.473 -1.095 -7.906 1.00 61.19 326 PRO A O 1
ATOM 2472 N N . GLN A 1 327 ? 23.401 0.255 -6.107 1.00 53.09 327 GLN A N 1
ATOM 2473 C CA . GLN A 1 327 ? 24.418 1.275 -6.523 1.00 53.09 327 GLN A CA 1
ATOM 2474 C C . GLN A 1 327 ? 25.803 0.695 -6.753 1.00 53.09 327 GLN A C 1
ATOM 2476 O O . GLN A 1 327 ? 26.693 1.369 -7.268 1.00 53.09 327 GLN A O 1
ATOM 2481 N N . ASN A 1 328 ? 25.994 -0.560 -6.382 1.00 50.12 328 ASN A N 1
ATOM 2482 C CA . ASN A 1 328 ? 27.273 -1.223 -6.392 1.00 50.12 328 ASN A CA 1
ATOM 2483 C C . ASN A 1 328 ? 27.214 -2.483 -7.263 1.00 50.12 328 ASN A C 1
ATOM 2485 O O . ASN A 1 328 ? 26.845 -3.569 -6.823 1.00 50.12 328 ASN A O 1
ATOM 2489 N N . ASN A 1 329 ? 27.700 -2.354 -8.500 1.00 40.72 329 ASN A N 1
ATOM 2490 C CA . ASN A 1 329 ? 27.938 -3.477 -9.416 1.00 40.72 329 ASN A CA 1
ATOM 2491 C C . ASN A 1 329 ? 28.891 -4.544 -8.831 1.00 40.72 329 ASN A C 1
ATOM 2493 O O . ASN A 1 329 ? 28.856 -5.695 -9.261 1.00 40.72 329 ASN A O 1
ATOM 2497 N N . PHE A 1 330 ? 29.700 -4.197 -7.822 1.00 43.91 330 PHE A N 1
ATOM 2498 C CA . PHE A 1 330 ? 30.495 -5.162 -7.053 1.00 43.91 330 PHE A CA 1
ATOM 2499 C C . PHE A 1 330 ? 29.626 -6.179 -6.300 1.00 43.91 330 PHE A C 1
ATOM 2501 O O . PHE A 1 330 ? 30.022 -7.327 -6.144 1.00 43.91 330 PHE A O 1
ATOM 2508 N N . SER A 1 331 ? 28.410 -5.800 -5.908 1.00 49.62 331 SER A N 1
ATOM 2509 C CA . SER A 1 331 ? 27.582 -6.605 -5.017 1.00 49.62 331 SER A CA 1
ATOM 2510 C C . SER A 1 331 ? 26.645 -7.573 -5.725 1.00 49.62 331 SER A C 1
ATOM 2512 O O . SER A 1 331 ? 26.223 -8.534 -5.107 1.00 49.62 331 SER A O 1
ATOM 2514 N N . GLN A 1 332 ? 26.326 -7.373 -7.007 1.00 48.91 332 GLN A N 1
ATOM 2515 C CA . GLN A 1 332 ? 25.562 -8.372 -7.769 1.00 48.91 332 GLN A CA 1
ATOM 2516 C C . GLN A 1 332 ? 26.455 -9.509 -8.265 1.00 48.91 332 GLN A C 1
ATOM 2518 O O . GLN A 1 332 ? 26.028 -10.656 -8.248 1.00 48.91 332 GLN A O 1
ATOM 2523 N N . ARG A 1 333 ? 27.700 -9.208 -8.668 1.00 42.50 333 ARG A N 1
ATOM 2524 C CA . ARG A 1 333 ? 28.670 -10.235 -9.063 1.00 42.50 333 ARG A CA 1
ATOM 2525 C C . ARG A 1 333 ? 29.134 -11.043 -7.855 1.00 42.50 333 ARG A C 1
ATOM 2527 O O . ARG A 1 333 ? 29.018 -12.257 -7.912 1.00 42.50 333 ARG A O 1
ATOM 2534 N N . SER A 1 334 ? 29.570 -10.386 -6.772 1.00 42.00 334 SER A N 1
ATOM 2535 C CA . SER A 1 334 ? 29.959 -11.087 -5.541 1.00 42.00 334 SER A CA 1
ATOM 2536 C C . SER A 1 334 ? 28.781 -11.791 -4.881 1.00 42.00 334 SER A C 1
ATOM 2538 O O . SER A 1 334 ? 28.930 -12.960 -4.589 1.00 42.00 334 SER A O 1
ATOM 2540 N N . ALA A 1 335 ? 27.587 -11.194 -4.751 1.00 44.88 335 ALA A N 1
ATOM 2541 C CA . ALA A 1 335 ? 26.454 -11.928 -4.167 1.00 44.88 335 ALA A CA 1
ATOM 2542 C C . ALA A 1 335 ? 25.963 -13.082 -5.059 1.00 44.88 335 ALA A C 1
ATOM 2544 O O . ALA A 1 335 ? 25.506 -14.091 -4.537 1.00 44.88 335 ALA A O 1
ATOM 2545 N N . ALA A 1 336 ? 26.083 -12.983 -6.392 1.00 43.44 336 ALA A N 1
ATOM 2546 C CA . ALA A 1 336 ? 25.842 -14.127 -7.273 1.00 43.44 336 ALA A CA 1
ATOM 2547 C C . ALA A 1 336 ? 26.950 -15.189 -7.176 1.00 43.44 336 ALA A C 1
ATOM 2549 O O . ALA A 1 336 ? 26.682 -16.352 -7.442 1.00 43.44 336 ALA A O 1
ATOM 2550 N N . GLN A 1 337 ? 28.185 -14.802 -6.852 1.00 44.16 337 GLN A N 1
ATOM 2551 C CA . GLN A 1 337 ? 29.320 -15.713 -6.663 1.00 44.16 337 GLN A CA 1
ATOM 2552 C C . GLN A 1 337 ? 29.342 -16.357 -5.269 1.00 44.16 337 GLN A C 1
ATOM 2554 O O . GLN A 1 337 ? 29.820 -17.479 -5.151 1.00 44.16 337 GLN A O 1
ATOM 2559 N N . GLU A 1 338 ? 28.854 -15.654 -4.246 1.00 41.28 338 GLU A N 1
ATOM 2560 C CA . GLU A 1 338 ? 28.820 -16.086 -2.846 1.00 41.28 338 GLU A CA 1
ATOM 2561 C C . GLU A 1 338 ? 27.560 -16.908 -2.542 1.00 41.28 338 GLU A C 1
ATOM 2563 O O . GLU A 1 338 ? 27.702 -17.996 -2.001 1.00 41.28 338 GLU A O 1
ATOM 2568 N N . ASP A 1 339 ? 26.363 -16.463 -2.961 1.00 38.25 339 ASP A N 1
ATOM 2569 C CA . ASP A 1 339 ? 25.080 -17.088 -2.571 1.00 38.25 339 ASP A CA 1
ATOM 2570 C C . ASP A 1 339 ? 24.036 -17.200 -3.713 1.00 38.25 339 ASP A C 1
ATOM 2572 O O . ASP A 1 339 ? 22.876 -17.552 -3.484 1.00 38.25 339 ASP A O 1
ATOM 2576 N N . GLY A 1 340 ? 24.406 -16.902 -4.965 1.00 38.88 340 GLY A N 1
ATOM 2577 C CA . GLY A 1 340 ? 23.508 -16.956 -6.130 1.00 38.88 340 GLY A CA 1
ATOM 2578 C C . GLY A 1 340 ? 24.001 -17.852 -7.273 1.00 38.88 340 GLY A C 1
ATOM 2579 O O . GLY A 1 340 ? 24.964 -18.602 -7.153 1.00 38.88 340 GLY A O 1
ATOM 2580 N N . LEU A 1 341 ? 23.320 -17.790 -8.423 1.00 36.28 341 LEU A N 1
ATOM 2581 C CA . LEU A 1 341 ? 23.778 -18.426 -9.665 1.00 36.28 341 LEU A CA 1
ATOM 2582 C C . LEU A 1 341 ? 24.606 -17.421 -10.476 1.00 36.28 341 LEU A C 1
ATOM 2584 O O . LEU A 1 341 ? 24.061 -16.585 -11.198 1.00 36.28 341 LEU A O 1
ATOM 2588 N N . TYR A 1 342 ? 25.930 -17.497 -10.355 1.00 40.62 342 TYR A N 1
ATOM 2589 C CA . TYR A 1 342 ? 26.872 -16.724 -11.163 1.00 40.62 342 TYR A CA 1
ATOM 2590 C C . TYR A 1 342 ? 27.292 -17.477 -12.431 1.00 40.62 342 TYR A C 1
ATOM 2592 O O . TYR A 1 342 ? 27.838 -18.577 -12.368 1.00 40.62 342 TYR A O 1
ATOM 2600 N N . PHE A 1 343 ? 27.123 -16.845 -13.595 1.00 49.84 343 PHE A N 1
ATOM 2601 C CA . PHE A 1 343 ? 27.591 -17.373 -14.879 1.00 49.84 343 PHE A CA 1
ATOM 2602 C C . PHE A 1 343 ? 28.792 -16.563 -15.379 1.00 49.84 343 PHE A C 1
ATOM 2604 O O . PHE A 1 343 ? 28.654 -15.520 -16.012 1.00 49.84 343 PHE A O 1
ATOM 2611 N N . GLY A 1 344 ? 29.994 -17.028 -15.037 1.00 35.97 344 GLY A N 1
ATOM 2612 C CA . GLY A 1 344 ? 31.259 -16.330 -15.289 1.00 35.97 344 GLY A CA 1
ATOM 2613 C C . GLY A 1 344 ? 31.920 -16.577 -16.646 1.00 35.97 344 GLY A C 1
ATOM 2614 O O . GLY A 1 344 ? 33.095 -16.254 -16.791 1.00 35.97 344 GLY A O 1
ATOM 2615 N N . GLY A 1 345 ? 31.210 -17.159 -17.612 1.00 38.50 345 GLY A N 1
ATOM 2616 C CA . GLY A 1 345 ? 31.735 -17.522 -18.929 1.00 38.50 345 GLY A CA 1
ATOM 2617 C C . GLY A 1 345 ? 30.615 -17.762 -19.940 1.00 38.50 345 GLY A C 1
ATOM 2618 O O . GLY A 1 345 ? 29.441 -17.602 -19.605 1.00 38.50 345 GLY A O 1
ATOM 2619 N N . GLU A 1 346 ? 30.980 -18.121 -21.174 1.00 33.16 346 GLU A N 1
ATOM 2620 C CA . GLU A 1 346 ? 30.028 -18.404 -22.252 1.00 33.16 346 GLU A CA 1
ATOM 2621 C C . GLU A 1 346 ? 28.997 -19.447 -21.795 1.00 33.16 346 GLU A C 1
ATOM 2623 O O . GLU A 1 346 ? 29.307 -20.610 -21.529 1.00 33.16 346 GLU A O 1
ATOM 2628 N N . LEU A 1 347 ? 27.755 -18.990 -21.651 1.00 38.31 347 LEU A N 1
ATOM 2629 C CA . LEU A 1 347 ? 26.615 -19.804 -21.267 1.00 38.31 347 LEU A CA 1
ATOM 2630 C C . LEU A 1 347 ? 26.238 -20.714 -22.435 1.00 38.31 347 LEU A C 1
ATOM 2632 O O . LEU A 1 347 ? 25.422 -20.360 -23.287 1.00 38.31 347 LEU A O 1
ATOM 2636 N N . ALA A 1 348 ? 26.813 -21.912 -22.462 1.00 32.06 348 ALA A N 1
ATOM 2637 C CA . ALA A 1 348 ? 26.320 -23.000 -23.289 1.00 32.06 348 ALA A CA 1
ATOM 2638 C C . ALA A 1 348 ? 24.971 -23.485 -22.728 1.00 32.06 348 ALA A C 1
ATOM 2640 O O . ALA A 1 348 ? 24.931 -24.381 -21.895 1.00 32.06 348 ALA A O 1
ATOM 2641 N N . GLY A 1 349 ? 23.880 -22.850 -23.168 1.00 34.50 349 GLY A N 1
ATOM 2642 C CA . GLY A 1 349 ? 22.502 -23.337 -23.052 1.00 34.50 349 GLY A CA 1
ATOM 2643 C C . GLY A 1 349 ? 22.009 -23.633 -21.632 1.00 34.50 349 GLY A C 1
ATOM 2644 O O . GLY A 1 349 ? 22.201 -24.724 -21.104 1.00 34.50 349 GLY A O 1
ATOM 2645 N N . PHE A 1 350 ? 21.241 -22.707 -21.056 1.00 34.84 350 PHE A N 1
ATOM 2646 C CA . PHE A 1 350 ? 20.397 -23.028 -19.907 1.00 34.84 350 PHE A CA 1
ATOM 2647 C C . PHE A 1 350 ? 19.166 -23.798 -20.403 1.00 34.84 350 PHE A C 1
ATOM 2649 O O . PHE A 1 350 ? 18.224 -23.212 -20.933 1.00 34.84 350 PHE A O 1
ATOM 2656 N N . ILE A 1 351 ? 19.185 -25.122 -20.263 1.00 31.20 351 ILE A N 1
ATOM 2657 C CA . ILE A 1 351 ? 17.964 -25.929 -20.267 1.00 31.20 351 ILE A CA 1
ATOM 2658 C C . ILE A 1 351 ? 17.632 -26.152 -18.791 1.00 31.20 351 ILE A C 1
ATOM 2660 O O . ILE A 1 351 ? 18.452 -26.757 -18.094 1.00 31.20 351 ILE A O 1
ATOM 2664 N N . PRO A 1 352 ? 16.475 -25.699 -18.276 1.00 33.84 352 PRO A N 1
ATOM 2665 C CA . PRO A 1 352 ? 16.005 -26.174 -16.986 1.00 33.84 352 PRO A CA 1
ATOM 2666 C C . PRO A 1 352 ? 15.662 -27.659 -17.165 1.00 33.84 352 PRO A C 1
ATOM 2668 O O . PRO A 1 352 ? 14.574 -28.023 -17.602 1.00 33.84 352 PRO A O 1
ATOM 2671 N N . CYS A 1 353 ? 16.640 -28.537 -16.950 1.00 27.16 353 CYS A N 1
ATOM 2672 C CA . CYS A 1 353 ? 16.464 -29.967 -17.150 1.00 27.16 353 CYS A CA 1
ATOM 2673 C C . CYS A 1 353 ? 15.750 -30.596 -15.952 1.00 27.16 353 CYS A C 1
ATOM 2675 O O . CYS A 1 353 ? 16.338 -30.769 -14.887 1.00 27.16 353 CYS A O 1
ATOM 2677 N N . CYS A 1 354 ? 14.548 -31.107 -16.206 1.00 27.86 354 CYS A N 1
ATOM 2678 C CA . CYS A 1 354 ? 14.181 -32.446 -15.762 1.00 27.86 354 CYS A CA 1
ATOM 2679 C C . CYS A 1 354 ? 14.534 -33.444 -16.890 1.00 27.86 354 CYS A C 1
ATOM 2681 O O . CYS A 1 354 ? 13.956 -33.360 -17.966 1.00 27.86 354 CYS A O 1
ATOM 2683 N N . GLY A 1 355 ? 15.441 -34.406 -16.646 1.00 26.17 355 GLY A N 1
ATOM 2684 C CA . GLY A 1 355 ? 15.472 -35.696 -17.374 1.00 26.17 355 GLY A CA 1
ATOM 2685 C C . GLY A 1 355 ? 16.662 -36.033 -18.304 1.00 26.17 355 GLY A C 1
ATOM 2686 O O . GLY A 1 355 ? 16.694 -35.638 -19.457 1.00 26.17 355 GLY A O 1
ATOM 2687 N N . ARG A 1 356 ? 17.585 -36.861 -17.776 1.00 31.23 356 ARG A N 1
ATOM 2688 C CA . ARG A 1 356 ? 18.563 -37.827 -18.367 1.00 31.23 356 ARG A CA 1
ATOM 2689 C C . ARG A 1 356 ? 18.812 -37.900 -19.899 1.00 31.23 356 ARG A C 1
ATOM 2691 O O . ARG A 1 356 ? 17.914 -38.261 -20.645 1.00 31.23 356 ARG A O 1
ATOM 2698 N N . GLY A 1 357 ? 20.105 -37.935 -20.288 1.00 27.14 357 GLY A N 1
ATOM 2699 C CA . GLY A 1 357 ? 20.602 -38.861 -21.337 1.00 27.14 357 GLY A CA 1
ATOM 2700 C C . GLY A 1 357 ? 21.674 -38.373 -22.338 1.00 27.14 357 GLY A C 1
ATOM 2701 O O . GLY A 1 357 ? 21.339 -37.904 -23.408 1.00 27.14 357 GLY A O 1
ATOM 2702 N N . ARG A 1 358 ? 22.958 -38.584 -22.000 1.00 28.62 358 ARG A N 1
ATOM 2703 C CA . ARG A 1 358 ? 24.169 -38.854 -22.833 1.00 28.62 358 ARG A CA 1
ATOM 2704 C C . ARG A 1 358 ? 24.334 -38.341 -24.298 1.00 28.62 358 ARG A C 1
ATOM 2706 O O . ARG A 1 358 ? 23.665 -38.808 -25.204 1.00 28.62 358 ARG A O 1
ATOM 2713 N N . ARG A 1 359 ? 25.520 -37.715 -24.479 1.00 30.53 359 ARG A N 1
ATOM 2714 C CA . ARG A 1 359 ? 26.509 -37.741 -25.599 1.00 30.53 359 ARG A CA 1
ATOM 2715 C C . ARG A 1 359 ? 26.192 -37.009 -26.916 1.00 30.53 359 ARG A C 1
ATOM 2717 O O . ARG A 1 359 ? 25.298 -37.390 -27.653 1.00 30.53 359 ARG A O 1
ATOM 2724 N N . GLY A 1 360 ? 27.100 -36.095 -27.279 1.00 25.64 360 GLY A N 1
ATOM 2725 C CA . GLY A 1 360 ? 27.289 -35.584 -28.642 1.00 25.64 360 GLY A CA 1
ATOM 2726 C C . GLY A 1 360 ? 27.909 -34.189 -28.642 1.00 25.64 360 GLY A C 1
ATOM 2727 O O . GLY A 1 360 ? 27.191 -33.203 -28.575 1.00 25.64 360 GLY A O 1
ATOM 2728 N N . ALA A 1 361 ? 29.239 -34.113 -28.641 1.00 26.64 361 ALA A N 1
ATOM 2729 C CA . ALA A 1 361 ? 30.003 -32.870 -28.644 1.00 26.64 361 ALA A CA 1
ATOM 2730 C C . ALA A 1 361 ? 30.171 -32.257 -30.055 1.00 26.64 361 ALA A C 1
ATOM 2732 O O . ALA A 1 361 ? 30.118 -32.984 -31.044 1.00 26.64 361 ALA A O 1
ATOM 2733 N N . VAL A 1 362 ? 30.536 -30.962 -30.056 1.00 31.55 362 VAL A N 1
ATOM 2734 C CA . VAL A 1 362 ? 31.484 -30.235 -30.950 1.00 31.55 362 VAL A CA 1
ATOM 2735 C C . VAL A 1 362 ? 30.893 -29.081 -31.806 1.00 31.55 362 VAL A C 1
ATOM 2737 O O . VAL A 1 362 ? 29.784 -29.211 -32.317 1.00 31.55 362 VAL A O 1
ATOM 2740 N N . PRO A 1 363 ? 31.608 -27.926 -31.909 1.00 39.28 363 PRO A N 1
ATOM 2741 C CA . PRO A 1 363 ? 31.058 -26.562 -31.972 1.00 39.28 363 PRO A CA 1
ATOM 2742 C C . PRO A 1 363 ? 31.429 -25.807 -33.266 1.00 39.28 363 PRO A C 1
ATOM 2744 O O . PRO A 1 363 ? 32.220 -26.328 -34.040 1.00 39.28 363 PRO A O 1
ATOM 2747 N N . VAL A 1 364 ? 31.008 -24.537 -33.419 1.00 23.33 364 VAL A N 1
ATOM 2748 C CA . VAL A 1 364 ? 31.853 -23.483 -34.032 1.00 23.33 364 VAL A CA 1
ATOM 2749 C C . VAL A 1 364 ? 31.570 -22.095 -33.412 1.00 23.33 364 VAL A C 1
ATOM 2751 O O . VAL A 1 364 ? 30.435 -21.633 -33.348 1.00 23.33 364 VAL A O 1
ATOM 2754 N N . HIS A 1 365 ? 32.666 -21.477 -32.969 1.00 27.30 365 HIS A N 1
ATOM 2755 C CA . HIS A 1 365 ? 32.923 -20.148 -32.384 1.00 27.30 365 HIS A CA 1
ATOM 2756 C C . HIS A 1 365 ? 33.251 -19.153 -33.546 1.00 27.30 365 HIS A C 1
ATOM 2758 O O . HIS A 1 365 ? 33.518 -19.611 -34.650 1.00 27.30 365 HIS A O 1
ATOM 2764 N N . SER A 1 366 ? 33.285 -17.816 -33.469 1.00 23.86 366 SER A N 1
ATOM 2765 C CA . SER A 1 366 ? 34.097 -16.966 -32.583 1.00 23.86 366 SER A CA 1
ATOM 2766 C C . SER A 1 366 ? 34.044 -15.481 -33.014 1.00 23.86 366 SER A C 1
ATOM 2768 O O . SER A 1 366 ? 33.953 -15.217 -34.215 1.00 23.86 366 SER A O 1
ATOM 2770 N N . ARG A 1 367 ? 34.364 -14.613 -32.039 1.00 29.36 367 ARG A N 1
ATOM 2771 C CA . ARG A 1 367 ? 34.820 -13.201 -32.066 1.00 29.36 367 ARG A CA 1
ATOM 2772 C C . ARG A 1 367 ? 33.775 -12.094 -32.049 1.00 29.36 367 ARG A C 1
ATOM 2774 O O . ARG A 1 367 ? 33.048 -11.920 -33.047 1.00 29.36 367 ARG A O 1
#

pLDDT: mean 79.64, std 18.5, range [23.33, 97.38]

Secondary structure (DSSP, 8-state):
-HHHHHHHHHHHHHHHHHHHHHHHHHHHHHHHHHHHHHHHHHHHHHHHHHHHHHHHHHHHHHHHHTHHHHHHHHHHHHHS-SSSSSSSS--SSS--HHHHHHHHHHHHHHHHHHHHHHHTT---SPTT---EEEEEEESSSEETTEEPPTT------EEEE-----SSS----EEEEEEEEEEEEEEETTEEEEEEEEEEEEEEE----GGGSSEEESS-B-TTSPBP-B-TT-EE-S-EEESS--EE-S--EE-S-EEE--BSSB-SSSBSS-B--EEEETTTEEEEGGG-SS-TTS--EEETTEEE--EETT-EETTPPP----S-HHHHHHHHHHTS----S---------S------------

Foldseek 3Di:
DVVVVVVVVVVVVVVVVVVVVVVVVVVVVVVVVVVVVVVVVVVVQQVVQVVLLVVVVVVVVVCCVPVLVVQLVVLLVPLFDQAWQGRFADDDWDGDFVRRLVSVVVSLVSSLVSVLVVFQPDAPDDPPAQKGKGKFKHLDQDHSNHGDDPVDDFDTKGWPDWTGPDLAADQIKTKIKRKM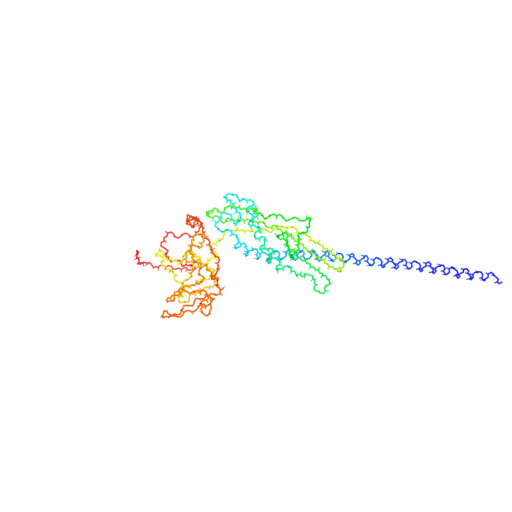KMWMWMDDPPHIDIDIDIDIDIDIDTNPDPVQALEEEAAQADPVRHHDEAECPAEAQGEYEYQDAHEYEAEHEYNYEYEYQHAPDRDQAGRPHDRFQFHQYPPPGTDGQPRFPPHNFWGWDQDPSGITTYHHNHTYHSNDGRDHHHPDPVSVQVNCVPPNVHDPDPDPDDDPDDDDDDDDDDDDDDD

Radius of gyration: 36.54 Å; Cα contacts (8 Å, |Δi|>4): 618; chains: 1; bounding box: 116×52×115 Å

Nearest PDB structures (foldseek):
  8gtn-assembly1_A  TM=4.206E-01  e=8.674E-01  Homo sapiens
  8jyw-assembly1_A  TM=2.762E-01  e=4.885E-01  Trichoplax adhaerens
  8b0g-assembly1_C  TM=4.247E-01  e=3.644E+00  Homo sapiens
  7nyd-assembly1_G  TM=2.950E-01  e=4.856E+00  Homo sapiens